Protein 9I2P (pdb70)

Solvent-accessible surface area: 24923 Å² total; per-residue (Å²): 154,122,72,71,4,30,26,16,2,32,5,46,15,40,25,0,0,1,0,4,23,10,14,102,126,31,100,34,166,55,9,116,77,99,0,30,4,23,92,30,40,1,115,83,5,25,150,7,0,14,0,0,1,0,0,27,0,104,10,83,57,130,101,118,55,0,67,9,143,9,76,82,51,86,50,80,73,1,40,63,26,0,2,49,2,0,111,66,5,10,0,0,0,4,0,0,1,6,90,104,1,107,3,101,1,122,70,62,9,58,122,48,0,0,87,22,4,31,112,1,12,103,35,4,2,1,0,2,1,2,0,15,10,44,115,87,5,8,78,26,45,52,0,64,93,5,0,2,37,0,0,61,73,0,25,67,77,2,156,95,88,73,62,64,0,2,0,0,0,2,4,32,0,24,59,0,72,90,76,28,38,3,47,36,0,11,92,42,0,52,142,53,16,30,3,0,2,0,22,1,12,61,35,25,41,48,2,2,113,0,115,133,65,111,50,125,0,11,0,71,48,84,127,42,4,52,27,0,2,14,14,0,0,21,0,0,24,73,30,60,73,43,6,18,133,0,54,8,50,54,0,0,2,0,1,1,2,5,66,1,3,5,58,42,7,76,5,89,69,50,99,29,3,86,49,1,19,72,92,3,40,25,115,13,44,10,1,7,0,0,1,0,44,0,0,3,9,0,32,4,97,45,144,83,40,88,91,34,110,39,59,8,1,66,32,8,0,66,25,7,53,34,154,154,124,70,67,3,29,26,16,3,33,5,46,14,44,26,0,0,1,0,4,23,7,16,102,121,30,100,33,165,57,14,123,85,111,0,34,3,24,84,32,37,1,108,82,2,26,131,7,0,15,0,0,1,0,0,27,0,98,8,85,55,127,100,117,54,0,68,8,137,8,82,78,55,88,44,80,75,2,39,66,27,0,3,47,2,0,111,70,4,9,0,0,0,3,0,0,1,6,89,107,1,101,3,81,0,79,74,66,10,42,124,46,0,1,82,23,3,30,109,1,13,103,35,2,2,2,0,1,1,2,0,15,9,45,121,90,5,8,79,26,35,54,0,69,90,0,0,4,33,0,0,58,83,0,24,68,82,1,153,95,92,71,61,66,1,2,0,0,0,1,4,40,0,23,32,0,74,89,76,29,45,3,53,39,0,15,98,37,0,49,143,50,18,33,2,0,3,0,24,1,14,61,32,17,57,55,3,1,114,0,108,122,62,112,60,126,0,11,0,83,48,83,131,42,4,51,28,0,2,20,25,0,0,17,0,0,22,68,31,59,69,44,6,20,134,0,53,11,52,58,0,0,2,0,2,2,1,4,70,1,3,4,61,48,8,79,8,87,69,50,100,29,2,91,49,1,18,73,92,0,42,23,93,16,38,10,1,8,0,0,1,0,44,0,0,2,10,0,30,1,93,46,143,81,39,86,71,33,104,37,55,9,1,73,30,8,0,66,27,6,54,31,147

Radius of gyration: 25.89 Å; Cα contacts (8 Å, |Δi|>4): 1508; chains: 2; bounding box: 54×56×77 Å

InterPro domains:
  IPR001223 Glycoside hydrolase family 18, catalytic domain [PF00704] (46-324)
  IPR001223 Glycoside hydrolase family 18, catalytic domain [PS51910] (44-352)
  IPR001579 Glycosyl hydrolase family 18, active site [PS01095] (155-163)
  IPR011583 Chitinase II/V-like, catalytic domain [SM00636] (44-327)
  IPR017853 Glycoside hydrolase superfamily [SSF51445] (41-337)

Nearest PDB structures (foldseek):
  4axn-assembly2_B  TM=9.925E-01  e=1.703E-54  Serratia marcescens
  3ian-assembly1_A  TM=9.912E-01  e=5.303E-51  Lactococcus lactis subsp. lactis
  4w5z-assembly1_A  TM=9.619E-01  e=1.397E-48  Moritella marina
  4mb5-assembly1_A  TM=9.640E-01  e=1.917E-48  Moritella marina
  4hmc-assembly1_A  TM=9.667E-01  e=4.270E-47  Moritella marina

Organism: Listeria monocytogenes serovar 1/2a (strain ATCC BAA-679 / EGD-e) (NCBI:txid169963)

B-factor: mean 18.46, std 12.16, range [2.77, 141.41]

Foldseek 3Di:
DDALLQAQFDCLPAFFEEFEDELDDWDALLFLQRWTFAPDQLLVQDLLGQEYEYDAFADDLPDAATADDGPPDHQVVQLVSSSSSSNVRGAYAHEQADPVRNHAHAPPCLQVNLVRRVVCCVRRSHNAYEYEHDPVNLPHHPCLPSVLSNRVVNQVVVVVVPGGHAYEYAAAFVQQFPPHSNVSNCVSCVVRHQAYEYALAPPFQQAFQDPVVRDRDGLQDQVCLLVRVQVSLVCQCVVDRGGHHDQQQRYEYEAELDCGQGVGRHHPDLVSVLVSQVVCVVVVRHHRYYYYHHSSQLQIAGNVRHGNVNVRSVSRSVSRVSD/DDDLLQAQFDCLPFFFAEFEDELDAWPALLFPQRWTFAPDQLLVQDLLGLEYEYDAQADDLPDAATADDGDPDHQVVLLVSSSSSSNVRRAYAHEQADPVRNHAHAPVCLVVNLVRNVCCCVRRSHNAYEYEHDPVNLPHHPCLPSVLSNRVVNQVVVVVVVHGHAYEYEAAQVQQFPPHSNVSVCVSCVVRHQAYEYALAPQFADAFQDPVVRDGDGLQDQVCNLVRVLVSLVCQCVVDRGGHHDQQQRYEYEAELDCGQGVGRHHPDLVSVLVSQVVCVVVVRHHRYYYYHHSSQLQIAGNVRHGNVNVRSVSRSVSRVSD

Sequence (646 aa):
ATDDASVMPDISNKQVLVGYWHSWKSSGKDGYQQGTSADIALKDTPKAYNVVDVSFMKGDGVNRIPTFKPVGINDSDFRAQVGALNKEGRAVLLALGGADGHVELKAGDEEAFANEIIRQVETYGFDGLDIDLEQSAITAGDNKTVIPAALKIVKDHYKAEGKNFLITMAPEFPYLKPGSAYESYLTSLANYYDYIAPQLYNQGGDGVWVDETNQWIAQNNDTLKESFLYYMADSFINGTRGYLKIPANKFVFGLPANVDAAATGYVTDPQIVKNVFTRLQAKGTPVKGIMTWSVNWDAGKNKAGVPYNNSFSNAYGPIVGTKATDDASVMPDISNKQVLVGYWHSWKSSGKDGYQQGTSADIALKDTPKAYNVVDVSFMKGDGVNRIPTFKPVGINDSDFRAQVGALNKEGRAVLLALGGADGHVELKAGDEEAFANEIIRQVETYGFDGLDIDLEQSAITAGDNKTVIPAALKIVKDHYKAEGKNFLITMAPEFPYLKPGSAYESYLTSLANYYDYIAPQLYNQGGDGVWVDETNQWIAQNNDTLKESFLYYMADSFINGTRGYLKIPANKFVFGLPANVDAAATGYVTDPQIVKNVFTRLQAKGTPVKGIMTWSVNWDAGKNKAGVPYNNSFSNAYGPIVGTK

Secondary structure (DSSP, 8-state):
---GGG-----TTS-EEEEEEE-SPP-SS-STTS-B-----GGGS-TT-SEEEEEEEB--SSSSS-B---SSS-HHHHHHHHHHHHHTT-EEEEEEEETT------TT-HHHHHHHHHHHHHHH---EEEEEE-GGGSSSTTHHHHHHHHHHHHHHHHHHTT---EEEE--BGGG-STT-TTHHHHHHTTTT-SEE--B-SS-TT-EEEETTTTEEEETT-GGGHHHHHHHHHHHHHHT-TT-----GGGBEEEEESSTTT-SS---S-HHHHHHHHHHHHHTT----EEEEE-HHHHTSB-TT--B-TTHHHHHHHHHHT--/---GGGS----TTS-EEEEEEE-SPP-SS-STTS-B-----GGGS-TT-SEEEEEEEB--SS-SS-B---SSS-HHHHHHHHHHHHHTT-EEEEEEEETT------TT-HHHHHHHHHHHHHHH---EEEEEE-GGGSSSTTHHHHHHHHHHHHHHHHHHTT---EEEE--BGGG-STT-TTHHHHHHTTTT-SEE--B-SS-TT-EEEETTTTEEEETT-GGGHHHHHHHHHHHHHHT-TT-----GGGBEEEEESSTTT-SS---S-HHHHHHHHHHHHHTT----EEEEE-HHHHT-B-TTS-B-TTHHHHHHHHHHT--

Structure (mmCIF, N/CA/C/O backbone):
data_9I2P
#
_entry.id   9I2P
#
_cell.length_a   54.041
_cell.length_b   59.146
_cell.length_c   67.609
_cell.angle_alpha   94.308
_cell.angle_beta   110.69
_cell.angle_gamma   111.596
#
_symmetry.space_group_name_H-M   'P 1'
#
loop_
_entity.id
_entity.type
_entity.pdbx_description
1 polymer chitinase
2 non-polymer GLYCEROL
3 non-polymer 'CALCIUM ION'
4 non-polymer 'SODIUM ION'
5 non-polymer '2-(N-MORPHOLINO)-ETHANESULFONIC ACID'
6 water water
#
loop_
_atom_site.group_PDB
_atom_site.id
_atom_site.type_symbol
_atom_site.label_atom_id
_atom_site.label_alt_id
_atom_site.label_comp_id
_atom_site.label_asym_id
_atom_site.label_entity_id
_atom_site.label_seq_id
_atom_site.pdbx_PDB_ins_code
_atom_site.Cartn_x
_atom_site.Cartn_y
_atom_site.Cartn_z
_atom_site.occupancy
_atom_site.B_iso_or_equiv
_atom_site.auth_seq_id
_atom_site.auth_comp_id
_atom_site.auth_asym_id
_atom_site.auth_atom_id
_atom_site.pdbx_PDB_model_num
ATOM 1 N N . ALA A 1 1 ? -16.132 23.933 74.006 1 49.42 1 ALA A N 1
ATOM 2 C CA . ALA A 1 1 ? -15.281 23.211 73.026 1 64.59 1 ALA A CA 1
ATOM 3 C C . ALA A 1 1 ? -13.833 23.726 73.032 1 46.8 1 ALA A C 1
ATOM 4 O O . ALA A 1 1 ? -13.086 23.466 72.087 1 56.23 1 ALA A O 1
ATOM 6 N N . THR A 1 2 ? -13.423 24.443 74.098 1 40.09 2 THR A N 1
ATOM 7 C CA . THR A 1 2 ? -12.115 25.089 74.131 1 29.5 2 THR A CA 1
ATOM 8 C C . THR A 1 2 ? -11.029 24.09 74.547 1 28.1 2 THR A C 1
ATOM 9 O O . THR A 1 2 ? -11.282 23.16 75.303 1 31.65 2 THR A O 1
ATOM 13 N N . ASP A 1 3 ? -9.813 24.321 74.043 1 17.55 3 ASP A N 1
ATOM 14 C CA . ASP A 1 3 ? -8.622 23.573 74.38 1 18.2 3 ASP A CA 1
ATOM 15 C C . ASP A 1 3 ? -7.496 24.585 74.617 1 14.36 3 ASP A C 1
ATOM 16 O O . ASP A 1 3 ? -7.729 25.791 74.638 1 10.99 3 ASP A O 1
ATOM 21 N N . ASP A 1 4 ? -6.269 24.091 74.761 1 13.68 4 ASP A N 1
ATOM 22 C CA . ASP A 1 4 ? -5.159 24.964 75.081 1 19.27 4 ASP A CA 1
ATOM 23 C C . ASP A 1 4 ? -4.985 25.999 73.967 1 16.99 4 ASP A C 1
ATOM 24 O O . ASP A 1 4 ? -4.699 27.137 74.276 1 10.13 4 ASP A O 1
ATOM 29 N N . ALA A 1 5 ? -5.185 25.625 72.693 1 11.38 5 ALA A N 1
ATOM 30 C CA . ALA A 1 5 ? -4.94 26.573 71.597 1 11.36 5 ALA A CA 1
ATOM 31 C C . ALA A 1 5 ? -6.021 27.675 71.494 1 11.88 5 ALA A C 1
ATOM 32 O O . ALA A 1 5 ? -5.819 28.717 70.84 1 7.99 5 ALA A O 1
ATOM 34 N N . SER A 1 6 ? -7.141 27.482 72.195 1 10.07 6 SER A N 1
ATOM 35 C CA . SER A 1 6 ? -8.268 28.451 72.155 1 12.14 6 SER A CA 1
ATOM 36 C C . SER A 1 6 ? -7.897 29.776 72.85 1 11.05 6 SER A C 1
ATOM 37 O O . SER A 1 6 ? -8.546 30.789 72.584 1 12.21 6 SER A O 1
ATOM 40 N N . VAL A 1 7 ? -6.847 29.756 73.659 1 14 7 VAL A N 1
ATOM 41 C CA . VAL A 1 7 ? -6.382 30.958 74.4 1 14.99 7 VAL A CA 1
ATOM 42 C C . VAL A 1 7 ? -5.571 31.896 73.486 1 13 7 VAL A C 1
ATOM 43 O O . VAL A 1 7 ? -4.896 31.412 72.585 1 12.25 7 VAL A O 1
ATOM 47 N N . MET A 1 8 ? -5.64 33.189 73.744 1 13.4 8 MET A N 1
ATOM 48 C CA . MET A 1 8 ? -4.803 34.163 73.006 1 11.16 8 MET A CA 1
ATOM 49 C C . MET A 1 8 ? -3.858 34.767 74.047 1 11.8 8 MET A C 1
ATOM 50 O O . MET A 1 8 ? -4.309 35.631 74.806 1 11.13 8 MET A O 1
ATOM 55 N N . PRO A 1 9 ? -2.596 34.301 74.147 1 13.57 9 PRO A N 1
ATOM 56 C CA . PRO A 1 9 ? -1.707 34.727 75.216 1 12.51 9 PRO A CA 1
ATOM 57 C C . PRO A 1 9 ? -1.537 36.229 75.285 1 9.04 9 PRO A C 1
ATOM 58 O O . PRO A 1 9 ? -1.584 36.892 74.271 1 12.75 9 PRO A O 1
ATOM 62 N N . ASP A 1 10 ? -1.397 36.74 76.506 1 8.56 10 ASP A N 1
ATOM 63 C CA . ASP A 1 10 ? -1.132 38.135 76.761 1 8.66 10 ASP A CA 1
ATOM 64 C C . ASP A 1 10 ? 0.375 38.375 76.767 1 9.69 10 ASP A C 1
ATOM 65 O O . ASP A 1 10 ? 1.064 37.846 77.622 1 10.63 10 ASP A O 1
ATOM 70 N N . ILE A 1 11 ? 0.85 39.272 75.889 1 9.52 11 ILE A N 1
ATOM 71 C CA . ILE A 1 11 ? 2.249 39.666 75.892 1 12.25 11 ILE A CA 1
ATOM 72 C C . ILE A 1 11 ? 2.355 41.152 76.293 1 8.83 11 ILE A C 1
ATOM 73 O O . ILE A 1 11 ? 3.406 41.75 76.134 1 8.06 11 ILE A O 1
ATOM 78 N N . SER A 1 12 ? 1.253 41.739 76.764 1 9.21 12 SER A N 1
ATOM 79 C CA . SER A 1 12 ? 1.179 43.166 77.009 1 15.91 12 SER A CA 1
ATOM 80 C C . SER A 1 12 ? 2.102 43.593 78.146 1 16.6 12 SER A C 1
ATOM 81 O O . SER A 1 12 ? 2.323 44.762 78.244 1 10.56 12 SER A O 1
ATOM 84 N N . ASN A 1 13 ? 2.554 42.692 79.033 1 14.48 13 ASN A N 1
ATOM 85 C CA . ASN A 1 13 ? 3.448 43.059 80.127 1 16.51 13 ASN A CA 1
ATOM 86 C C . ASN A 1 13 ? 4.788 42.354 79.992 1 11.57 13 ASN A C 1
ATOM 87 O O . ASN A 1 13 ? 5.419 42.12 80.982 1 9.19 13 ASN A O 1
ATOM 92 N N . LYS A 1 14 ? 5.188 41.99 78.768 1 11.96 14 LYS A N 1
ATOM 93 C CA . LYS A 1 14 ? 6.428 41.278 78.567 1 13.09 14 LYS A CA 1
ATOM 94 C C . LYS A 1 14 ? 7.173 41.901 77.402 1 12.88 14 LYS A C 1
ATOM 95 O O . LYS A 1 14 ? 6.556 42.373 76.46 1 10.58 14 LYS A O 1
ATOM 101 N N . GLN A 1 15 ? 8.505 41.865 77.493 1 7.94 15 GLN A N 1
ATOM 102 C CA . GLN A 1 15 ? 9.359 42.004 76.338 1 8.3 15 GLN A CA 1
ATOM 103 C C . GLN A 1 15 ? 9.356 40.697 75.564 1 7.68 15 GLN A C 1
ATOM 104 O O . GLN A 1 15 ? 9.041 39.629 76.088 1 9.11 15 GLN A O 1
ATOM 110 N N . VAL A 1 16 ? 9.534 40.818 74.265 1 8.48 16 VAL A N 1
ATOM 111 C CA . VAL A 1 16 ? 9.442 39.664 73.397 1 10.28 16 VAL A CA 1
ATOM 112 C C . VAL A 1 16 ? 10.757 39.314 72.733 1 9.89 16 VAL A C 1
ATOM 113 O O . VAL A 1 16 ? 11.55 40.18 72.39 1 11.06 16 VAL A O 1
ATOM 117 N N . LEU A 1 17 ? 10.912 37.999 72.541 1 6.47 17 LEU A N 1
ATOM 118 C CA . LEU A 1 17 ? 11.845 37.46 71.605 1 7.02 17 LEU A CA 1
ATOM 119 C C . LEU A 1 17 ? 11.002 36.728 70.579 1 7 17 LEU A C 1
ATOM 120 O O . LEU A 1 17 ? 10.414 35.681 70.879 1 8.97 17 LEU A O 1
ATOM 125 N N . VAL A 1 18 ? 10.986 37.284 69.366 1 6.81 18 VAL A N 1
ATOM 126 C CA . VAL A 1 18 ? 10.062 36.88 68.315 1 9.29 18 VAL A CA 1
ATOM 127 C C . VAL A 1 18 ? 10.893 36.147 67.3 1 9.42 18 VAL A C 1
ATOM 128 O O . VAL A 1 18 ? 11.891 36.72 66.834 1 6.84 18 VAL A O 1
ATOM 132 N N . GLY A 1 19 ? 10.445 34.927 66.966 1 7.09 19 GLY A N 1
ATOM 133 C CA . GLY A 1 19 ? 11.069 34.192 65.892 1 7.44 19 GLY A CA 1
ATOM 134 C C . GLY A 1 19 ? 10.103 33.76 64.808 1 6.19 19 GLY A C 1
ATOM 135 O O . GLY A 1 19 ? 9.06 33.193 65.13 1 6.18 19 GLY A O 1
ATOM 136 N N . TYR A 1 20 ? 10.516 33.933 63.535 1 5.5 20 TYR A N 1
ATOM 137 C CA . TYR A 1 20 ? 9.822 33.37 62.397 1 6.62 20 TYR A CA 1
ATOM 138 C C . TYR A 1 20 ? 10.07 31.871 62.3 1 4.98 20 TYR A C 1
ATOM 139 O O . TYR A 1 20 ? 11.192 31.401 62.478 1 3.45 20 TYR A O 1
ATOM 148 N N . TRP A 1 21 ? 9.023 31.135 61.974 1 5.4 21 TRP A N 1
ATOM 149 C CA . TRP A 1 21 ? 9.125 29.702 61.82 1 5.71 21 TRP A CA 1
ATOM 150 C C . TRP A 1 21 ? 8.715 29.356 60.392 1 7.4 21 TRP A C 1
ATOM 151 O O . TRP A 1 21 ? 7.609 29.724 59.944 1 7.77 21 TRP A O 1
ATOM 162 N N . HIS A 1 22 ? 9.608 28.69 59.673 1 6.29 22 HIS A N 1
ATOM 163 C CA . HIS A 1 22 ? 9.356 28.328 58.278 1 8.39 22 HIS A CA 1
ATOM 164 C C . HIS A 1 22 ? 8.369 27.151 58.287 1 8.27 22 HIS A C 1
ATOM 165 O O . HIS A 1 22 ? 8.659 26.077 58.853 1 12.71 22 HIS A O 1
ATOM 172 N N . SER A 1 23 ? 7.211 27.303 57.64 1 7.54 23 SER A N 1
ATOM 173 C CA . SER A 1 23 ? 6.295 26.183 57.561 1 12.59 23 SER A CA 1
ATOM 174 C C . SER A 1 23 ? 6.636 25.184 56.443 1 13.85 23 SER A C 1
ATOM 175 O O . SER A 1 23 ? 6.016 24.123 56.393 1 17.1 23 SER A O 1
ATOM 178 N N . TRP A 1 24 ? 7.453 25.579 55.466 1 12.68 24 TRP A N 1
ATOM 179 C CA . TRP A 1 24 ? 7.821 24.723 54.343 1 18.8 24 TRP A CA 1
ATOM 180 C C . TRP A 1 24 ? 9.022 23.861 54.741 1 19.89 24 TRP A C 1
ATOM 181 O O . TRP A 1 24 ? 9.669 24.155 55.749 1 15.78 24 TRP A O 1
ATOM 192 N N . LYS A 1 25 ? 9.325 22.831 53.937 1 21.84 25 LYS A N 1
ATOM 193 C CA . LYS A 1 25 ? 10.45 21.937 54.187 1 24.92 25 LYS A CA 1
ATOM 194 C C . LYS A 1 25 ? 11.716 22.551 53.616 1 17.92 25 LYS A C 1
ATOM 195 O O . LYS A 1 25 ? 11.694 23.126 52.517 1 22.05 25 LYS A O 1
ATOM 201 N N . SER A 1 26 ? 12.823 22.422 54.351 1 30.09 26 SER A N 1
ATOM 202 C CA . SER A 1 26 ? 14.106 22.954 53.898 1 32.43 26 SER A CA 1
ATOM 203 C C . SER A 1 26 ? 14.527 22.287 52.587 1 42.58 26 SER A C 1
ATOM 204 O O . SER A 1 26 ? 14.208 21.119 52.365 1 33.23 26 SER A O 1
ATOM 207 N N . SER A 1 27 ? 15.25 23.034 51.745 1 47.82 27 SER A N 1
ATOM 208 C CA . SER A 1 27 ? 15.688 22.539 50.449 1 63.15 27 SER A CA 1
ATOM 209 C C . SER A 1 27 ? 17.199 22.31 50.417 1 64.21 27 SER A C 1
ATOM 210 O O . SER A 1 27 ? 17.687 21.825 49.407 1 51.07 27 SER A O 1
ATOM 213 N N . GLY A 1 28 ? 17.946 22.72 51.453 1 51.19 28 GLY A N 1
ATOM 214 C CA . GLY A 1 28 ? 19.373 22.434 51.508 1 50.97 28 GLY A CA 1
ATOM 215 C C . GLY A 1 28 ? 20.197 23.503 50.797 1 41.96 28 GLY A C 1
ATOM 216 O O . GLY A 1 28 ? 19.816 23.969 49.739 1 45.03 28 GLY A O 1
ATOM 217 N N . LYS A 1 29 ? 21.314 23.904 51.412 1 49.3 29 LYS A N 1
ATOM 218 C CA . LYS A 1 29 ? 22.167 24.97 50.901 1 53.51 29 LYS A CA 1
ATOM 219 C C . LYS A 1 29 ? 21.357 26.241 50.612 1 44.66 29 LYS A C 1
ATOM 220 O O . LYS A 1 29 ? 21.678 27.012 49.712 1 42.53 29 LYS A O 1
ATOM 226 N N . ASP A 1 30 ? 20.356 26.508 51.454 1 35.01 30 ASP A N 1
ATOM 227 C CA . ASP A 1 30 ? 19.457 27.636 51.267 1 32.68 30 ASP A CA 1
ATOM 228 C C . ASP A 1 30 ? 19.995 28.901 51.947 1 28.71 30 ASP A C 1
ATOM 229 O O . ASP A 1 30 ? 19.333 29.936 51.911 1 20.53 30 ASP A O 1
ATOM 234 N N . GLY A 1 31 ? 21.175 28.827 52.573 1 19.91 31 GLY A N 1
ATOM 235 C CA . GLY A 1 31 ? 21.698 29.93 53.347 1 19.36 31 GLY A CA 1
ATOM 236 C C . GLY A 1 31 ? 22.457 30.927 52.488 1 25.82 31 GLY A C 1
ATOM 237 O O . GLY A 1 31 ? 22.938 30.595 51.435 1 24.49 31 GLY A O 1
ATOM 238 N N . TYR A 1 32 ? 22.622 32.142 52.983 1 18.85 32 TYR A N 1
ATOM 239 C CA . TYR A 1 32 ? 23.361 33.154 52.258 1 18.7 32 TYR A CA 1
ATOM 240 C C . TYR A 1 32 ? 24.848 32.825 52.262 1 15.45 32 TYR A C 1
ATOM 241 O O . TYR A 1 32 ? 25.546 33.359 51.419 1 13.72 32 TYR A O 1
ATOM 250 N N . GLN A 1 33 ? 25.311 31.945 53.152 1 16.84 33 GLN A N 1
ATOM 251 C CA . GLN A 1 33 ? 26.678 31.451 53.119 1 17.58 33 GLN A CA 1
ATOM 252 C C . GLN A 1 33 ? 26.666 29.916 52.98 1 23.29 33 GLN A C 1
ATOM 253 O O . GLN A 1 33 ? 27.489 29.226 53.59 1 20.23 33 GLN A O 1
ATOM 259 N N . GLN A 1 34 ? 25.671 29.409 52.229 1 22.56 34 GLN A N 1
ATOM 260 C CA . GLN A 1 34 ? 25.504 28.012 51.815 1 27.91 34 GLN A CA 1
ATOM 261 C C . GLN A 1 34 ? 25.261 27.063 52.991 1 28.01 34 GLN A C 1
ATOM 262 O O . GLN A 1 34 ? 25.4 25.846 52.852 1 24.41 34 GLN A O 1
ATOM 268 N N . GLY A 1 35 ? 24.804 27.577 54.134 1 22.4 35 GLY A N 1
ATOM 269 C CA . GLY A 1 35 ? 24.308 26.699 55.2 1 21.09 35 GLY A CA 1
ATOM 270 C C . GLY A 1 35 ? 22.932 26.118 54.868 1 10.4 35 GLY A C 1
ATOM 271 O O . GLY A 1 35 ? 22.402 26.336 53.787 1 13.51 35 GLY A O 1
ATOM 272 N N . THR A 1 36 ? 22.395 25.324 55.811 1 17.97 36 THR A N 1
ATOM 273 C CA . THR A 1 36 ? 21.136 24.6 55.67 1 16.71 36 THR A CA 1
ATOM 274 C C . THR A 1 36 ? 20.279 24.846 56.915 1 18.99 36 THR A C 1
ATOM 275 O O . THR A 1 36 ? 20.713 24.617 58.038 1 16.88 36 THR A O 1
ATOM 279 N N . SER A 1 37 ? 19.054 25.36 56.686 1 23.64 37 SER A N 1
ATOM 280 C CA . SER A 1 37 ? 18.128 25.653 57.753 1 14.15 37 SER A CA 1
ATOM 281 C C . SER A 1 37 ? 17.537 24.329 58.234 1 12.61 37 SER A C 1
ATOM 282 O O . SER A 1 37 ? 17.407 23.412 57.443 1 19.99 37 SER A O 1
ATOM 285 N N . ALA A 1 38 ? 17.196 24.257 59.522 1 10.11 38 ALA A N 1
ATOM 286 C CA . ALA A 1 38 ? 16.644 23.058 60.133 1 13.72 38 ALA A CA 1
ATOM 287 C C . ALA A 1 38 ? 15.169 22.884 59.812 1 18.43 38 ALA A C 1
ATOM 288 O O . ALA A 1 38 ? 14.483 23.876 59.652 1 13.84 38 ALA A O 1
ATOM 290 N N . ASP A 1 39 ? 14.71 21.628 59.742 1 23.68 39 ASP A N 1
ATOM 291 C CA . ASP A 1 39 ? 13.292 21.3 59.807 1 24.84 39 ASP A CA 1
ATOM 292 C C . ASP A 1 39 ? 12.936 21.041 61.269 1 27.02 39 ASP A C 1
ATOM 293 O O . ASP A 1 39 ? 13.145 19.953 61.8 1 32.51 39 ASP A O 1
ATOM 298 N N . ILE A 1 40 ? 12.529 22.102 61.959 1 24.02 40 ILE A N 1
ATOM 299 C CA . ILE A 1 40 ? 12.193 21.982 63.371 1 20.18 40 ILE A CA 1
ATOM 300 C C . ILE A 1 40 ? 10.673 22.011 63.497 1 23.22 40 ILE A C 1
ATOM 301 O O . ILE A 1 40 ? 10.01 22.826 62.872 1 20.52 40 ILE A O 1
ATOM 306 N N . ALA A 1 41 ? 10.093 21.117 64.3 1 17.43 41 ALA A N 1
ATOM 307 C CA . ALA A 1 41 ? 8.662 21.184 64.521 1 15.38 41 ALA A CA 1
ATOM 308 C C . ALA A 1 41 ? 8.357 22.448 65.329 1 16.78 41 ALA A C 1
ATOM 309 O O . ALA A 1 41 ? 9.172 22.868 66.133 1 13.33 41 ALA A O 1
ATOM 311 N N . LEU A 1 42 ? 7.16 23.018 65.13 1 14.66 42 LEU A N 1
ATOM 312 C CA . LEU A 1 42 ? 6.75 24.207 65.84 1 13.14 42 LEU A CA 1
ATOM 313 C C . LEU A 1 42 ? 6.829 23.989 67.359 1 16 42 LEU A C 1
ATOM 314 O O . LEU A 1 42 ? 7.314 24.852 68.101 1 15.86 42 LEU A O 1
ATOM 319 N N . LYS A 1 43 ? 6.387 22.823 67.852 1 17.18 43 LYS A N 1
ATOM 320 C CA . LYS A 1 43 ? 6.388 22.596 69.296 1 16.63 43 LYS A CA 1
ATOM 321 C C . LYS A 1 43 ? 7.812 22.557 69.869 1 13.4 43 LYS A C 1
ATOM 322 O O . LYS A 1 43 ? 7.98 22.714 71.069 1 13.64 43 LYS A O 1
ATOM 328 N N . ASP A 1 44 ? 8.828 22.396 69.033 1 15.61 44 ASP A N 1
ATOM 329 C CA . ASP A 1 44 ? 10.194 22.286 69.531 1 13.69 44 ASP A CA 1
ATOM 330 C C . ASP A 1 44 ? 10.954 23.602 69.412 1 14.6 44 ASP A C 1
ATOM 331 O O . ASP A 1 44 ? 12.182 23.638 69.617 1 12.95 44 ASP A O 1
ATOM 336 N N . THR A 1 45 ? 10.237 24.666 69.068 1 12.55 45 THR A N 1
ATOM 337 C CA . THR A 1 45 ? 10.843 25.989 69.021 1 14.9 45 THR A CA 1
ATOM 338 C C . THR A 1 45 ? 11.457 26.248 70.391 1 15.08 45 THR A C 1
ATOM 339 O O . THR A 1 45 ? 10.795 26.07 71.412 1 12.83 45 THR A O 1
ATOM 343 N N . PRO A 1 46 ? 12.719 26.685 70.498 1 8.61 46 PRO A N 1
ATOM 344 C CA . PRO A 1 46 ? 13.28 26.966 71.82 1 10.16 46 PRO A CA 1
ATOM 345 C C . PRO A 1 46 ? 12.457 27.902 72.701 1 11.32 46 PRO A C 1
ATOM 346 O O . PRO A 1 46 ? 11.882 28.889 72.232 1 10.61 46 PRO A O 1
ATOM 350 N N . LYS A 1 47 ? 12.392 27.581 74.008 1 14.39 47 LYS A N 1
ATOM 351 C CA . LYS A 1 47 ? 11.53 28.269 74.948 1 13.56 47 LYS A CA 1
ATOM 352 C C . LYS A 1 47 ? 11.802 29.761 75.001 1 11.95 47 LYS A C 1
ATOM 353 O O . LYS A 1 47 ? 10.858 30.485 75.279 1 9.31 47 LYS A O 1
ATOM 359 N N . ALA A 1 48 ? 13.063 30.217 74.769 1 16.28 48 ALA A N 1
ATOM 360 C CA . ALA A 1 48 ? 13.375 31.647 74.738 1 13.17 48 ALA A CA 1
ATOM 361 C C . ALA A 1 48 ? 12.485 32.45 73.778 1 14.44 48 ALA A C 1
ATOM 362 O O . ALA A 1 48 ? 12.366 33.66 73.929 1 13.99 48 ALA A O 1
ATOM 364 N N . TYR A 1 49 ? 11.951 31.823 72.704 1 10.69 49 TYR A N 1
ATOM 365 C CA . TYR A 1 49 ? 11.054 32.535 71.833 1 9.82 49 TYR A CA 1
ATOM 366 C C . TYR A 1 49 ? 9.664 32.534 72.44 1 11.51 49 TYR A C 1
ATOM 367 O O . TYR A 1 49 ? 9.051 31.474 72.497 1 11.46 49 TYR A O 1
ATOM 376 N N . ASN A 1 50 ? 9.168 33.707 72.869 1 12.82 50 ASN A N 1
ATOM 377 C CA . ASN A 1 50 ? 7.831 33.765 73.447 1 9.46 50 ASN A CA 1
ATOM 378 C C . ASN A 1 50 ? 6.78 34.223 72.433 1 8.72 50 ASN A C 1
ATOM 379 O O . ASN A 1 50 ? 5.603 34.256 72.758 1 7.52 50 ASN A O 1
ATOM 384 N N . VAL A 1 51 ? 7.204 34.622 71.222 1 7.19 51 VAL A N 1
ATOM 385 C CA . VAL A 1 51 ? 6.315 34.847 70.114 1 9.2 51 VAL A CA 1
ATOM 386 C C . VAL A 1 51 ? 6.933 34.101 68.938 1 10.47 51 VAL A C 1
ATOM 387 O O . VAL A 1 51 ? 8.098 34.322 68.595 1 9.2 51 VAL A O 1
ATOM 391 N N . VAL A 1 52 ? 6.113 33.315 68.256 1 8.8 52 VAL A N 1
ATOM 392 C CA . VAL A 1 52 ? 6.55 32.592 67.086 1 11.4 52 VAL A CA 1
ATOM 393 C C . VAL A 1 52 ? 5.679 32.999 65.908 1 11.42 52 VAL A C 1
ATOM 394 O O . VAL A 1 52 ? 4.453 32.853 66.002 1 10.02 52 VAL A O 1
ATOM 398 N N . ASP A 1 53 ? 6.301 33.385 64.776 1 9.24 53 ASP A N 1
ATOM 399 C CA . ASP A 1 53 ? 5.556 33.786 63.59 1 10.77 53 ASP A CA 1
ATOM 400 C C . ASP A 1 53 ? 5.649 32.711 62.505 1 11.72 53 ASP A C 1
ATOM 401 O O . ASP A 1 53 ? 6.647 32.631 61.818 1 12.38 53 ASP A O 1
ATOM 406 N N . VAL A 1 54 ? 4.539 31.988 62.292 1 7.8 54 VAL A N 1
ATOM 407 C CA . VAL A 1 54 ? 4.433 30.958 61.286 1 6.49 54 VAL A CA 1
ATOM 408 C C . VAL A 1 54 ? 4.359 31.552 59.884 1 6.96 54 VAL A C 1
ATOM 409 O O . VAL A 1 54 ? 3.453 32.328 59.556 1 10.18 54 VAL A O 1
ATOM 413 N N . SER A 1 55 ? 5.321 31.189 59.056 1 5.64 55 SER A N 1
ATOM 414 C CA . SER A 1 55 ? 5.527 31.783 57.742 1 6.97 55 SER A CA 1
ATOM 415 C C . SER A 1 55 ? 5.222 30.771 56.631 1 8.29 55 SER A C 1
ATOM 416 O O . SER A 1 55 ? 5.768 29.643 56.702 1 10.27 55 SER A O 1
ATOM 419 N N . PHE A 1 56 ? 4.391 31.123 55.609 1 8.11 56 PHE A N 1
ATOM 420 C CA . PHE A 1 56 ? 3.591 32.336 55.485 1 6.67 56 PHE A CA 1
ATOM 421 C C . PHE A 1 56 ? 2.166 32.007 55.042 1 6.65 56 PHE A C 1
ATOM 422 O O . PHE A 1 56 ? 1.949 31.049 54.318 1 8.61 56 PHE A O 1
ATOM 430 N N . MET A 1 57 ? 1.246 32.92 55.343 1 7.63 57 MET A N 1
ATOM 431 C CA . MET A 1 57 ? -0.022 33.068 54.632 1 8.22 57 MET A CA 1
ATOM 432 C C . MET A 1 57 ? 0.256 33.839 53.349 1 10.63 57 MET A C 1
ATOM 433 O O . MET A 1 57 ? 0.94 34.87 53.356 1 8.58 57 MET A O 1
ATOM 438 N N . LYS A 1 58 ? -0.188 33.279 52.237 1 7.51 58 LYS A N 1
ATOM 439 C CA . LYS A 1 58 ? 0.217 33.836 50.949 1 12.4 58 LYS A CA 1
ATOM 440 C C . LYS A 1 58 ? -0.846 33.565 49.892 1 12.06 58 LYS A C 1
ATOM 441 O O . LYS A 1 58 ? -1.79 32.823 50.113 1 8.55 58 LYS A O 1
ATOM 447 N N . GLY A 1 59 ? -0.747 34.304 48.795 1 10.93 59 GLY A N 1
ATOM 448 C CA . GLY A 1 59 ? -1.614 34.048 47.673 1 12.9 59 GLY A CA 1
ATOM 449 C C . GLY A 1 59 ? -1.012 33.018 46.723 1 13.44 59 GLY A C 1
ATOM 450 O O . GLY A 1 59 ? -0.001 32.412 47.013 1 14.73 59 GLY A O 1
ATOM 451 N N . ASP A 1 60 ? -1.626 32.887 45.551 1 17.4 60 ASP A N 1
ATOM 452 C CA . ASP A 1 60 ? -1.277 31.841 44.62 1 18.96 60 ASP A CA 1
ATOM 453 C C 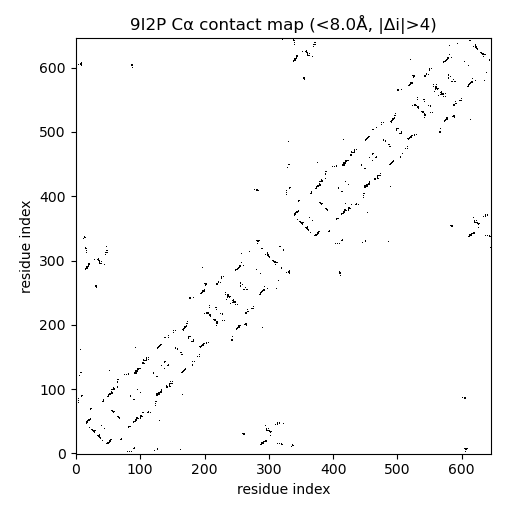. ASP A 1 60 ? -1.067 32.458 43.244 1 21.55 60 ASP A C 1
ATOM 454 O O . ASP A 1 60 ? -0.869 31.734 42.274 1 32.16 60 ASP A O 1
ATOM 459 N N . GLY A 1 61 ? -1.265 33.777 43.107 1 17.65 61 GLY A N 1
ATOM 460 C CA . GLY A 1 61 ? -1.094 34.421 41.812 1 19.55 61 GLY A CA 1
ATOM 461 C C . GLY A 1 61 ? -2.269 34.183 40.863 1 23.87 61 GLY A C 1
ATOM 462 O O . GLY A 1 61 ? -2.167 34.509 39.692 1 21.53 61 GLY A O 1
ATOM 463 N N . VAL A 1 62 ? -3.384 33.639 41.373 1 18.91 62 VAL A N 1
ATOM 464 C CA . VAL A 1 62 ? -4.55 33.372 40.555 1 20.63 62 VAL A CA 1
ATOM 465 C C . VAL A 1 62 ? -5.786 33.94 41.241 1 20.89 62 VAL A C 1
ATOM 466 O O . VAL A 1 62 ? -6.559 34.655 40.617 1 21.1 62 VAL A O 1
ATOM 470 N N . ASN A 1 63 ? -5.982 33.538 42.497 1 16.87 63 ASN A N 1
ATOM 471 C CA . ASN A 1 63 ? -7.09 33.962 43.323 1 20.29 63 ASN A CA 1
ATOM 472 C C . ASN A 1 63 ? -6.623 35.12 44.208 1 14.81 63 ASN A C 1
ATOM 473 O O . ASN A 1 63 ? -5.451 35.463 44.201 1 20.45 63 ASN A O 1
ATOM 478 N N . ARG A 1 64 ? -7.523 35.713 44.969 1 12.27 64 ARG A N 1
ATOM 479 C CA . ARG A 1 64 ? -7.165 36.952 45.671 1 12.77 64 ARG A CA 1
ATOM 480 C C . ARG A 1 64 ? -7.037 36.795 47.189 1 9.81 64 ARG A C 1
ATOM 481 O O . ARG A 1 64 ? -6.281 37.569 47.776 1 12.83 64 ARG A O 1
ATOM 489 N N . ILE A 1 65 ? -7.666 35.809 47.827 1 7.35 65 ILE A N 1
ATOM 490 C CA . ILE A 1 65 ? -7.643 35.729 49.292 1 7.69 65 ILE A CA 1
ATOM 491 C C . ILE A 1 65 ? -6.467 34.852 49.731 1 9.84 65 ILE A C 1
ATOM 492 O O . ILE A 1 65 ? -6.395 33.647 49.403 1 10.65 65 ILE A O 1
ATOM 497 N N . PRO A 1 66 ? -5.476 35.412 50.471 1 10.53 66 PRO A N 1
ATOM 498 C CA . PRO A 1 66 ? -4.389 34.592 50.969 1 11.4 66 PRO A CA 1
ATOM 499 C C . PRO A 1 66 ? -4.877 33.531 51.94 1 11.16 66 PRO A C 1
ATOM 500 O O . PRO A 1 66 ? -5.93 33.698 52.56 1 12.16 66 PRO A O 1
ATOM 504 N N . THR A 1 67 ? -4.104 32.448 52.041 1 11.45 67 THR A N 1
ATOM 505 C CA . THR A 1 67 ? -4.459 31.352 52.918 1 12.34 67 THR A CA 1
ATOM 506 C C . THR A 1 67 ? -3.17 30.68 53.38 1 10.6 67 THR A C 1
ATOM 507 O O . THR A 1 67 ? -2.075 31.061 52.988 1 7.83 67 THR A O 1
ATOM 511 N N . PHE A 1 68 ? -3.335 29.779 54.344 1 12.15 68 PHE A N 1
ATOM 512 C CA . PHE A 1 68 ? -2.26 29.003 54.914 1 10.97 68 PHE A CA 1
ATOM 513 C C . PHE A 1 68 ? -2.787 27.591 55.2 1 11.25 68 PHE A C 1
ATOM 514 O O . PHE A 1 68 ? -3.906 27.441 55.636 1 11.24 68 PHE A O 1
ATOM 522 N N . LYS A 1 69 ? -1.946 26.581 54.999 1 12.24 69 LYS A N 1
ATOM 523 C CA . LYS A 1 69 ? -2.223 25.204 55.374 1 15.28 69 LYS A CA 1
ATOM 524 C C . LYS A 1 69 ? -0.865 24.62 55.761 1 11.56 69 LYS A C 1
ATOM 525 O O . LYS A 1 69 ? 0.127 24.857 55.066 1 9.73 69 LYS A O 1
ATOM 531 N N . PRO A 1 70 ? -0.727 23.967 56.931 1 13.83 70 PRO A N 1
ATOM 532 C CA . PRO A 1 70 ? 0.555 23.362 57.287 1 18.78 70 PRO A CA 1
ATOM 533 C C . PRO A 1 70 ? 0.921 22.244 56.311 1 18.3 70 PRO A C 1
ATOM 534 O O . PRO A 1 70 ? 0.048 21.733 55.627 1 16.58 70 PRO A O 1
ATOM 538 N N . VAL A 1 71 ? 2.214 21.948 56.23 1 17.91 71 VAL A N 1
ATOM 539 C CA . VAL A 1 71 ? 2.754 20.949 55.321 1 28.57 71 VAL A CA 1
ATOM 540 C C . VAL A 1 71 ? 3.101 19.679 56.112 1 24.57 71 VAL A C 1
ATOM 541 O O . VAL A 1 71 ? 3.875 19.738 57.062 1 17.5 71 VAL A O 1
ATOM 545 N N . GLY A 1 72 ? 2.506 18.539 55.737 1 22.88 72 GLY A N 1
ATOM 546 C CA . GLY A 1 72 ? 2.937 17.242 56.235 1 24.32 72 GLY A CA 1
ATOM 547 C C . GLY A 1 72 ? 2.441 16.982 57.656 1 27.75 72 GLY A C 1
ATOM 548 O O . GLY A 1 72 ? 2.986 16.141 58.362 1 22.21 72 GLY A O 1
ATOM 549 N N . ILE A 1 73 ? 1.382 17.686 58.065 1 24.5 73 ILE A N 1
ATOM 550 C CA . ILE A 1 73 ? 0.782 17.475 59.367 1 22.8 73 ILE A CA 1
ATOM 551 C C . ILE A 1 73 ? -0.666 17.888 59.241 1 18.2 73 ILE A C 1
ATOM 552 O O . ILE A 1 73 ? -0.957 18.849 58.521 1 19.56 73 ILE A O 1
ATOM 557 N N . ASN A 1 74 ? -1.564 17.137 59.893 1 16.56 74 ASN A N 1
ATOM 558 C CA . ASN A 1 74 ? -2.994 17.415 59.782 1 20.4 74 ASN A CA 1
ATOM 559 C C . ASN A 1 74 ? -3.364 18.556 60.742 1 19.4 74 ASN A C 1
ATOM 560 O O . ASN A 1 74 ? -2.516 19.003 61.531 1 11.99 74 ASN A O 1
ATOM 565 N N . ASP A 1 75 ? -4.624 19.031 60.656 1 19.98 75 ASP A N 1
ATOM 566 C CA . ASP A 1 75 ? -4.988 20.326 61.221 1 25.25 75 ASP A CA 1
ATOM 567 C C . ASP A 1 75 ? -5.041 20.209 62.744 1 22.97 75 ASP A C 1
ATOM 568 O O . ASP A 1 75 ? -4.58 21.093 63.451 1 16.16 75 ASP A O 1
ATOM 573 N N . SER A 1 76 ? -5.545 19.068 63.228 1 21.85 76 SER A N 1
ATOM 574 C CA . SER A 1 76 ? -5.727 18.882 64.652 1 25.33 76 SER A CA 1
ATOM 575 C C . SER A 1 76 ? -4.375 18.74 65.339 1 21.48 76 SER A C 1
ATOM 576 O O . SER A 1 76 ? -4.241 19.242 66.454 1 18.57 76 SER A O 1
ATOM 579 N N . ASP A 1 77 ? -3.391 18.106 64.674 1 20.72 77 ASP A N 1
ATOM 580 C CA . ASP A 1 77 ? -2.062 17.909 65.243 1 17.39 77 ASP A CA 1
ATOM 581 C C . ASP A 1 77 ? -1.28 19.229 65.238 1 15.83 77 ASP A C 1
ATOM 582 O O . ASP A 1 77 ? -0.516 19.509 66.148 1 16.05 77 ASP A O 1
ATOM 587 N N . PHE A 1 78 ? -1.48 20.049 64.208 1 14.57 78 PHE A N 1
ATOM 588 C CA . PHE A 1 78 ? -0.81 21.33 64.152 1 17.44 78 PHE A CA 1
ATOM 589 C C . PHE A 1 78 ? -1.333 22.242 65.27 1 13.56 78 PHE A C 1
ATOM 590 O O . PHE A 1 78 ? -0.544 22.858 65.987 1 10.05 78 PHE A O 1
ATOM 598 N N . ARG A 1 79 ? -2.654 22.327 65.401 1 10.6 79 ARG A N 1
ATOM 599 C CA . ARG A 1 79 ? -3.314 23.06 66.462 1 13.89 79 ARG A CA 1
ATOM 600 C C . ARG A 1 79 ? -2.808 22.658 67.854 1 13.99 79 ARG A C 1
ATOM 601 O O . ARG A 1 79 ? -2.697 23.502 68.729 1 10.41 79 ARG A O 1
ATOM 609 N N . ALA A 1 80 ? -2.572 21.356 68.088 1 12.36 80 ALA A N 1
ATOM 610 C CA . ALA A 1 80 ? -2.093 20.838 69.351 1 12.54 80 ALA A CA 1
ATOM 611 C C . ALA A 1 80 ? -0.701 21.389 69.669 1 14.23 80 ALA A C 1
ATOM 612 O O . ALA A 1 80 ? -0.374 21.689 70.825 1 10.37 80 ALA A O 1
ATOM 614 N N . GLN A 1 81 ? 0.097 21.585 68.626 1 10.25 81 GLN A N 1
ATOM 615 C CA . GLN A 1 81 ? 1.411 22.171 68.798 1 13.19 81 GLN A CA 1
ATOM 616 C C . GLN A 1 81 ? 1.269 23.666 69.135 1 13.28 81 GLN A C 1
ATOM 617 O O . GLN A 1 81 ? 2.015 24.19 69.951 1 14.23 81 GLN A O 1
ATOM 623 N N . VAL A 1 82 ? 0.285 24.341 68.531 1 11.27 82 VAL A N 1
ATOM 624 C CA . VAL A 1 82 ? 0.01 25.735 68.869 1 11.06 82 VAL A CA 1
ATOM 625 C C . VAL A 1 82 ? -0.478 25.809 70.327 1 12.66 82 VAL A C 1
ATOM 626 O O . VAL A 1 82 ? -0.013 26.651 71.117 1 10.68 82 VAL A O 1
ATOM 630 N N . GLY A 1 83 ? -1.332 24.857 70.724 1 9.57 83 GLY A N 1
ATOM 631 C CA . GLY A 1 83 ? -1.81 24.786 72.11 1 11.43 83 GLY A CA 1
ATOM 632 C C . GLY A 1 83 ? -0.671 24.654 73.139 1 11.74 83 GLY A C 1
ATOM 633 O O . GLY A 1 83 ? -0.704 25.262 74.221 1 10.16 83 GLY A O 1
ATOM 634 N N . ALA A 1 84 ? 0.306 23.798 72.812 1 14.94 84 ALA A N 1
ATOM 635 C CA . ALA A 1 84 ? 1.433 23.543 73.673 1 15.06 84 ALA A CA 1
ATOM 636 C C . ALA A 1 84 ? 2.233 24.83 73.907 1 18.47 84 ALA A C 1
ATOM 637 O O . ALA A 1 84 ? 2.623 25.094 75.044 1 20.12 84 ALA A O 1
ATOM 639 N N . LEU A 1 85 ? 2.441 25.669 72.865 1 15.35 85 LEU A N 1
ATOM 640 C CA . LEU A 1 85 ? 3.069 26.976 73.03 1 11.9 85 LEU A CA 1
ATOM 641 C C . LEU A 1 85 ? 2.168 27.904 73.857 1 11.58 85 LEU A C 1
ATOM 642 O O . LEU A 1 85 ? 2.621 28.616 74.763 1 9.36 85 LEU A O 1
ATOM 647 N N . ASN A 1 86 ? 0.848 27.824 73.616 1 9.2 86 ASN A N 1
ATOM 648 C CA . ASN A 1 86 ? -0.096 28.761 74.187 1 9.88 86 ASN A CA 1
ATOM 649 C C . ASN A 1 86 ? -0.179 28.543 75.69 1 15.21 86 ASN A C 1
ATOM 650 O O . ASN A 1 86 ? -0.292 29.512 76.457 1 11.72 86 ASN A O 1
ATOM 655 N N . LYS A 1 87 ? -0.139 27.253 76.081 1 10.19 87 LYS A N 1
ATOM 656 C CA . LYS A 1 87 ? -0.218 26.87 77.464 1 12.41 87 LYS A CA 1
ATOM 657 C C . LYS A 1 87 ? 0.923 27.483 78.263 1 10.93 87 LYS A C 1
ATOM 658 O O . LYS A 1 87 ? 0.761 27.749 79.458 1 9.4 87 LYS A O 1
ATOM 664 N N . GLU A 1 88 ? 2.074 27.651 77.628 1 10.61 88 GLU A N 1
ATOM 665 C CA . GLU A 1 88 ? 3.225 28.254 78.303 1 14.12 88 GLU A CA 1
ATOM 666 C C . GLU A 1 88 ? 3.266 29.766 78.139 1 10.14 88 GLU A C 1
ATOM 667 O O . GLU A 1 88 ? 4.306 30.397 78.406 1 9 88 GLU A O 1
ATOM 673 N N . GLY A 1 89 ? 2.17 30.36 77.698 1 9.95 89 GLY A N 1
ATOM 674 C CA . GLY A 1 89 ? 2.122 31.81 77.562 1 13.4 89 GLY A CA 1
ATOM 675 C C . GLY A 1 89 ? 2.805 32.342 76.29 1 15.83 89 GLY A C 1
ATOM 676 O O . GLY A 1 89 ? 3.074 33.554 76.176 1 8.99 89 GLY A O 1
ATOM 677 N N . ARG A 1 90 ? 2.986 31.475 75.284 1 12.03 90 ARG A N 1
ATOM 678 C CA . ARG A 1 90 ? 3.757 31.889 74.114 1 18.77 90 ARG A CA 1
ATOM 679 C C . ARG A 1 90 ? 2.812 32.098 72.944 1 13.08 90 ARG A C 1
ATOM 680 O O . ARG A 1 90 ? 1.996 31.232 72.671 1 13.99 90 ARG A O 1
ATOM 688 N N . ALA A 1 91 ? 2.892 33.264 72.295 1 10.12 91 ALA A N 1
ATOM 689 C CA . ALA A 1 91 ? 1.957 33.591 71.246 1 7.69 91 ALA A CA 1
ATOM 690 C C . ALA A 1 91 ? 2.469 33.01 69.928 1 7.38 91 ALA A C 1
ATOM 691 O O . ALA A 1 91 ? 3.686 32.946 69.716 1 6.67 91 ALA A O 1
ATOM 693 N N . VAL A 1 92 ? 1.554 32.492 69.099 1 7.25 92 VAL A N 1
ATOM 694 C CA . VAL A 1 92 ? 1.874 32.061 67.724 1 7.83 92 VAL A CA 1
ATOM 695 C C . VAL A 1 92 ? 1.064 32.882 66.728 1 8.34 92 VAL A C 1
ATOM 696 O O . VAL A 1 92 ? -0.163 32.8 66.749 1 6.9 92 VAL A O 1
ATOM 700 N N . LEU A 1 93 ? 1.734 33.648 65.883 1 7.87 93 LEU A N 1
ATOM 701 C CA . LEU A 1 93 ? 1.079 34.509 64.926 1 9.27 93 LEU A CA 1
ATOM 702 C C . LEU A 1 93 ? 1.186 33.81 63.572 1 10.69 93 LEU A C 1
ATOM 703 O O . LEU A 1 93 ? 2.039 32.947 63.396 1 10.27 93 LEU A O 1
ATOM 708 N N . LEU A 1 94 ? 0.267 34.122 62.665 1 7.91 94 LEU A N 1
ATOM 709 C CA . LEU A 1 94 ? 0.436 33.822 61.247 1 7.84 94 LEU A CA 1
ATOM 710 C C . LEU A 1 94 ? 1.029 35.039 60.519 1 8.68 94 LEU A C 1
ATOM 711 O O . LEU A 1 94 ? 0.479 36.141 60.627 1 8.62 94 LEU A O 1
ATOM 716 N N . ALA A 1 95 ? 2.203 34.862 59.868 1 7.49 95 ALA A N 1
ATOM 717 C CA . ALA A 1 95 ? 2.845 35.904 59.076 1 9.6 95 ALA A CA 1
ATOM 718 C C . ALA A 1 95 ? 2.298 35.929 57.656 1 10.82 95 ALA A C 1
ATOM 719 O O . ALA A 1 95 ? 2.245 34.89 56.979 1 9.25 95 ALA A O 1
ATOM 721 N N . LEU A 1 96 ? 1.843 37.121 57.232 1 6.58 96 LEU A N 1
ATOM 722 C CA . LEU A 1 96 ? 1.344 37.349 55.887 1 8.34 96 LEU A CA 1
ATOM 723 C C . LEU A 1 96 ? 2.469 37.883 54.999 1 8.51 96 LEU A C 1
ATOM 724 O O . LEU A 1 96 ? 3.089 38.871 55.338 1 8.95 96 LEU A O 1
ATOM 729 N N . GLY A 1 97 ? 2.672 37.273 53.838 1 9.28 97 GLY A N 1
ATOM 730 C CA . GLY A 1 97 ? 3.55 37.817 52.823 1 8.49 97 GLY A CA 1
ATOM 731 C C . GLY A 1 97 ? 4.77 36.922 52.621 1 9.49 97 GLY A C 1
ATOM 732 O O . GLY A 1 97 ? 4.642 35.799 52.172 1 14.77 97 GLY A O 1
ATOM 733 N N . GLY A 1 98 ? 5.955 37.466 52.852 1 14.4 98 GLY A N 1
ATOM 734 C CA . GLY A 1 98 ? 7.179 36.748 52.512 1 15.55 98 GLY A CA 1
ATOM 735 C C . GLY A 1 98 ? 7.556 37.013 51.066 1 19.1 98 GLY A C 1
ATOM 736 O O . GLY A 1 98 ? 6.746 37.551 50.324 1 13.99 98 GLY A O 1
ATOM 737 N N . ALA A 1 99 ? 8.785 36.648 50.674 1 23.15 99 ALA A N 1
ATOM 738 C CA . ALA A 1 99 ? 9.196 36.694 49.272 1 17.23 99 ALA A CA 1
ATOM 739 C C . ALA A 1 99 ? 8.302 35.769 48.443 1 17.1 99 ALA A C 1
ATOM 740 O O . ALA A 1 99 ? 7.93 34.705 48.882 1 17.51 99 ALA A O 1
ATOM 742 N N . ASP A 1 100 ? 7.941 36.205 47.237 1 20.24 100 ASP A N 1
ATOM 743 C CA . ASP A 1 100 ? 7.096 35.44 46.348 1 33.13 100 ASP A CA 1
ATOM 744 C C . ASP A 1 100 ? 5.765 35.121 47.042 1 30.4 100 ASP A C 1
ATOM 745 O O . ASP A 1 100 ? 5.212 34.028 46.842 1 25.78 100 ASP A O 1
ATOM 750 N N . GLY A 1 101 ? 5.244 36.114 47.803 1 16.2 101 GLY A N 1
ATOM 751 C CA . GLY A 1 101 ? 3.985 36.013 48.532 1 19.4 101 GLY A CA 1
ATOM 752 C C . GLY A 1 101 ? 2.74 36.004 47.635 1 20.16 101 GLY A C 1
ATOM 753 O O . GLY A 1 101 ? 1.698 35.414 47.982 1 20.31 101 GLY A O 1
ATOM 754 N N . HIS A 1 102 ? 2.843 36.623 46.465 1 13.68 102 HIS A N 1
ATOM 755 C CA . HIS A 1 102 ? 1.701 36.82 45.592 1 21.49 102 HIS A CA 1
ATOM 756 C C . HIS A 1 102 ? 0.496 37.365 46.371 1 20.17 102 HIS A C 1
ATOM 757 O O . HIS A 1 102 ? -0.639 36.978 46.098 1 18.87 102 HIS A O 1
ATOM 764 N N . VAL A 1 103 ? 0.73 38.255 47.352 1 14.57 103 VAL A N 1
ATOM 765 C CA . VAL A 1 103 ? -0.352 38.86 48.079 1 16.68 103 VAL A CA 1
ATOM 766 C C . VAL A 1 103 ? -0.86 40.068 47.294 1 14.63 103 VAL A C 1
ATOM 767 O O . VAL A 1 103 ? -0.158 41.041 47.16 1 12.1 103 VAL A O 1
ATOM 771 N N . GLU A 1 104 ? -2.131 39.994 46.859 1 16.55 104 GLU A N 1
ATOM 772 C CA . GLU A 1 104 ? -2.725 40.998 46.014 1 14.47 104 GLU A CA 1
ATOM 773 C C . GLU A 1 104 ? -4.251 40.947 46.159 1 18.52 104 GLU A C 1
ATOM 774 O O . GLU A 1 104 ? -4.959 40.383 45.331 1 14.27 104 GLU A O 1
ATOM 780 N N . LEU A 1 105 ? -4.733 41.667 47.168 1 15.59 105 LEU A N 1
ATOM 781 C CA . LEU A 1 105 ? -6.146 41.848 47.456 1 15.36 105 LEU A CA 1
ATOM 782 C C . LEU A 1 105 ? -6.718 43.01 46.662 1 14.38 105 LEU A C 1
ATOM 783 O O . LEU A 1 105 ? -5.964 43.894 46.254 1 12.5 105 LEU A O 1
ATOM 788 N N . LYS A 1 106 ? -8.04 42.999 46.487 1 12.6 106 LYS A N 1
ATOM 789 C CA . LYS A 1 106 ? -8.712 44.043 45.727 1 13.06 106 LYS A CA 1
ATOM 790 C C . LYS A 1 106 ? -9.852 44.6 46.555 1 10.6 106 LYS A C 1
ATOM 791 O O . LYS A 1 106 ? -10.379 43.93 47.411 1 8.71 106 LYS A O 1
ATOM 797 N N . ALA A 1 107 ? -10.223 45.873 46.326 1 11.51 107 ALA A N 1
ATOM 798 C CA . ALA A 1 107 ? -11.316 46.489 47.061 1 12.68 107 ALA A CA 1
ATOM 799 C C . ALA A 1 107 ? -12.545 45.557 47.081 1 11.78 107 ALA A C 1
ATOM 800 O O . ALA A 1 107 ? -12.833 44.942 46.072 1 12.47 107 ALA A O 1
ATOM 802 N N . GLY A 1 108 ? -13.183 45.371 48.241 1 10.58 108 GLY A N 1
ATOM 803 C CA . GLY A 1 108 ? -14.311 44.476 48.404 1 18.48 108 GLY A CA 1
ATOM 804 C C . GLY A 1 108 ? -13.929 43.098 48.973 1 17.03 108 GLY A C 1
ATOM 805 O O . GLY A 1 108 ? -14.814 42.314 49.341 1 18.4 108 GLY A O 1
ATOM 806 N N . ASP A 1 109 ? -12.623 42.801 49.072 1 11.66 109 ASP A N 1
ATOM 807 C CA . ASP A 1 109 ? -12.147 41.52 49.612 1 13.53 109 ASP A CA 1
ATOM 808 C C . ASP A 1 109 ? -11.958 41.571 51.144 1 11.01 109 ASP A C 1
ATOM 809 O O . ASP A 1 109 ? -11.739 40.546 51.772 1 12.91 109 ASP A O 1
ATOM 814 N N . GLU A 1 110 ? -12.074 42.751 51.749 1 11.44 110 GLU A N 1
ATOM 815 C CA . GLU A 1 110 ? -11.804 42.948 53.175 1 11.87 110 GLU A CA 1
ATOM 816 C C . GLU A 1 110 ? -12.622 42.004 54.046 1 12.94 110 GLU A C 1
ATOM 817 O O . GLU A 1 110 ? -12.094 41.454 54.993 1 13.18 110 GLU A O 1
ATOM 823 N N . GLU A 1 111 ? -13.901 41.75 53.72 1 10.96 111 GLU A N 1
ATOM 824 C CA . GLU A 1 111 ? -14.697 40.927 54.585 1 10.09 111 GLU A CA 1
ATOM 825 C C . GLU A 1 111 ? -14.291 39.471 54.412 1 7.55 111 GLU A C 1
ATOM 826 O O . GLU A 1 111 ? -14.223 38.754 55.4 1 8.62 111 GLU A O 1
ATOM 832 N N . ALA A 1 112 ? -14.084 39.028 53.168 1 7.52 112 ALA A N 1
ATOM 833 C CA . ALA A 1 112 ? -13.705 37.632 52.899 1 8.13 112 ALA A CA 1
ATOM 834 C C . ALA A 1 112 ? -12.313 37.371 53.486 1 7.6 112 ALA A C 1
ATOM 835 O O . ALA A 1 112 ? -11.974 36.256 53.886 1 6.56 112 ALA A O 1
ATOM 837 N N . PHE A 1 113 ? -11.442 38.396 53.464 1 6.21 113 PHE A N 1
ATOM 838 C CA . PHE A 1 113 ? -10.103 38.177 54.026 1 5.76 113 PHE A CA 1
ATOM 839 C C . PHE A 1 113 ? -10.243 38.073 55.556 1 8.57 113 PHE A C 1
ATOM 840 O O . PHE A 1 113 ? -9.695 37.149 56.177 1 8.57 113 PHE A O 1
ATOM 848 N N . ALA A 1 114 ? -11.028 38.97 56.167 1 8.85 114 ALA A N 1
ATOM 849 C CA . ALA A 1 114 ? -11.247 38.883 57.62 1 10 114 ALA A CA 1
ATOM 850 C C . ALA A 1 114 ? -11.789 37.503 57.993 1 11.95 114 ALA A C 1
ATOM 851 O O . ALA A 1 114 ? -11.368 36.922 58.976 1 10.57 114 ALA A O 1
ATOM 853 N N . ASN A 1 115 ? -12.726 36.979 57.188 1 12.84 115 ASN A N 1
ATOM 854 C CA . ASN A 1 115 ? -13.336 35.688 57.463 1 14.72 115 ASN A CA 1
ATOM 855 C C . ASN A 1 115 ? -12.297 34.568 57.387 1 12.52 115 ASN A C 1
ATOM 856 O O . ASN A 1 115 ? -12.292 33.657 58.191 1 11.39 115 ASN A O 1
ATOM 861 N N . GLU A 1 116 ? -11.38 34.691 56.445 1 16.46 116 GLU A N 1
ATOM 862 C CA . GLU A 1 116 ? -10.308 33.721 56.302 1 16.24 116 GLU A CA 1
ATOM 863 C C . GLU A 1 116 ? -9.358 33.81 57.486 1 10.57 116 GLU A C 1
ATOM 864 O O . GLU A 1 116 ? -8.962 32.79 57.984 1 9.75 116 GLU A O 1
ATOM 870 N N . ILE A 1 117 ? -9.031 35.015 57.963 1 8.73 117 ILE A N 1
ATOM 871 C CA . ILE A 1 117 ? -8.184 35.129 59.156 1 8.1 117 ILE A CA 1
ATOM 872 C C . ILE A 1 117 ? -8.884 34.515 60.367 1 6.54 117 ILE A C 1
ATOM 873 O O . ILE A 1 117 ? -8.288 33.75 61.106 1 7.42 117 ILE A O 1
ATOM 878 N N . ILE A 1 118 ? -10.2 34.68 60.473 1 7.47 118 ILE A N 1
ATOM 879 C CA . ILE A 1 118 ? -10.945 34.09 61.575 1 7.05 118 ILE A CA 1
ATOM 880 C C . ILE A 1 118 ? -10.961 32.57 61.447 1 7.93 118 ILE A C 1
ATOM 881 O O . ILE A 1 118 ? -10.793 31.893 62.446 1 6.85 118 ILE A O 1
ATOM 886 N N . ARG A 1 119 ? -11.012 32.007 60.226 1 10.2 119 ARG A N 1
ATOM 887 C CA . ARG A 1 119 ? -10.966 30.555 60.083 1 11.53 119 ARG A CA 1
ATOM 888 C C . ARG A 1 119 ? -9.594 29.975 60.455 1 9.91 119 ARG A C 1
ATOM 889 O O . ARG A 1 119 ? -9.495 28.909 61.077 1 7.3 119 ARG A O 1
ATOM 897 N N . GLN A 1 120 ? -8.518 30.73 60.194 1 7.93 120 GLN A N 1
ATOM 898 C CA . GLN A 1 120 ? -7.191 30.328 60.647 1 6.72 120 GLN A CA 1
ATOM 899 C C . GLN A 1 120 ? -7.118 30.233 62.17 1 9.16 120 GLN A C 1
ATOM 900 O O . GLN A 1 120 ? -6.612 29.248 62.735 1 7.96 120 GLN A O 1
ATOM 906 N N . VAL A 1 121 ? -7.572 31.282 62.847 1 7.28 121 VAL A N 1
ATOM 907 C CA . VAL A 1 121 ? -7.63 31.293 64.305 1 8.45 121 VAL A CA 1
ATOM 908 C C . VAL A 1 121 ? -8.45 30.108 64.828 1 8.54 121 VAL A C 1
ATOM 909 O O . VAL A 1 121 ? -7.981 29.294 65.627 1 10.94 121 VAL A O 1
ATOM 913 N N . GLU A 1 122 ? -9.686 29.955 64.348 1 12.68 122 GLU A N 1
ATOM 914 C CA . GLU A 1 122 ? -10.536 28.858 64.831 1 10.19 122 GLU A CA 1
ATOM 915 C C . GLU A 1 122 ? -9.968 27.471 64.529 1 11.5 122 GLU A C 1
ATOM 916 O O . GLU A 1 122 ? -10.167 26.538 65.319 1 13.9 122 GLU A O 1
ATOM 922 N N . THR A 1 123 ? -9.26 27.323 63.398 1 11.43 123 THR A N 1
ATOM 923 C CA . THR A 1 123 ? -8.771 26.028 62.958 1 14.27 123 THR A CA 1
ATOM 924 C C . THR A 1 123 ? -7.455 25.693 63.647 1 11.39 123 THR A C 1
ATOM 925 O O . THR A 1 123 ? -7.305 24.62 64.195 1 15.15 123 THR A O 1
ATOM 929 N N . TYR A 1 124 ? -6.485 26.618 63.622 1 9.64 124 TYR A N 1
ATOM 930 C CA . TYR A 1 124 ? -5.151 26.305 64.123 1 9.53 124 TYR A CA 1
ATOM 931 C C . TYR A 1 124 ? -4.809 26.9 65.501 1 8.82 124 TYR A C 1
ATOM 932 O O . TYR A 1 124 ? -3.815 26.489 66.117 1 11.28 124 TYR A O 1
ATOM 941 N N . GLY A 1 125 ? -5.573 27.893 65.969 1 9.07 125 GLY A N 1
ATOM 942 C CA . GLY A 1 125 ? -5.365 28.478 67.297 1 8.82 125 GLY A CA 1
ATOM 943 C C . GLY A 1 125 ? -4.377 29.642 67.266 1 6.04 125 GLY A C 1
ATOM 944 O O . GLY A 1 125 ? -3.929 30.081 68.297 1 4.58 125 GLY A O 1
ATOM 945 N N . PHE A 1 126 ? -4.122 30.246 66.102 1 7.33 126 PHE A N 1
ATOM 946 C CA . PHE A 1 126 ? -3.262 31.417 66.047 1 6.9 126 PHE A CA 1
ATOM 947 C C . PHE A 1 126 ? -3.771 32.571 66.914 1 5.69 126 PHE A C 1
ATOM 948 O O . PHE A 1 126 ? -4.957 32.692 67.157 1 3.66 126 PHE A O 1
ATOM 956 N N . ASP A 1 127 ? -2.852 33.489 67.253 1 5.11 127 ASP A N 1
ATOM 957 C CA . ASP A 1 127 ? -3.11 34.514 68.25 1 7.71 127 ASP A CA 1
ATOM 958 C C . ASP A 1 127 ? -3.049 35.918 67.665 1 6.47 127 ASP A C 1
ATOM 959 O O . ASP A 1 127 ? -3.131 36.889 68.41 1 7.47 127 ASP A O 1
ATOM 964 N N . GLY A 1 128 ? -2.844 36.009 66.343 1 5.66 128 GLY A N 1
ATOM 965 C CA . GLY A 1 128 ? -2.618 37.305 65.738 1 7.33 128 GLY A CA 1
ATOM 966 C C . GLY A 1 128 ? -2.015 37.126 64.351 1 8.21 128 GLY A C 1
ATOM 967 O O . GLY A 1 128 ? -1.876 36.006 63.863 1 7.54 128 GLY A O 1
ATOM 968 N N . LEU A 1 129 ? -1.812 38.245 63.682 1 10.02 129 LEU A N 1
ATOM 969 C CA . LEU A 1 129 ? -1.275 38.226 62.331 1 13.23 129 LEU A CA 1
ATOM 970 C C . LEU A 1 129 ? -0.094 39.181 62.266 1 12.36 129 LEU A C 1
ATOM 971 O O . LEU A 1 129 ? -0.097 40.226 62.923 1 12.13 129 LEU A O 1
ATOM 976 N N . ASP A 1 130 ? 0.935 38.788 61.509 1 11.77 130 ASP A N 1
ATOM 977 C CA . ASP A 1 130 ? 2.115 39.651 61.33 1 10.03 130 ASP A CA 1
ATOM 978 C C . ASP A 1 130 ? 2.208 40.042 59.861 1 11.71 130 ASP A C 1
ATOM 979 O O . ASP A 1 130 ? 2.182 39.184 58.988 1 13.7 130 ASP A O 1
ATOM 984 N N . ILE A 1 131 ? 2.215 41.343 59.586 1 9.05 131 ILE A N 1
ATOM 985 C CA . ILE A 1 131 ? 2.281 41.846 58.229 1 9.22 131 ILE A CA 1
ATOM 986 C C . ILE A 1 131 ? 3.742 41.874 57.786 1 12.88 131 ILE A C 1
ATOM 987 O O . ILE A 1 131 ? 4.531 42.635 58.326 1 15.15 131 ILE A O 1
ATOM 992 N N . ASP A 1 132 ? 4.077 41.067 56.781 1 15.92 132 ASP A N 1
ATOM 993 C CA . ASP A 1 132 ? 5.454 40.907 56.34 1 19.15 132 ASP A CA 1
ATOM 994 C C . ASP A 1 132 ? 5.482 40.879 54.817 1 15.79 132 ASP A C 1
ATOM 995 O O . ASP A 1 132 ? 6.009 39.955 54.2 1 13.37 132 ASP A O 1
ATOM 1000 N N . LEU A 1 133 ? 5.038 41.987 54.237 1 13.16 133 LEU A N 1
ATOM 1001 C CA . LEU A 1 133 ? 4.911 42.118 52.797 1 14.91 133 LEU A CA 1
ATOM 1002 C C . LEU A 1 133 ? 6.281 42.329 52.161 1 15.18 133 LEU A C 1
ATOM 1003 O O . LEU A 1 133 ? 7.041 43.089 52.698 1 14.88 133 LEU A O 1
ATOM 1008 N N . GLU A 1 134 ? 6.558 41.659 51.05 1 15.78 134 GLU A N 1
ATOM 1009 C CA . GLU A 1 134 ? 7.723 41.968 50.233 1 18.49 134 GLU A CA 1
ATOM 1010 C C . GLU A 1 134 ? 7.479 43.311 49.568 1 17.55 134 GLU A C 1
ATOM 1011 O O . GLU A 1 134 ? 6.34 43.751 49.497 1 14.03 134 GLU A O 1
ATOM 1017 N N . GLN A 1 135 ? 8.549 43.959 49.088 1 17.85 135 GLN A N 1
ATOM 1018 C CA . GLN A 1 135 ? 8.509 45.303 48.505 1 23.95 135 GLN A CA 1
ATOM 1019 C C . GLN A 1 135 ? 7.372 45.477 47.473 1 22.08 135 GLN A C 1
ATOM 1020 O O . GLN A 1 135 ? 6.606 46.442 47.534 1 21.22 135 GLN A O 1
ATOM 1026 N N . SER A 1 136 ? 7.227 44.521 46.549 1 20.26 136 SER A N 1
ATOM 1027 C CA . SER A 1 136 ? 6.238 44.617 45.491 1 18.87 136 SER A CA 1
ATOM 1028 C C . SER A 1 136 ? 4.822 44.584 46.049 1 24.07 136 SER A C 1
ATOM 1029 O O . SER A 1 136 ? 3.936 45.159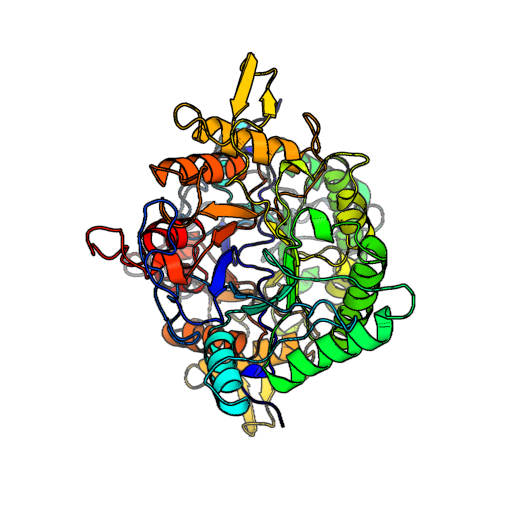 45.435 1 36.13 136 SER A O 1
ATOM 1032 N N . ALA A 1 137 ? 4.597 43.917 47.194 1 20.48 137 ALA A N 1
ATOM 1033 C CA . ALA A 1 137 ? 3.246 43.695 47.694 1 18.63 137 ALA A CA 1
ATOM 1034 C C . ALA A 1 137 ? 2.712 44.902 48.471 1 22.27 137 ALA A C 1
ATOM 1035 O O . ALA A 1 137 ? 1.52 44.97 48.76 1 16.01 137 ALA A O 1
ATOM 1037 N N . ILE A 1 138 ? 3.587 45.84 48.843 1 23 138 ILE A N 1
ATOM 1038 C CA . ILE A 1 138 ? 3.179 46.931 49.713 1 26.08 138 ILE A CA 1
ATOM 1039 C C . ILE A 1 138 ? 1.992 47.687 49.113 1 24.58 138 ILE A C 1
ATOM 1040 O O . ILE A 1 138 ? 1.014 47.911 49.809 1 17.88 138 ILE A O 1
ATOM 1045 N N . THR A 1 139 ? 2.106 48.057 47.831 1 23.58 139 THR A N 1
ATOM 1046 C CA . THR A 1 139 ? 1.069 48.792 47.125 1 26.77 139 THR A CA 1
ATOM 1047 C C . THR A 1 139 ? 0.435 47.951 46.025 1 18 139 THR A C 1
ATOM 1048 O O . THR A 1 139 ? -0.202 48.505 45.159 1 18.63 139 THR A O 1
ATOM 1052 N N . ALA A 1 140 ? 0.606 46.63 45.988 1 15.78 140 ALA A N 1
ATOM 1053 C CA . ALA A 1 140 ? -0.105 45.828 45.003 1 17.59 140 ALA A CA 1
ATOM 1054 C C . ALA A 1 140 ? -1.623 45.854 45.259 1 16.87 140 ALA A C 1
ATOM 1055 O O . ALA A 1 140 ? -2.087 45.868 46.415 1 16.18 140 ALA A O 1
ATOM 1057 N N . GLY A 1 141 ? -2.397 45.829 44.17 1 15.35 141 GLY A N 1
ATOM 1058 C CA . GLY A 1 141 ? -3.862 45.815 44.261 1 13.35 141 GLY A CA 1
ATOM 1059 C C . GLY A 1 141 ? -4.388 46.864 45.236 1 12.95 141 GLY A C 1
ATOM 1060 O O . GLY A 1 141 ? -3.954 48.001 45.228 1 15.58 141 GLY A O 1
ATOM 1061 N N . ASP A 1 142 ? -5.258 46.473 46.152 1 13.26 142 ASP A N 1
ATOM 1062 C CA . ASP A 1 142 ? -5.707 47.404 47.173 1 14.87 142 ASP A CA 1
ATOM 1063 C C . ASP A 1 142 ? -5.236 46.962 48.558 1 11 142 ASP A C 1
ATOM 1064 O O . ASP A 1 142 ? -5.914 47.25 49.54 1 10.22 142 ASP A O 1
ATOM 1069 N N . ASN A 1 143 ? -4.039 46.345 48.635 1 11.57 143 ASN A N 1
ATOM 1070 C CA . ASN A 1 143 ? -3.476 45.836 49.859 1 10.64 143 ASN A CA 1
ATOM 1071 C C . ASN A 1 143 ? -3.445 46.92 50.926 1 10.77 143 ASN A C 1
ATOM 1072 O O . ASN A 1 143 ? -3.74 46.671 52.096 1 9.71 143 ASN A O 1
ATOM 1077 N N . LYS A 1 144 ? -3.06 48.127 50.515 1 9.34 144 LYS A N 1
ATOM 1078 C CA . LYS A 1 144 ? -2.789 49.184 51.467 1 12.61 144 LYS A CA 1
ATOM 1079 C C . LYS A 1 144 ? -3.987 49.482 52.331 1 8.62 144 LYS A C 1
ATOM 1080 O O . LYS A 1 144 ? -3.812 49.964 53.45 1 8.18 144 LYS A O 1
ATOM 1086 N N . THR A 1 145 ? -5.203 49.328 51.769 1 10.79 145 THR A N 1
ATOM 1087 C CA . THR A 1 145 ? -6.419 49.63 52.518 1 8.21 145 THR A CA 1
ATOM 1088 C C . THR A 1 145 ? -7.131 48.337 52.915 1 7.82 145 THR A C 1
ATOM 1089 O O . THR A 1 145 ? -7.756 48.274 53.962 1 7.98 145 THR A O 1
ATOM 1093 N N . VAL A 1 146 ? -7.104 47.299 52.085 1 9.2 146 VAL A N 1
ATOM 1094 C CA . VAL A 1 146 ? -7.904 46.123 52.421 1 10.79 146 VAL A CA 1
ATOM 1095 C C . VAL A 1 146 ? -7.296 45.401 53.639 1 8.8 146 VAL A C 1
ATOM 1096 O O . VAL A 1 146 ? -8.005 44.804 54.432 1 11.62 146 VAL A O 1
ATOM 1100 N N . ILE A 1 147 ? -5.968 45.29 53.692 1 8.85 147 ILE A N 1
ATOM 1101 C CA . ILE A 1 147 ? -5.34 44.524 54.762 1 9.77 147 ILE A CA 1
ATOM 1102 C C . ILE A 1 147 ? -5.634 45.216 56.098 1 8.8 147 ILE A C 1
ATOM 1103 O O . ILE A 1 147 ? -6.106 44.551 57.018 1 7.16 147 ILE A O 1
ATOM 1108 N N . PRO A 1 148 ? -5.386 46.545 56.294 1 7.33 148 PRO A N 1
ATOM 1109 C CA . PRO A 1 148 ? -5.806 47.208 57.519 1 7.93 148 PRO A CA 1
ATOM 1110 C C . PRO A 1 148 ? -7.296 47.014 57.843 1 10.38 148 PRO A C 1
ATOM 1111 O O . PRO A 1 148 ? -7.71 46.758 58.991 1 7.4 148 PRO A O 1
ATOM 1115 N N . ALA A 1 149 ? -8.115 47.119 56.815 1 10.68 149 ALA A N 1
ATOM 1116 C CA . ALA A 1 149 ? -9.553 47.054 57.036 1 10.13 149 ALA A CA 1
ATOM 1117 C C . ALA A 1 149 ? -9.9 45.681 57.575 1 6.41 149 ALA A C 1
ATOM 1118 O O . ALA A 1 149 ? -10.592 45.582 58.575 1 6.06 149 ALA A O 1
ATOM 1120 N N . ALA A 1 150 ? -9.41 44.639 56.911 1 7.99 150 ALA A N 1
ATOM 1121 C CA . ALA A 1 150 ? -9.714 43.282 57.382 1 10.74 150 ALA A CA 1
ATOM 1122 C C . ALA A 1 150 ? -9.225 43.01 58.802 1 9.84 150 ALA A C 1
ATOM 1123 O O . ALA A 1 150 ? -9.887 42.342 59.605 1 7.94 150 ALA A O 1
ATOM 1125 N N . LEU A 1 151 ? -8.013 43.494 59.101 1 7.63 151 LEU A N 1
ATOM 1126 C CA . LEU A 1 151 ? -7.441 43.271 60.406 1 8.24 151 LEU A CA 1
ATOM 1127 C C . LEU A 1 151 ? -8.213 43.937 61.526 1 6.97 151 LEU A C 1
ATOM 1128 O O . LEU A 1 151 ? -8.279 43.367 62.616 1 6.09 151 LEU A O 1
ATOM 1133 N N . LYS A 1 152 ? -8.781 45.139 61.267 1 9.36 152 LYS A N 1
ATOM 1134 C CA . LYS A 1 152 ? -9.623 45.797 62.25 1 8.24 152 LYS A CA 1
ATOM 1135 C C . LYS A 1 152 ? -10.894 44.976 62.504 1 7.39 152 LYS A C 1
ATOM 1136 O O . LYS A 1 152 ? -11.301 44.806 63.639 1 6.63 152 LYS A O 1
ATOM 1142 N N . ILE A 1 153 ? -11.477 44.423 61.47 1 8.22 153 ILE A N 1
ATOM 1143 C CA . ILE A 1 153 ? -12.668 43.573 61.65 1 8.38 153 ILE A CA 1
ATOM 1144 C C . ILE A 1 153 ? -12.3 42.393 62.539 1 10.38 153 ILE A C 1
ATOM 1145 O O . ILE A 1 153 ? -13.043 42.041 63.456 1 12.39 153 ILE A O 1
ATOM 1150 N N . VAL A 1 154 ? -11.089 41.818 62.347 1 11.44 154 VAL A N 1
ATOM 1151 C CA . VAL A 1 154 ? -10.712 40.647 63.135 1 10.35 154 VAL A CA 1
ATOM 1152 C C . VAL A 1 154 ? -10.448 41.026 64.599 1 10.05 154 VAL A C 1
ATOM 1153 O O . VAL A 1 154 ? -10.903 40.33 65.501 1 8.46 154 VAL A O 1
ATOM 1157 N N . LYS A 1 155 ? -9.696 42.115 64.835 1 15.21 155 LYS A N 1
ATOM 1158 C CA . LYS A 1 155 ? -9.391 42.537 66.201 1 10.5 155 LYS A CA 1
ATOM 1159 C C . LYS A 1 155 ? -10.679 42.8 66.967 1 11.49 155 LYS A C 1
ATOM 1160 O O . LYS A 1 155 ? -10.827 42.36 68.091 1 13.71 155 LYS A O 1
ATOM 1166 N N . ASP A 1 156 ? -11.602 43.554 66.35 1 12.86 156 ASP A N 1
ATOM 1167 C CA . ASP A 1 156 ? -12.878 43.881 66.939 1 11.26 156 ASP A CA 1
ATOM 1168 C C . ASP A 1 156 ? -13.684 42.644 67.27 1 16.12 156 ASP A C 1
ATOM 1169 O O . ASP A 1 156 ? -14.264 42.584 68.35 1 18.98 156 ASP A O 1
ATOM 1174 N N . HIS A 1 157 ? -13.656 41.658 66.374 1 15.98 157 HIS A N 1
ATOM 1175 C CA . HIS A 1 157 ? -14.359 40.398 66.565 1 16.66 157 HIS A CA 1
ATOM 1176 C C . HIS A 1 157 ? -13.847 39.717 67.82 1 18.22 157 HIS A C 1
ATOM 1177 O O . HIS A 1 157 ? -14.638 39.28 68.637 1 15.32 157 HIS A O 1
ATOM 1184 N N . TYR A 1 158 ? -12.517 39.659 68.013 1 13.24 158 TYR A N 1
ATOM 1185 C CA . TYR A 1 158 ? -12.021 38.913 69.153 1 12.25 158 TYR A CA 1
ATOM 1186 C C . TYR A 1 158 ? -12.196 39.757 70.423 1 11.55 158 TYR A C 1
ATOM 1187 O O . TYR A 1 158 ? -12.417 39.226 71.501 1 9.87 158 TYR A O 1
ATOM 1196 N N . LYS A 1 159 ? -12.099 41.079 70.304 1 14.66 159 LYS A N 1
ATOM 1197 C CA . LYS A 1 159 ? -12.278 41.956 71.463 1 15.77 159 LYS A CA 1
ATOM 1198 C C . LYS A 1 159 ? -13.669 41.78 72.088 1 17.06 159 LYS A C 1
ATOM 1199 O O . LYS A 1 159 ? -13.81 41.73 73.309 1 16.31 159 LYS A O 1
ATOM 1205 N N . ALA A 1 160 ? -14.689 41.629 71.257 1 15.65 160 ALA A N 1
ATOM 1206 C CA . ALA A 1 160 ? -16.027 41.252 71.712 1 27.59 160 ALA A CA 1
ATOM 1207 C C . ALA A 1 160 ? -16.015 39.974 72.559 1 29.72 160 ALA A C 1
ATOM 1208 O O . ALA A 1 160 ? -16.798 39.865 73.483 1 34.49 160 ALA A O 1
ATOM 1210 N N . GLU A 1 161 ? -15.17 38.979 72.265 1 32.12 161 GLU A N 1
ATOM 1211 C CA . GLU A 1 161 ? -15.22 37.76 73.061 1 34.78 161 GLU A CA 1
ATOM 1212 C C . GLU A 1 161 ? -14.093 37.745 74.092 1 25.84 161 GLU A C 1
ATOM 1213 O O . GLU A 1 161 ? -13.698 36.687 74.58 1 23.87 161 GLU A O 1
ATOM 1219 N N . GLY A 1 162 ? -13.57 38.919 74.426 1 17.91 162 GLY A N 1
ATOM 1220 C CA . GLY A 1 162 ? -12.645 39.011 75.543 1 22.38 162 GLY A CA 1
ATOM 1221 C C . GLY A 1 162 ? -11.168 38.787 75.186 1 21.13 162 GLY A C 1
ATOM 1222 O O . GLY A 1 162 ? -10.33 38.79 76.069 1 23.38 162 GLY A O 1
ATOM 1223 N N . LYS A 1 163 ? -10.811 38.66 73.902 1 16.99 163 LYS A N 1
ATOM 1224 C CA . LYS A 1 163 ? -9.467 38.248 73.541 1 15.64 163 LYS A CA 1
ATOM 1225 C C . LYS A 1 163 ? -8.753 39.361 72.774 1 11.24 163 LYS A C 1
ATOM 1226 O O . LYS A 1 163 ? -9.358 40.113 72.049 1 12.27 163 LYS A O 1
ATOM 1232 N N . ASN A 1 164 ? -7.43 39.404 72.903 1 11.51 164 ASN A N 1
ATOM 1233 C CA . ASN A 1 164 ? -6.639 40.395 72.216 1 11.06 164 ASN A CA 1
ATOM 1234 C C . ASN A 1 164 ? -5.916 39.721 71.048 1 9.62 164 ASN A C 1
ATOM 1235 O O . ASN A 1 164 ? -4.934 38.985 71.258 1 8.14 164 ASN A O 1
ATOM 1240 N N . PHE A 1 165 ? -6.432 39.939 69.841 1 6.64 165 PHE A N 1
ATOM 1241 C CA . PHE A 1 165 ? -5.78 39.437 68.635 1 7.25 165 PHE A CA 1
ATOM 1242 C C . PHE A 1 165 ? -4.634 40.355 68.267 1 6.6 165 PHE A C 1
ATOM 1243 O O . PHE A 1 165 ? -4.865 41.557 68.103 1 6.31 165 PHE A O 1
ATOM 1251 N N . LEU A 1 166 ? -3.426 39.789 68.274 1 5.06 166 LEU A N 1
ATOM 1252 C CA . LEU A 1 166 ? -2.213 40.618 68.09 1 5 166 LEU A CA 1
ATOM 1253 C C . LEU A 1 166 ? -2.01 41.029 66.635 1 5.95 166 LEU A C 1
ATOM 1254 O O . LEU A 1 166 ? -2.226 40.211 65.728 1 5.69 166 LEU A O 1
ATOM 1259 N N . ILE A 1 167 ? -1.631 42.281 66.434 1 5.91 167 ILE A N 1
ATOM 1260 C CA . ILE A 1 167 ? -1.297 42.741 65.1 1 5.32 167 ILE A CA 1
ATOM 1261 C C . ILE A 1 167 ? 0.146 43.261 65.182 1 6.26 167 ILE A C 1
ATOM 1262 O O . ILE A 1 167 ? 0.45 44.179 65.952 1 6.4 167 ILE A O 1
ATOM 1267 N N . THR A 1 168 ? 1.007 42.711 64.335 1 5.71 168 THR A N 1
ATOM 1268 C CA . THR A 1 168 ? 2.39 43.147 64.27 1 5.98 168 THR A CA 1
ATOM 1269 C C . THR A 1 168 ? 2.736 43.41 62.823 1 6.28 168 THR A C 1
ATOM 1270 O O . THR A 1 168 ? 2.038 42.956 61.917 1 6.78 168 THR A O 1
ATOM 1274 N N . MET A 1 169 ? 3.832 44.131 62.629 1 4.61 169 MET A N 1
ATOM 1275 C CA . MET A 1 169 ? 4.344 44.339 61.302 1 6.41 169 MET A CA 1
ATOM 1276 C C . MET A 1 169 ? 5.869 44.169 61.342 1 6.64 169 MET A C 1
ATOM 1277 O O . MET A 1 169 ? 6.468 44.537 62.328 1 6.19 169 MET A O 1
ATOM 1282 N N . ALA A 1 170 ? 6.432 43.725 60.232 1 6.28 170 ALA A N 1
ATOM 1283 C CA . ALA A 1 170 ? 7.874 43.606 60.054 1 10.25 170 ALA A CA 1
ATOM 1284 C C . ALA A 1 170 ? 8.306 44.288 58.757 1 7.79 170 ALA A C 1
ATOM 1285 O O . ALA A 1 170 ? 8.798 43.658 57.834 1 8.76 170 ALA A O 1
ATOM 1287 N N . PRO A 1 171 ? 8.135 45.607 58.614 1 7.74 171 PRO A N 1
ATOM 1288 C CA . PRO A 1 171 ? 8.582 46.299 57.412 1 8.56 171 PRO A CA 1
ATOM 1289 C C . PRO A 1 171 ? 10.101 46.402 57.314 1 8.73 171 PRO A C 1
ATOM 1290 O O . PRO A 1 171 ? 10.77 46.449 58.32 1 10.46 171 PRO A O 1
ATOM 1294 N N . GLU A 1 172 ? 10.599 46.476 56.087 1 9.02 172 GLU A N 1
ATOM 1295 C CA . GLU A 1 172 ? 11.99 46.751 55.812 1 10.61 172 GLU A CA 1
ATOM 1296 C C . GLU A 1 172 ? 12.191 48.222 56.172 1 11.59 172 GLU A C 1
ATOM 1297 O O . GLU A 1 172 ? 11.353 49.092 55.839 1 8.74 172 GLU A O 1
ATOM 1303 N N . PHE A 1 173 ? 13.3 48.541 56.839 1 10.02 173 PHE A N 1
ATOM 1304 C CA . PHE A 1 173 ? 13.307 49.817 57.537 1 9.12 173 PHE A CA 1
ATOM 1305 C C . PHE A 1 173 ? 13.289 51.011 56.6 1 12.42 173 PHE A C 1
ATOM 1306 O O . PHE A 1 173 ? 12.815 52.075 57.02 1 12.02 173 PHE A O 1
ATOM 1314 N N . PRO A 1 174 ? 13.841 50.935 55.353 1 12.28 174 PRO A N 1
ATOM 1315 C CA . PRO A 1 174 ? 13.863 52.113 54.486 1 16.05 174 PRO A CA 1
ATOM 1316 C C . PRO A 1 174 ? 12.477 52.602 54.072 1 20.93 174 PRO A C 1
ATOM 1317 O O . PRO A 1 174 ? 12.353 53.737 53.642 1 25.99 174 PRO A O 1
ATOM 1321 N N . TYR A 1 175 ? 11.443 51.762 54.214 1 23.65 175 TYR A N 1
ATOM 1322 C CA . TYR A 1 175 ? 10.088 52.145 53.834 1 26.85 175 TYR A CA 1
ATOM 1323 C C . TYR A 1 175 ? 9.347 52.927 54.91 1 22.69 175 TYR A C 1
ATOM 1324 O O . TYR A 1 175 ? 8.21 53.324 54.695 1 21.82 175 TYR A O 1
ATOM 1333 N N . LEU A 1 176 ? 9.912 53.046 56.104 1 11.96 176 LEU A N 1
ATOM 1334 C CA . LEU A 1 176 ? 9.24 53.728 57.187 1 11.57 176 LEU A CA 1
ATOM 1335 C C . LEU A 1 176 ? 9.621 55.204 57.2 1 12.89 176 LEU A C 1
ATOM 1336 O O . LEU A 1 176 ? 10.182 55.676 58.193 1 11.24 176 LEU A O 1
ATOM 1341 N N . LYS A 1 177 ? 9.243 55.901 56.122 1 12.74 177 LYS A N 1
ATOM 1342 C CA . LYS A 1 177 ? 9.493 57.329 56.01 1 18.28 177 LYS A CA 1
ATOM 1343 C C . LYS A 1 177 ? 8.184 58.069 55.717 1 21.69 177 LYS A C 1
ATOM 1344 O O . LYS A 1 177 ? 7.221 57.459 55.215 1 15.66 177 LYS A O 1
ATOM 1350 N N . PRO A 1 178 ? 8.117 59.397 56.014 1 17.4 178 PRO A N 1
ATOM 1351 C CA . PRO A 1 178 ? 6.949 60.196 55.658 1 24.45 178 PRO A CA 1
ATOM 1352 C C . PRO A 1 178 ? 6.645 60.139 54.173 1 20.88 178 PRO A C 1
ATOM 1353 O O . PRO A 1 178 ? 7.549 60.107 53.351 1 22.17 178 PRO A O 1
ATOM 1357 N N . GLY A 1 179 ? 5.348 60.061 53.85 1 32.4 179 GLY A N 1
ATOM 1358 C CA . GLY A 1 179 ? 4.9 60.026 52.472 1 28.34 179 GLY A CA 1
ATOM 1359 C C . GLY A 1 179 ? 5.173 58.679 51.813 1 42.47 179 GLY A C 1
ATOM 1360 O O . GLY A 1 179 ? 4.918 58.526 50.627 1 45.69 179 GLY A O 1
ATOM 1361 N N . SER A 1 180 ? 5.689 57.704 52.563 1 45.69 180 SER A N 1
ATOM 1362 C CA . SER A 1 180 ? 5.96 56.396 51.988 1 43.97 180 SER A CA 1
ATOM 1363 C C . SER A 1 180 ? 4.656 55.608 51.892 1 38.53 180 SER A C 1
ATOM 1364 O O . SER A 1 180 ? 3.724 55.773 52.693 1 30.76 180 SER A O 1
ATOM 1367 N N . ALA A 1 181 ? 4.605 54.714 50.905 1 36.96 181 ALA A N 1
ATOM 1368 C CA . ALA A 1 181 ? 3.48 53.805 50.764 1 45.73 181 ALA A CA 1
ATOM 1369 C C . ALA A 1 181 ? 3.119 53.139 52.095 1 54.34 181 ALA A C 1
ATOM 1370 O O . ALA A 1 181 ? 1.93 52.985 52.401 1 52.75 181 ALA A O 1
ATOM 1372 N N . TYR A 1 182 ? 4.153 52.793 52.887 1 46.41 182 TYR A N 1
ATOM 1373 C CA . TYR A 1 182 ? 4.019 51.98 54.091 1 34.16 182 TYR A CA 1
ATOM 1374 C C . TYR A 1 182 ? 3.418 52.768 55.251 1 22.47 182 TYR A C 1
ATOM 1375 O O . TYR A 1 182 ? 2.834 52.208 56.188 1 14.22 182 TYR A O 1
ATOM 1384 N N . GLU A 1 183 ? 3.557 54.098 55.165 1 17.78 183 GLU A N 1
ATOM 1385 C CA . GLU A 1 183 ? 3.122 54.965 56.232 1 20.45 183 GLU A CA 1
ATOM 1386 C C . GLU A 1 183 ? 1.64 54.728 56.486 1 18.17 183 GLU A C 1
ATOM 1387 O O . GLU A 1 183 ? 1.17 54.807 57.606 1 18.3 183 GLU A O 1
ATOM 1393 N N . SER A 1 184 ? 0.881 54.507 55.428 1 20.71 184 SER A N 1
ATOM 1394 C CA . SER A 1 184 ? -0.561 54.373 55.586 1 25.4 184 SER A CA 1
ATOM 1395 C C . SER A 1 184 ? -0.927 53.116 56.361 1 15.86 184 SER A C 1
ATOM 1396 O O . SER A 1 184 ? -1.982 53.105 56.981 1 17.65 184 SER A O 1
ATOM 1399 N N . TYR A 1 185 ? -0.064 52.073 56.362 1 20.58 185 TYR A N 1
ATOM 1400 C CA . TYR A 1 185 ? -0.326 50.905 57.199 1 16.31 185 TYR A CA 1
ATOM 1401 C C . TYR A 1 185 ? -0.278 51.32 58.679 1 15.09 185 TYR A C 1
ATOM 1402 O O . TYR A 1 185 ? -1.15 50.943 59.449 1 13.78 185 TYR A O 1
ATOM 1411 N N . LEU A 1 186 ? 0.741 52.1 59.063 1 12.23 186 LEU A N 1
ATOM 1412 C CA . LEU A 1 186 ? 0.966 52.52 60.432 1 14.79 186 LEU A CA 1
ATOM 1413 C C . LEU A 1 186 ? -0.148 53.439 60.928 1 15.23 186 LEU A C 1
ATOM 1414 O O . LEU A 1 186 ? -0.594 53.289 62.059 1 18.8 186 LEU A O 1
ATOM 1419 N N . THR A 1 187 ? -0.575 54.391 60.09 1 15.89 187 THR A N 1
ATOM 1420 C CA . THR A 1 187 ? -1.526 55.402 60.562 1 17.72 187 THR A CA 1
ATOM 1421 C C . THR A 1 187 ? -2.897 54.746 60.529 1 15.52 187 THR A C 1
ATOM 1422 O O . THR A 1 187 ? -3.603 54.826 61.528 1 18.49 187 THR A O 1
ATOM 1426 N N . SER A 1 188 ? -3.18 53.9 59.531 1 12.97 188 SER A N 1
ATOM 1427 C CA . SER A 1 188 ? -4.467 53.225 59.597 1 17.52 188 SER A CA 1
ATOM 1428 C C . SER A 1 188 ? -4.582 52.348 60.849 1 17.02 188 SER A C 1
ATOM 1429 O O . SER A 1 188 ? -5.678 52.188 61.353 1 14.55 188 SER A O 1
ATOM 1432 N N . LEU A 1 189 ? -3.464 51.753 61.33 1 10.99 189 LEU A N 1
ATOM 1433 C CA . LEU A 1 189 ? -3.535 50.721 62.353 1 11.93 189 LEU A CA 1
ATOM 1434 C C . LEU A 1 189 ? -3 51.279 63.682 1 14.4 189 LEU A C 1
ATOM 1435 O O . LEU A 1 189 ? -2.744 50.511 64.602 1 12.65 189 LEU A O 1
ATOM 1440 N N . ALA A 1 190 ? -2.925 52.621 63.821 1 13.42 190 ALA A N 1
ATOM 1441 C CA . ALA A 1 190 ? -2.254 53.23 64.951 1 12.89 190 ALA A CA 1
ATOM 1442 C C . ALA A 1 190 ? -2.797 52.754 66.294 1 16.31 190 ALA A C 1
ATOM 1443 O O . ALA A 1 190 ? -2.016 52.618 67.215 1 21.43 190 ALA A O 1
ATOM 1445 N N . ASN A 1 191 ? -4.1 52.473 66.438 1 12.39 191 ASN A N 1
ATOM 1446 C CA . ASN A 1 191 ? -4.624 52.017 67.712 1 18.44 191 ASN A CA 1
ATOM 1447 C C . ASN A 1 191 ? -4.805 50.51 67.727 1 18.22 191 ASN A C 1
ATOM 1448 O O . ASN A 1 191 ? -5.41 49.962 68.653 1 20.99 191 ASN A O 1
ATOM 1453 N N . TYR A 1 192 ? -4.334 49.829 66.693 1 14.25 192 TYR A N 1
ATOM 1454 C CA . TYR A 1 192 ? -4.571 48.41 66.644 1 10.4 192 TYR A CA 1
ATOM 1455 C C . TYR A 1 192 ? -3.298 47.582 66.782 1 10.53 192 TYR A C 1
ATOM 1456 O O . TYR A 1 192 ? -3.381 46.416 67.147 1 11.16 192 TYR A O 1
ATOM 1465 N N . TYR A 1 193 ? -2.148 48.084 66.347 1 12.66 193 TYR A N 1
ATOM 1466 C CA . TYR A 1 193 ? -0.946 47.262 66.262 1 9.69 193 TYR A CA 1
ATOM 1467 C C . TYR A 1 193 ? -0.282 47.175 67.626 1 9.52 193 TYR A C 1
ATOM 1468 O O . TYR A 1 193 ? -0.402 48.064 68.468 1 9.17 193 TYR A O 1
ATOM 1477 N N . ASP A 1 194 ? 0.332 46.005 67.887 1 7.29 194 ASP A N 1
ATOM 1478 C CA . ASP A 1 194 ? 0.926 45.687 69.173 1 8.16 194 ASP A CA 1
ATOM 1479 C C . ASP A 1 194 ? 2.413 46.046 69.152 1 6.99 194 ASP A C 1
ATOM 1480 O O . ASP A 1 194 ? 2.909 46.555 70.164 1 7.05 194 ASP A O 1
ATOM 1485 N N . TYR A 1 195 ? 3.105 45.764 68.038 1 4.55 195 TYR A N 1
ATOM 1486 C CA . TYR A 1 195 ? 4.465 46.261 67.87 1 5.67 195 TYR A CA 1
ATOM 1487 C C . TYR A 1 195 ? 4.866 46.19 66.4 1 5.03 195 TYR A C 1
ATOM 1488 O O . TYR A 1 195 ? 4.21 45.529 65.599 1 6.82 195 TYR A O 1
ATOM 1497 N N . ILE A 1 196 ? 5.902 46.937 66.068 1 4.38 196 ILE A N 1
ATOM 1498 C CA . ILE A 1 196 ? 6.461 47.023 64.733 1 5.88 196 ILE A CA 1
ATOM 1499 C C . ILE A 1 196 ? 7.902 46.571 64.887 1 6.91 196 ILE A C 1
ATOM 1500 O O . ILE A 1 196 ? 8.558 47.108 65.777 1 6.39 196 ILE A O 1
ATOM 1505 N N . ALA A 1 197 ? 8.339 45.593 64.073 1 5.02 197 ALA A N 1
ATOM 1506 C CA . ALA A 1 197 ? 9.729 45.126 64.114 1 7.21 197 ALA A CA 1
ATOM 1507 C C . ALA A 1 197 ? 10.418 45.393 62.787 1 6.8 197 ALA A C 1
ATOM 1508 O O . ALA A 1 197 ? 10.484 44.548 61.915 1 6.49 197 ALA A O 1
ATOM 1510 N N . PRO A 1 198 ? 10.983 46.584 62.565 1 6.72 198 PRO A N 1
ATOM 1511 C CA . PRO A 1 198 ? 11.703 46.816 61.322 1 7.75 198 PRO A CA 1
ATOM 1512 C C . PRO A 1 198 ? 12.856 45.837 61.105 1 5.72 198 PRO A C 1
ATOM 1513 O O . PRO A 1 198 ? 13.625 45.621 62.004 1 6.15 198 PRO A O 1
ATOM 1517 N N . GLN A 1 199 ? 12.941 45.294 59.871 1 5.65 199 GLN A N 1
ATOM 1518 C CA . GLN A 1 199 ? 13.997 44.421 59.464 1 8.38 199 GLN A CA 1
ATOM 1519 C C . GLN A 1 199 ? 15.264 45.278 59.269 1 7.18 199 GLN A C 1
ATOM 1520 O O . GLN A 1 199 ? 15.274 46.139 58.409 1 7.21 199 GLN A O 1
ATOM 1526 N N . LEU A 1 200 ? 16.266 45.039 60.092 1 9.39 200 LEU A N 1
ATOM 1527 C CA . LEU A 1 200 ? 17.534 45.768 60.05 1 10.1 200 LEU A CA 1
ATOM 1528 C C . LEU A 1 200 ? 18.565 44.857 59.398 1 9.64 200 LEU A C 1
ATOM 1529 O O . LEU A 1 200 ? 19.716 44.825 59.803 1 14.81 200 LEU A O 1
ATOM 1534 N N . TYR A 1 201 ? 18.159 44.219 58.307 1 6.84 201 TYR A N 1
ATOM 1535 C CA . TYR A 1 201 ? 18.995 43.312 57.568 1 9.77 201 TYR A CA 1
ATOM 1536 C C . TYR A 1 201 ? 18.555 43.356 56.098 1 9.56 201 TYR A C 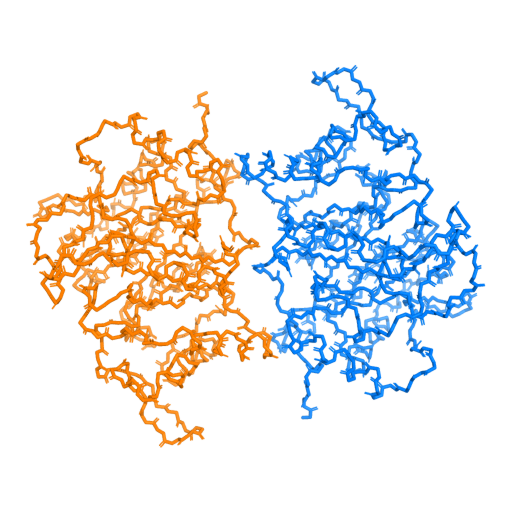1
ATOM 1537 O O . TYR A 1 201 ? 17.448 43.801 55.77 1 8.58 201 TYR A O 1
ATOM 1546 N N . ASN A 1 202 ? 19.467 42.923 55.236 1 8.59 202 ASN A N 1
ATOM 1547 C CA . ASN A 1 202 ? 19.343 42.876 53.799 1 8.22 202 ASN A CA 1
ATOM 1548 C C . ASN A 1 202 ? 19.143 44.239 53.162 1 10.73 202 ASN A C 1
ATOM 1549 O O . ASN A 1 202 ? 18.811 44.247 51.986 1 9.6 202 ASN A O 1
ATOM 1554 N N . GLN A 1 203 ? 19.483 45.372 53.801 1 8.66 203 GLN A N 1
ATOM 1555 C CA . GLN A 1 203 ? 19.269 46.677 53.127 1 11.1 203 GLN A CA 1
ATOM 1556 C C . GLN A 1 203 ? 20.592 47.36 52.703 1 12.02 203 GLN A C 1
ATOM 1557 O O . GLN A 1 203 ? 20.644 48.538 52.316 1 10.61 203 GLN A O 1
ATOM 1563 N N . GLY A 1 204 ? 21.678 46.593 52.74 1 9.62 204 GLY A N 1
ATOM 1564 C CA . GLY A 1 204 ? 22.968 47.052 52.251 1 8.76 204 GLY A CA 1
ATOM 1565 C C . GLY A 1 204 ? 23.402 48.32 52.972 1 9.28 204 GLY A C 1
ATOM 1566 O O . GLY A 1 204 ? 23.473 48.358 54.191 1 12.03 204 GLY A O 1
ATOM 1567 N N . GLY A 1 205 ? 23.679 49.365 52.202 1 7.58 205 GLY A N 1
ATOM 1568 C CA . GLY A 1 205 ? 24.322 50.575 52.716 1 8.94 205 GLY A CA 1
ATOM 1569 C C . GLY A 1 205 ? 23.282 51.624 53.073 1 7.47 205 GLY A C 1
ATOM 1570 O O . GLY A 1 205 ? 23.633 52.704 53.504 1 8.06 205 GLY A O 1
ATOM 1571 N N . ASP A 1 206 ? 21.992 51.28 52.997 1 8.17 206 ASP A N 1
ATOM 1572 C CA . ASP A 1 206 ? 21.016 52.205 53.535 1 7.26 206 ASP A CA 1
ATOM 1573 C C . ASP A 1 206 ? 21.175 52.274 55.068 1 9.66 206 ASP A C 1
ATOM 1574 O O . ASP A 1 206 ? 21.723 51.379 55.709 1 6.06 206 ASP A O 1
ATOM 1579 N N . GLY A 1 207 ? 20.669 53.353 55.637 1 7.87 207 GLY A N 1
ATOM 1580 C CA . GLY A 1 207 ? 20.961 53.678 57.025 1 11.18 207 GLY A CA 1
ATOM 1581 C C . GLY A 1 207 ? 20.38 55.026 57.404 1 6.77 207 GLY A C 1
ATOM 1582 O O . GLY A 1 207 ? 19.236 55.311 57.07 1 7.11 207 GLY A O 1
ATOM 1583 N N . VAL A 1 208 ? 21.16 55.777 58.167 1 7.53 208 VAL A N 1
ATOM 1584 C CA . VAL A 1 208 ? 20.697 57.01 58.793 1 6.9 208 VAL A CA 1
ATOM 1585 C C . VAL A 1 208 ? 21.833 58.059 58.776 1 7.59 208 VAL A C 1
ATOM 1586 O O . VAL A 1 208 ? 22.998 57.771 59.03 1 6.16 208 VAL A O 1
ATOM 1590 N N . TRP A 1 209 ? 21.478 59.3 58.487 1 6.83 209 TRP A N 1
ATOM 1591 C CA . TRP A 1 209 ? 22.388 60.42 58.579 1 9.98 209 TRP A CA 1
ATOM 1592 C C . TRP A 1 209 ? 22.297 61.047 59.981 1 10.92 209 TRP A C 1
ATOM 1593 O O . TRP A 1 209 ? 21.214 61.428 60.404 1 12.79 209 TRP A O 1
ATOM 1604 N N . VAL A 1 210 ? 23.413 61.099 60.726 1 11.56 210 VAL A N 1
ATOM 1605 C CA . VAL A 1 210 ? 23.419 61.523 62.123 1 14.77 210 VAL A CA 1
ATOM 1606 C C . VAL A 1 210 ? 24.282 62.774 62.293 1 21.06 210 VAL A C 1
ATOM 1607 O O . VAL A 1 210 ? 25.51 62.687 62.239 1 15.97 210 VAL A O 1
ATOM 1611 N N . ASP A 1 211 ? 23.63 63.916 62.552 1 25.51 211 ASP A N 1
ATOM 1612 C CA . ASP A 1 211 ? 24.285 65.193 62.826 1 30.92 211 ASP A CA 1
ATOM 1613 C C . ASP A 1 211 ? 25.244 65.114 64.02 1 32.71 211 ASP A C 1
ATOM 1614 O O . ASP A 1 211 ? 26.364 65.618 63.928 1 25.39 211 ASP A O 1
ATOM 1619 N N . GLU A 1 212 ? 24.824 64.438 65.105 1 38.66 212 GLU A N 1
ATOM 1620 C CA . GLU A 1 212 ? 25.606 64.342 66.338 1 37.17 212 GLU A CA 1
ATOM 1621 C C . GLU A 1 212 ? 27.024 63.846 66.067 1 39.56 212 GLU A C 1
ATOM 1622 O O . GLU A 1 212 ? 27.956 64.309 66.7 1 38.43 212 GLU A O 1
ATOM 1628 N N . THR A 1 213 ? 27.176 62.842 65.199 1 33.12 213 THR A N 1
ATOM 1629 C CA . THR A 1 213 ? 28.478 62.226 65.004 1 42.55 213 THR A CA 1
ATOM 1630 C C . THR A 1 213 ? 29.033 62.601 63.626 1 28.76 213 THR A C 1
ATOM 1631 O O . THR A 1 213 ? 30.189 62.304 63.336 1 31.05 213 THR A O 1
ATOM 1635 N N . ASN A 1 214 ? 28.195 63.216 62.782 1 38.96 214 ASN A N 1
ATOM 1636 C CA . ASN A 1 214 ? 28.552 63.646 61.433 1 26.79 214 ASN A CA 1
ATOM 1637 C C . ASN A 1 214 ? 28.964 62.445 60.57 1 25.92 214 ASN A C 1
ATOM 1638 O O . ASN A 1 214 ? 30.04 62.42 59.939 1 20.52 214 ASN A O 1
ATOM 1643 N N . GLN A 1 215 ? 28.082 61.436 60.518 1 14.42 215 GLN A N 1
ATOM 1644 C CA . GLN A 1 215 ? 28.381 60.263 59.733 1 17.73 215 GLN A CA 1
ATOM 1645 C C . GLN A 1 215 ? 27.089 59.681 59.17 1 17.95 215 GLN A C 1
ATOM 1646 O O . GLN A 1 215 ? 26.011 59.847 59.753 1 11.84 215 GLN A O 1
ATOM 1652 N N . TRP A 1 216 ? 27.242 59.073 57.984 1 8.64 216 TRP A N 1
ATOM 1653 C CA . TRP A 1 216 ? 26.248 58.198 57.441 1 9.57 216 TRP A CA 1
ATOM 1654 C C . TRP A 1 216 ? 26.511 56.869 58.139 1 9.71 216 TRP A C 1
ATOM 1655 O O . TRP A 1 216 ? 27.624 56.34 58.1 1 8.45 216 TRP A O 1
ATOM 1666 N N . ILE A 1 217 ? 25.482 56.322 58.769 1 8.25 217 ILE A N 1
ATOM 1667 C CA . ILE A 1 217 ? 25.643 55.057 59.461 1 7.67 217 ILE A CA 1
ATOM 1668 C C . ILE A 1 217 ? 24.823 53.994 58.759 1 8.11 217 ILE A C 1
ATOM 1669 O O . ILE A 1 217 ? 23.586 54.003 58.813 1 7.31 217 ILE A O 1
ATOM 1674 N N . ALA A 1 218 ? 25.524 53.102 58.079 1 8.39 218 ALA A N 1
ATOM 1675 C CA . ALA A 1 218 ? 24.884 52.132 57.225 1 8.27 218 ALA A CA 1
ATOM 1676 C C . ALA A 1 218 ? 24.572 50.852 57.995 1 6.7 218 ALA A C 1
ATOM 1677 O O . ALA A 1 218 ? 25.325 50.468 58.854 1 5.98 218 ALA A O 1
ATOM 1679 N N . GLN A 1 219 ? 23.532 50.139 57.557 1 6.54 219 GLN A N 1
ATOM 1680 C CA . GLN A 1 219 ? 23.115 48.907 58.168 1 6.46 219 GLN A CA 1
ATOM 1681 C C . GLN A 1 219 ? 24.144 47.786 57.944 1 6.8 219 GLN A C 1
ATOM 1682 O O . GLN A 1 219 ? 24.132 46.843 58.704 1 7.1 219 GLN A O 1
ATOM 1688 N N . ASN A 1 220 ? 24.947 47.843 56.866 1 8.43 220 ASN A N 1
ATOM 1689 C CA . ASN A 1 220 ? 25.97 46.822 56.591 1 8.16 220 ASN A CA 1
ATOM 1690 C C . ASN A 1 220 ? 27.349 47.268 57.073 1 9.36 220 ASN A C 1
ATOM 1691 O O . ASN A 1 220 ? 28.344 46.616 56.747 1 9.31 220 ASN A O 1
ATOM 1696 N N . ASN A 1 221 ? 27.431 48.316 57.897 1 9.16 221 ASN A N 1
ATOM 1697 C CA . ASN A 1 221 ? 28.697 48.767 58.459 1 9.19 221 ASN A CA 1
ATOM 1698 C C . ASN A 1 221 ? 28.915 48.241 59.88 1 11.41 221 ASN A C 1
ATOM 1699 O O . ASN A 1 221 ? 28.423 48.807 60.873 1 9.01 221 ASN A O 1
ATOM 1704 N N . ASP A 1 222 ? 29.738 47.177 60.002 1 15.29 222 ASP A N 1
ATOM 1705 C CA . ASP A 1 222 ? 29.981 46.505 61.257 1 13.09 222 ASP A CA 1
ATOM 1706 C C . ASP A 1 222 ? 30.79 47.357 62.227 1 16.08 222 ASP A C 1
ATOM 1707 O O . ASP A 1 222 ? 30.589 47.237 63.435 1 19.27 222 ASP A O 1
ATOM 1712 N N . THR A 1 223 ? 31.639 48.265 61.736 1 13.77 223 THR A N 1
ATOM 1713 C CA . THR A 1 223 ? 32.408 49.135 62.606 1 14.98 223 THR A CA 1
ATOM 1714 C C . THR A 1 223 ? 31.457 49.974 63.466 1 18.92 223 THR A C 1
ATOM 1715 O O . THR A 1 223 ? 31.769 50.35 64.594 1 18.03 223 THR A O 1
ATOM 1719 N N . LEU A 1 224 ? 30.292 50.319 62.917 1 12.33 224 LEU A N 1
ATOM 1720 C CA . LEU A 1 224 ? 29.427 51.282 63.574 1 11.46 224 LEU A CA 1
ATOM 1721 C C . LEU A 1 224 ? 28.126 50.618 64.021 1 10.58 224 LEU A C 1
ATOM 1722 O O . LEU A 1 224 ? 27.169 51.353 64.175 1 7.25 224 LEU A O 1
ATOM 1727 N N . LYS A 1 225 ? 28.111 49.299 64.241 1 6.37 225 LYS A N 1
ATOM 1728 C CA . LYS A 1 225 ? 26.852 48.609 64.485 1 8.82 225 LYS A CA 1
ATOM 1729 C C . LYS A 1 225 ? 26.145 49.169 65.727 1 9.06 225 LYS A C 1
ATOM 1730 O O . LYS A 1 225 ? 24.912 49.35 65.753 1 10.74 225 LYS A O 1
ATOM 1736 N N . GLU A 1 226 ? 26.914 49.485 66.754 1 8.9 226 GLU A N 1
ATOM 1737 C CA . GLU A 1 226 ? 26.348 49.98 67.999 1 13.19 226 GLU A CA 1
ATOM 1738 C C . GLU A 1 226 ? 25.616 51.295 67.718 1 11.88 226 GLU A C 1
ATOM 1739 O O . GLU A 1 226 ? 24.438 51.428 68.073 1 7.91 226 GLU A O 1
ATOM 1745 N N . SER A 1 227 ? 26.275 52.187 66.981 1 7.69 227 SER A N 1
ATOM 1746 C CA . SER A 1 227 ? 25.672 53.453 66.624 1 8.74 227 SER A CA 1
ATOM 1747 C C . SER A 1 227 ? 24.467 53.245 65.712 1 6.84 227 SER A C 1
ATOM 1748 O O . SER A 1 227 ? 23.487 53.958 65.843 1 8.08 227 SER A O 1
ATOM 1751 N N . PHE A 1 228 ? 24.572 52.35 64.722 1 7.88 228 PHE A N 1
ATOM 1752 C CA . PHE A 1 228 ? 23.465 52.086 63.84 1 9.51 228 PHE A CA 1
ATOM 1753 C C . PHE A 1 228 ? 22.209 51.768 64.659 1 8.23 228 PHE A C 1
ATOM 1754 O O . PHE A 1 228 ? 21.147 52.346 64.442 1 10.12 228 PHE A O 1
ATOM 1762 N N . LEU A 1 229 ? 22.294 50.736 65.499 1 9.19 229 LEU A N 1
ATOM 1763 C CA . LEU A 1 229 ? 21.14 50.274 66.262 1 8.2 229 LEU A CA 1
ATOM 1764 C C . LEU A 1 229 ? 20.575 51.37 67.155 1 7.57 229 LEU A C 1
ATOM 1765 O O . LEU A 1 229 ? 19.353 51.577 67.212 1 5.1 229 LEU A O 1
ATOM 1770 N N . TYR A 1 230 ? 21.462 52.13 67.8 1 8.99 230 TYR A N 1
ATOM 1771 C CA . TYR A 1 230 ? 21.036 53.18 68.712 1 7.56 230 TYR A CA 1
ATOM 1772 C C . TYR A 1 230 ? 20.31 54.298 67.966 1 8.15 230 TYR A C 1
ATOM 1773 O O . TYR A 1 230 ? 19.175 54.653 68.319 1 7.58 230 TYR A O 1
ATOM 1782 N N . TYR A 1 231 ? 20.967 54.859 66.929 1 9.63 231 TYR A N 1
ATOM 1783 C CA . TYR A 1 231 ? 20.405 55.947 66.165 1 9.65 231 TYR A CA 1
ATOM 1784 C C . TYR A 1 231 ? 19.189 55.52 65.358 1 10 231 TYR A C 1
ATOM 1785 O O . TYR A 1 231 ? 18.303 56.347 65.184 1 11.59 231 TYR A O 1
ATOM 1794 N N . MET A 1 232 ? 19.121 54.279 64.871 1 10.93 232 MET A N 1
ATOM 1795 C CA . MET A 1 232 ? 17.907 53.829 64.205 1 9.24 232 MET A CA 1
ATOM 1796 C C . MET A 1 232 ? 16.774 53.841 65.233 1 9.4 232 MET A C 1
ATOM 1797 O O . MET A 1 232 ? 15.696 54.353 64.965 1 10.77 232 MET A O 1
ATOM 1802 N N . ALA A 1 233 ? 16.999 53.28 66.427 1 9.09 233 ALA A N 1
ATOM 1803 C CA . ALA A 1 233 ? 15.955 53.278 67.45 1 9.11 233 ALA A CA 1
ATOM 1804 C C . ALA A 1 233 ? 15.544 54.694 67.823 1 7.44 233 ALA A C 1
ATOM 1805 O O . ALA A 1 233 ? 14.365 54.952 67.889 1 5.71 233 ALA A O 1
ATOM 1807 N N . ASP A 1 234 ? 16.526 55.576 68 1 9.49 234 ASP A N 1
ATOM 1808 C CA . ASP A 1 234 ? 16.276 56.944 68.416 1 10.24 234 ASP A CA 1
ATOM 1809 C C . ASP A 1 234 ? 15.443 57.669 67.366 1 10.9 234 ASP A C 1
ATOM 1810 O O . ASP A 1 234 ? 14.579 58.478 67.703 1 12.92 234 ASP A O 1
ATOM 1815 N N . SER A 1 235 ? 15.751 57.406 66.061 1 9.79 235 SER A N 1
ATOM 1816 C CA . SER A 1 235 ? 15.082 58.02 64.961 1 8.38 235 SER A CA 1
ATOM 1817 C C . SER A 1 235 ? 13.615 57.594 64.962 1 9.83 235 SER A C 1
ATOM 1818 O O . SER A 1 235 ? 12.743 58.446 64.788 1 11.31 235 SER A O 1
ATOM 1821 N N . PHE A 1 236 ? 13.343 56.31 65.126 1 8.77 236 PHE A N 1
ATOM 1822 C CA . PHE A 1 236 ? 11.963 55.831 65.194 1 8.21 236 PHE A CA 1
ATOM 1823 C C . PHE A 1 236 ? 11.241 56.395 66.411 1 9.55 236 PHE A C 1
ATOM 1824 O O . PHE A 1 236 ? 10.088 56.811 66.307 1 15.26 236 PHE A O 1
ATOM 1832 N N . ILE A 1 237 ? 11.878 56.361 67.569 1 9.35 237 ILE A N 1
ATOM 1833 C CA . ILE A 1 237 ? 11.249 56.811 68.797 1 10.66 237 ILE A CA 1
ATOM 1834 C C . ILE A 1 237 ? 10.834 58.279 68.688 1 16.92 237 ILE A C 1
ATOM 1835 O O . ILE A 1 237 ? 9.748 58.628 69.114 1 17.92 237 ILE A O 1
ATOM 1840 N N . ASN A 1 238 ? 11.643 59.125 68.023 1 13.66 238 ASN A N 1
ATOM 1841 C CA . ASN A 1 238 ? 11.379 60.554 67.964 1 17.03 238 ASN A CA 1
ATOM 1842 C C . ASN A 1 238 ? 10.764 61.009 66.652 1 15.04 238 ASN A C 1
ATOM 1843 O O . ASN A 1 238 ? 10.42 62.172 66.52 1 22.09 238 ASN A O 1
ATOM 1848 N N . GLY A 1 239 ? 10.635 60.088 65.693 1 15.27 239 GLY A N 1
ATOM 1849 C CA . GLY A 1 239 ? 10.291 60.42 64.333 1 12.69 239 GLY A CA 1
ATOM 1850 C C . GLY A 1 239 ? 11.248 61.45 63.755 1 14.36 239 GLY A C 1
ATOM 1851 O O . GLY A 1 239 ? 10.799 62.37 63.106 1 13.3 239 GLY A O 1
ATOM 1852 N N . THR A 1 240 ? 12.56 61.264 63.946 1 10.57 240 THR A N 1
ATOM 1853 C CA . THR A 1 240 ? 13.543 62.14 63.345 1 14.09 240 THR A CA 1
ATOM 1854 C C . THR A 1 240 ? 14.394 61.497 62.238 1 16.23 240 THR A C 1
ATOM 1855 O O . THR A 1 240 ? 14.284 60.325 61.895 1 11.33 240 THR A O 1
ATOM 1859 N N . ARG A 1 241 ? 15.28 62.325 61.688 1 14.34 241 ARG A N 1
ATOM 1860 C CA . ARG A 1 241 ? 16.253 61.955 60.677 1 17.51 241 ARG A CA 1
ATOM 1861 C C . ARG A 1 241 ? 15.623 61.305 59.452 1 10.98 241 ARG A C 1
ATOM 1862 O O . ARG A 1 241 ? 16.253 60.487 58.814 1 9.33 241 ARG A O 1
ATOM 1870 N N . GLY A 1 242 ? 14.37 61.584 59.144 1 9.16 242 GLY A N 1
ATOM 1871 C CA . GLY A 1 242 ? 13.814 61.046 57.906 1 8.11 242 GLY A CA 1
ATOM 1872 C C . GLY A 1 242 ? 12.817 59.916 58.149 1 10.57 242 GLY A C 1
ATOM 1873 O O . GLY A 1 242 ? 12.082 59.61 57.238 1 9.41 242 GLY A O 1
ATOM 1874 N N . TYR A 1 243 ? 12.712 59.431 59.396 1 10.42 243 TYR A N 1
ATOM 1875 C CA . TYR A 1 243 ? 11.948 58.232 59.747 1 16.16 243 TYR A CA 1
ATOM 1876 C C . TYR A 1 243 ? 10.655 58.619 60.464 1 11.37 243 TYR A C 1
ATOM 1877 O O . TYR A 1 243 ? 10.589 59.669 61.1 1 14.09 243 TYR A O 1
ATOM 1886 N N . LEU A 1 244 ? 9.657 57.765 60.282 1 11.15 244 LEU A N 1
ATOM 1887 C CA . LEU A 1 244 ? 8.365 57.857 60.931 1 15.37 244 LEU A CA 1
ATOM 1888 C C . LEU A 1 244 ? 8.514 57.646 62.426 1 17.38 244 LEU A C 1
ATOM 1889 O O . LEU A 1 244 ? 9.533 57.164 62.891 1 17.97 244 LEU A O 1
ATOM 1894 N N . LYS A 1 245 ? 7.456 57.927 63.173 1 14.12 245 LYS A N 1
ATOM 1895 C CA . LYS A 1 245 ? 7.495 57.792 64.62 1 11.66 245 LYS A CA 1
ATOM 1896 C C . LYS A 1 245 ? 6.898 56.441 64.972 1 13.74 245 LYS A C 1
ATOM 1897 O O . LYS A 1 245 ? 5.742 56.17 64.632 1 16.57 245 LYS A O 1
ATOM 1903 N N . ILE A 1 246 ? 7.681 55.627 65.676 1 11.93 246 ILE A N 1
ATOM 1904 C CA . ILE A 1 246 ? 7.195 54.469 66.424 1 12.75 246 ILE A CA 1
ATOM 1905 C C . ILE A 1 246 ? 7.497 54.635 67.913 1 11.4 246 ILE A C 1
ATOM 1906 O O . ILE A 1 246 ? 8.659 54.791 68.292 1 18.71 246 ILE A O 1
ATOM 1911 N N . PRO A 1 247 ? 6.5 54.551 68.814 1 16.24 247 PRO A N 1
ATOM 1912 C CA . PRO A 1 247 ? 6.786 54.562 70.255 1 13.99 247 PRO A CA 1
ATOM 1913 C C . PRO A 1 247 ? 7.714 53.411 70.651 1 13.4 247 PRO A C 1
ATOM 1914 O O . PRO A 1 247 ? 7.56 52.298 70.143 1 7.89 247 PRO A O 1
ATOM 1918 N N . ALA A 1 248 ? 8.71 53.689 71.49 1 12.79 248 ALA A N 1
ATOM 1919 C CA . ALA A 1 248 ? 9.648 52.681 71.962 1 9.74 248 ALA A CA 1
ATOM 1920 C C . ALA A 1 248 ? 8.949 51.464 72.561 1 9.99 248 ALA A C 1
ATOM 1921 O O . ALA A 1 248 ? 9.446 50.35 72.4 1 11.1 248 ALA A O 1
ATOM 1923 N N . ASN A 1 249 ? 7.834 51.652 73.274 1 9.3 249 ASN A N 1
ATOM 1924 C CA . ASN A 1 249 ? 7.154 50.535 73.918 1 9.75 249 ASN A CA 1
ATOM 1925 C C . ASN A 1 249 ? 6.471 49.636 72.866 1 8.31 249 ASN A C 1
ATOM 1926 O O . ASN A 1 249 ? 5.973 48.582 73.208 1 5.7 249 ASN A O 1
ATOM 1931 N N . LYS A 1 250 ? 6.534 50.007 71.588 1 5.54 250 LYS A N 1
ATOM 1932 C CA . LYS A 1 250 ? 6.012 49.231 70.493 1 7.2 250 LYS A CA 1
ATOM 1933 C C . LYS A 1 250 ? 7.049 48.962 69.418 1 7.54 250 LYS A C 1
ATOM 1934 O O . LYS A 1 250 ? 6.669 48.512 68.354 1 10.53 250 LYS A O 1
ATOM 1940 N N . PHE A 1 251 ? 8.334 49.105 69.752 1 7.45 251 PHE A N 1
ATOM 1941 C CA . PHE A 1 251 ? 9.454 48.985 68.835 1 8.57 251 PHE A CA 1
ATOM 1942 C C . PHE A 1 251 ? 10.253 47.712 69.161 1 7.21 251 PHE A C 1
ATOM 1943 O O . PHE A 1 251 ? 10.565 47.427 70.337 1 7.71 251 PHE A O 1
ATOM 1951 N N . VAL A 1 252 ? 10.486 46.895 68.124 1 4.9 252 VAL A N 1
ATOM 1952 C CA . VAL A 1 252 ? 11.29 45.687 68.231 1 5.81 252 VAL A CA 1
ATOM 1953 C C . VAL A 1 252 ? 12.436 45.745 67.232 1 5.47 252 VAL A C 1
ATOM 1954 O O . VAL A 1 252 ? 12.22 46.068 66.043 1 5.04 252 VAL A O 1
ATOM 1958 N N . PHE A 1 253 ? 13.643 45.414 67.68 1 6.82 253 PHE A N 1
ATOM 1959 C CA . PHE A 1 253 ? 14.761 45.289 66.763 1 6.82 253 PHE A CA 1
ATOM 1960 C C . PHE A 1 253 ? 14.669 44.008 65.92 1 8.71 253 PHE A C 1
ATOM 1961 O O . PHE A 1 253 ? 14.68 42.904 66.46 1 11.64 253 PHE A O 1
ATOM 1969 N N . GLY A 1 254 ? 14.626 44.144 64.586 1 8.6 254 GLY A N 1
ATOM 1970 C CA . GLY A 1 254 ? 14.621 42.975 63.712 1 10.26 254 GLY A CA 1
ATOM 1971 C C . GLY A 1 254 ? 16.046 42.674 63.218 1 10.97 254 GLY A C 1
ATOM 1972 O O . GLY A 1 254 ? 16.633 43.471 62.472 1 10.95 254 GLY A O 1
ATOM 1973 N N . LEU A 1 255 ? 16.563 41.501 63.6 1 10.99 255 LEU A N 1
ATOM 1974 C CA . LEU A 1 255 ? 17.958 41.146 63.417 1 12.25 255 LEU A CA 1
ATOM 1975 C C . LEU A 1 255 ? 18.004 39.753 62.825 1 10.92 255 LEU A C 1
ATOM 1976 O O . LEU A 1 255 ? 17.125 38.943 63.088 1 11.45 255 LEU A O 1
ATOM 1981 N N . PRO A 1 256 ? 19.021 39.437 62.026 1 10.12 256 PRO A N 1
ATOM 1982 C CA . PRO A 1 256 ? 19.125 38.091 61.472 1 10.15 256 PRO A CA 1
ATOM 1983 C C . PRO A 1 256 ? 19.817 37.137 62.442 1 11.1 256 PRO A C 1
ATOM 1984 O O . PRO A 1 256 ? 20.707 37.544 63.193 1 11.93 256 PRO A O 1
ATOM 1988 N N . ALA A 1 257 ? 19.422 35.858 62.403 1 8.82 257 ALA A N 1
ATOM 1989 C CA . ALA A 1 257 ? 19.868 34.898 63.423 1 8.57 257 ALA A CA 1
ATOM 1990 C C . ALA A 1 257 ? 21.378 34.647 63.341 1 7.96 257 ALA A C 1
ATOM 1991 O O . ALA A 1 257 ? 22 34.387 64.333 1 8.17 257 ALA A O 1
ATOM 1993 N N . ASN A 1 258 ? 21.928 34.675 62.139 1 11.69 258 ASN A N 1
ATOM 1994 C CA . ASN A 1 258 ? 23.319 34.37 61.874 1 14.82 258 ASN A CA 1
ATOM 1995 C C . ASN A 1 258 ? 23.594 34.789 60.425 1 13.16 258 ASN A C 1
ATOM 1996 O O . ASN A 1 258 ? 22.723 35.404 59.773 1 10.64 258 ASN A O 1
ATOM 2001 N N . VAL A 1 259 ? 24.799 34.447 59.935 1 11.2 259 VAL A N 1
ATOM 2002 C CA . VAL A 1 259 ? 25.287 34.948 58.65 1 14.8 259 VAL A CA 1
ATOM 2003 C C . VAL A 1 259 ? 24.609 34.195 57.518 1 12.94 259 VAL A C 1
ATOM 2004 O O . VAL A 1 259 ? 24.607 34.687 56.395 1 18.35 259 VAL A O 1
ATOM 2008 N N . ASP A 1 260 ? 24.008 33.032 57.792 1 12.58 260 ASP A N 1
ATOM 2009 C CA . ASP A 1 260 ? 23.295 32.316 56.749 1 10.49 260 ASP A CA 1
ATOM 2010 C C . ASP A 1 260 ? 21.873 32.84 56.531 1 10.47 260 ASP A C 1
ATOM 2011 O O . ASP A 1 260 ? 21.299 32.603 55.47 1 12.8 260 ASP A O 1
ATOM 2016 N N . ALA A 1 261 ? 21.319 33.563 57.493 1 8.22 261 ALA A N 1
ATOM 2017 C CA . ALA A 1 261 ? 19.897 33.912 57.503 1 8.28 261 ALA A CA 1
ATOM 2018 C C . ALA A 1 261 ? 19.646 35.153 56.664 1 8.1 261 ALA A C 1
ATOM 2019 O O . ALA A 1 261 ? 18.537 35.354 56.191 1 10.31 261 ALA A O 1
ATOM 2021 N N . ALA A 1 262 ? 20.673 35.997 56.494 1 10.18 262 ALA A N 1
ATOM 2022 C CA . ALA A 1 262 ? 20.541 37.232 55.743 1 10.88 262 ALA A CA 1
ATOM 2023 C C . ALA A 1 262 ? 21.874 37.578 55.07 1 12.02 262 ALA A C 1
ATOM 2024 O O . ALA A 1 262 ? 22.928 37.137 55.54 1 13.43 262 ALA A O 1
ATOM 2026 N N . ALA A 1 263 ? 21.83 38.465 54.067 1 13.27 263 ALA A N 1
ATOM 2027 C CA . ALA A 1 263 ? 23.025 38.834 53.338 1 13.63 263 ALA A CA 1
ATOM 2028 C C . ALA A 1 263 ? 23.827 39.767 54.207 1 16.57 263 ALA A C 1
ATOM 2029 O O . ALA A 1 263 ? 25.024 39.565 54.307 1 17.49 263 ALA A O 1
ATOM 2031 N N . THR A 1 264 ? 23.168 40.806 54.766 1 13.21 264 THR A N 1
ATOM 2032 C CA . THR A 1 264 ? 23.856 41.751 55.652 1 11.61 264 THR A CA 1
ATOM 2033 C C . THR A 1 264 ? 23.051 41.957 56.926 1 10.27 264 THR A C 1
ATOM 2034 O O . THR A 1 264 ? 21.825 41.76 56.928 1 6.06 264 THR A O 1
ATOM 2038 N N . GLY A 1 265 ? 23.728 42.504 57.956 1 8.52 265 GLY A N 1
ATOM 2039 C CA . GLY A 1 265 ? 23.053 43.012 59.147 1 9.53 265 GLY A CA 1
ATOM 2040 C C . GLY A 1 265 ? 23.252 42.188 60.412 1 9.53 265 GLY A C 1
ATOM 2041 O O . GLY A 1 265 ? 22.88 42.659 61.482 1 7.62 265 GLY A O 1
ATOM 2042 N N . TYR A 1 266 ? 23.919 41.017 60.313 1 11.57 266 TYR A N 1
ATOM 2043 C CA . TYR A 1 266 ? 24.296 40.208 61.456 1 10.57 266 TYR A CA 1
ATOM 2044 C C . TYR A 1 266 ? 25.096 41.013 62.478 1 9.6 266 TYR A C 1
ATOM 2045 O O . TYR A 1 266 ? 25.973 41.8 62.155 1 13.98 266 TYR A O 1
ATOM 2054 N N . VAL A 1 267 ? 24.715 40.897 63.745 1 8.13 267 VAL A N 1
ATOM 2055 C CA . VAL A 1 267 ? 25.399 41.61 64.812 1 11.12 267 VAL A CA 1
ATOM 2056 C C . VAL A 1 267 ? 26.46 40.67 65.395 1 14.74 267 VAL A C 1
ATOM 2057 O O . VAL A 1 267 ? 26.105 39.633 65.95 1 9.47 267 VAL A O 1
ATOM 2061 N N . THR A 1 268 ? 27.753 41.051 65.346 1 13.22 268 THR A N 1
ATOM 2062 C CA . THR A 1 268 ? 28.779 40.055 65.633 1 14.43 268 THR A CA 1
ATOM 2063 C C . THR A 1 268 ? 28.968 39.853 67.133 1 18.51 268 THR A C 1
ATOM 2064 O O . THR A 1 268 ? 29.361 38.76 67.542 1 27.24 268 THR A O 1
ATOM 2068 N N . ASP A 1 269 ? 28.61 40.84 67.96 1 19.92 269 ASP A N 1
ATOM 2069 C CA . ASP A 1 269 ? 28.753 40.722 69.411 1 21.95 269 ASP A CA 1
ATOM 2070 C C . ASP A 1 269 ? 27.466 41.147 70.141 1 16.83 269 ASP A C 1
ATOM 2071 O O . ASP A 1 269 ? 27.101 42.327 70.127 1 12.67 269 ASP A O 1
ATOM 2076 N N . PRO A 1 270 ? 26.805 40.235 70.889 1 17.61 270 PRO A N 1
ATOM 2077 C CA . PRO A 1 270 ? 25.548 40.529 71.594 1 13.18 270 PRO A CA 1
ATOM 2078 C C . PRO A 1 270 ? 25.634 41.592 72.677 1 12.61 270 PRO A C 1
ATOM 2079 O O . PRO A 1 270 ? 24.649 42.275 72.958 1 11.1 270 PRO A O 1
ATOM 2083 N N . GLN A 1 271 ? 26.844 41.821 73.212 1 8.97 271 GLN A N 1
ATOM 2084 C CA . GLN A 1 271 ? 27.044 42.928 74.116 1 11.05 271 GLN A CA 1
ATOM 2085 C C . GLN A 1 271 ? 26.613 44.228 73.435 1 10.48 271 GLN A C 1
ATOM 2086 O O . GLN A 1 271 ? 26.22 45.155 74.127 1 11.66 271 GLN A O 1
ATOM 2092 N N . ILE A 1 272 ? 26.773 44.348 72.11 1 10.32 272 ILE A N 1
ATOM 2093 C CA . ILE A 1 272 ? 26.368 45.571 71.404 1 12.35 272 ILE A CA 1
ATOM 2094 C C . ILE A 1 272 ? 24.872 45.865 71.636 1 7.69 272 ILE A C 1
ATOM 2095 O O . ILE A 1 272 ? 24.452 46.972 71.93 1 6.1 272 ILE A O 1
ATOM 2100 N N . VAL A 1 273 ? 24.046 44.833 71.485 1 7.99 273 VAL A N 1
ATOM 2101 C CA . VAL A 1 273 ? 22.611 44.993 71.694 1 9.47 273 VAL A CA 1
ATOM 2102 C C . VAL A 1 273 ? 22.29 45.325 73.166 1 11.65 273 VAL A C 1
ATOM 2103 O O . VAL A 1 273 ? 21.439 46.186 73.443 1 9.5 273 VAL A O 1
ATOM 2107 N N . LYS A 1 274 ? 23.031 44.76 74.104 1 10.6 274 LYS A N 1
ATOM 2108 C CA . LYS A 1 274 ? 22.812 45.025 75.526 1 11.62 274 LYS A CA 1
ATOM 2109 C C . LYS A 1 274 ? 23.136 46.473 75.879 1 12.95 274 LYS A C 1
ATOM 2110 O O . LYS A 1 274 ? 22.439 47.077 76.687 1 11.99 274 LYS A O 1
ATOM 2116 N N . ASN A 1 275 ? 24.238 47.004 75.317 1 12.6 275 ASN A N 1
ATOM 2117 C CA . ASN A 1 275 ? 24.562 48.395 75.48 1 14.15 275 ASN A CA 1
ATOM 2118 C C . ASN A 1 275 ? 23.453 49.304 74.957 1 15.72 275 ASN A C 1
ATOM 2119 O O . ASN A 1 275 ? 23.137 50.303 75.574 1 15.67 275 ASN A O 1
ATOM 2124 N N . VAL A 1 276 ? 22.858 48.975 73.816 1 18.96 276 VAL A N 1
ATOM 2125 C CA . VAL A 1 276 ? 21.801 49.828 73.287 1 15.36 276 VAL A CA 1
ATOM 2126 C C . VAL A 1 276 ? 20.567 49.731 74.188 1 10.46 276 VAL A C 1
ATOM 2127 O O . VAL A 1 276 ? 19.946 50.755 74.492 1 9.02 276 VAL A O 1
ATOM 2131 N N . PHE A 1 277 ? 20.163 48.51 74.586 1 6.91 277 PHE A N 1
ATOM 2132 C CA . PHE A 1 277 ? 19.022 48.332 75.492 1 10.43 277 PHE A CA 1
ATOM 2133 C C . PHE A 1 277 ? 19.193 49.147 76.771 1 11.14 277 PHE A C 1
ATOM 2134 O O . PHE A 1 277 ? 18.279 49.825 77.192 1 13.98 277 PHE A O 1
ATOM 2142 N N . THR A 1 278 ? 20.417 49.12 77.3 1 12.47 278 THR A N 1
ATOM 2143 C CA . THR A 1 278 ? 20.8 49.788 78.526 1 14.06 278 THR A CA 1
ATOM 2144 C C . THR A 1 278 ? 20.687 51.287 78.338 1 14.33 278 THR A C 1
ATOM 2145 O O . THR A 1 278 ? 20.162 51.936 79.217 1 10.16 278 THR A O 1
ATOM 2149 N N . ARG A 1 279 ? 21.223 51.818 77.227 1 12.97 279 ARG A N 1
ATOM 2150 C CA . ARG A 1 279 ? 21.17 53.256 77.012 1 16.47 279 ARG A CA 1
ATOM 2151 C C . ARG A 1 279 ? 19.721 53.74 76.876 1 11.4 279 ARG A C 1
ATOM 2152 O O . ARG A 1 279 ? 19.341 54.748 77.472 1 10.29 279 ARG A O 1
ATOM 2160 N N . LEU A 1 280 ? 18.926 53.017 76.105 1 8.09 280 LEU A N 1
ATOM 2161 C CA . LEU A 1 280 ? 17.549 53.407 75.863 1 9.87 280 LEU A CA 1
ATOM 2162 C C . LEU A 1 280 ? 16.76 53.372 77.176 1 10.47 280 LEU A C 1
ATOM 2163 O O . LEU A 1 280 ? 15.912 54.22 77.429 1 11.29 280 LEU A O 1
ATOM 2168 N N . GLN A 1 281 ? 16.979 52.348 77.992 1 11.24 281 GLN A N 1
ATOM 2169 C CA . GLN A 1 281 ? 16.266 52.249 79.268 1 15.5 281 GLN A CA 1
ATOM 2170 C C . GLN A 1 281 ? 16.63 53.394 80.219 1 12.44 281 GLN A C 1
ATOM 2171 O O . GLN A 1 281 ? 15.738 53.943 80.823 1 13.49 281 GLN A O 1
ATOM 2177 N N . ALA A 1 282 ? 17.904 53.777 80.291 1 10.94 282 ALA A N 1
ATOM 2178 C CA . ALA A 1 282 ? 18.347 54.905 81.079 1 16.45 282 ALA A CA 1
ATOM 2179 C C . ALA A 1 282 ? 17.669 56.208 80.645 1 18.33 282 ALA A C 1
ATOM 2180 O O . ALA A 1 282 ? 17.535 57.157 81.418 1 15.69 282 ALA A O 1
ATOM 2182 N N . LYS A 1 283 ? 17.237 56.295 79.393 1 16.04 283 LYS A N 1
ATOM 2183 C CA . LYS A 1 283 ? 16.599 57.515 78.933 1 15.44 283 LYS A CA 1
ATOM 2184 C C . LYS A 1 283 ? 15.097 57.405 79.138 1 12.57 283 LYS A C 1
ATOM 2185 O O . LYS A 1 283 ? 14.371 58.292 78.79 1 10.88 283 LYS A O 1
ATOM 2191 N N . GLY A 1 284 ? 14.625 56.285 79.673 1 13.05 284 GLY A N 1
ATOM 2192 C CA . GLY A 1 284 ? 13.207 56.059 79.946 1 11.2 284 GLY A CA 1
ATOM 2193 C C . GLY A 1 284 ? 12.423 55.53 78.754 1 12.07 284 GLY A C 1
ATOM 2194 O O . GLY A 1 284 ? 11.18 55.521 78.812 1 14.11 284 GLY A O 1
ATOM 2195 N N . THR A 1 285 ? 13.111 55.087 77.686 1 9.49 285 THR A N 1
ATOM 2196 C CA . THR A 1 285 ? 12.41 54.599 76.501 1 10.72 285 THR A CA 1
ATOM 2197 C C . THR A 1 285 ? 12.9 53.197 76.188 1 10.22 285 THR A C 1
ATOM 2198 O O . THR A 1 285 ? 13.44 52.96 75.119 1 13.17 285 THR A O 1
ATOM 2202 N N . PRO A 1 286 ? 12.745 52.224 77.097 1 9.65 286 PRO A N 1
ATOM 2203 C CA . PRO A 1 286 ? 13.066 50.839 76.768 1 11.14 286 PRO A CA 1
ATOM 2204 C C . PRO A 1 286 ? 12.138 50.295 75.689 1 12.35 286 PRO A C 1
ATOM 2205 O O . PRO A 1 286 ? 10.963 50.667 75.598 1 10.19 286 PRO A O 1
ATOM 2209 N N . VAL A 1 287 ? 12.659 49.385 74.896 1 14.64 287 VAL A N 1
ATOM 2210 C CA . VAL A 1 287 ? 11.964 48.912 73.704 1 13.17 287 VAL A CA 1
ATOM 2211 C C . VAL A 1 287 ? 11.204 47.637 74.053 1 12.47 287 VAL A C 1
ATOM 2212 O O . VAL A 1 287 ? 11.337 47.164 75.192 1 9.97 287 VAL A O 1
ATOM 2216 N N . LYS A 1 288 ? 10.398 47.136 73.086 1 8.42 288 LYS A N 1
ATOM 2217 C CA . LYS A 1 288 ? 9.51 46.029 73.339 1 6.72 288 LYS A CA 1
ATOM 2218 C C . LYS A 1 288 ? 10.28 44.703 73.217 1 8.56 288 LYS A C 1
ATOM 2219 O O . LYS A 1 288 ? 9.89 43.71 73.831 1 8.46 288 LYS A O 1
ATOM 2225 N N . GLY A 1 289 ? 11.357 44.65 72.429 1 7.5 289 GLY A N 1
ATOM 2226 C CA . GLY A 1 289 ? 12.066 43.376 72.311 1 9.38 289 GLY A CA 1
ATOM 2227 C C . GLY A 1 289 ? 12.886 43.212 71.031 1 8.38 289 GLY A C 1
ATOM 2228 O O . GLY A 1 289 ? 13.338 44.195 70.443 1 4.75 289 GLY A O 1
ATOM 2229 N N . ILE A 1 290 ? 13.137 41.921 70.706 1 6.23 290 ILE A N 1
ATOM 2230 C CA . ILE A 1 290 ? 13.975 41.525 69.603 1 7.45 290 ILE A CA 1
ATOM 2231 C C . ILE A 1 290 ? 13.192 40.532 68.747 1 7.63 290 ILE A C 1
ATOM 2232 O O . ILE A 1 290 ? 12.455 39.694 69.283 1 8.87 290 ILE A O 1
ATOM 2237 N N . MET A 1 291 ? 13.385 40.646 67.418 1 7.08 291 MET A N 1
ATOM 2238 C CA . MET A 1 291 ? 12.812 39.712 66.451 1 11.39 291 MET A CA 1
ATOM 2239 C C . MET A 1 291 ? 13.947 39.148 65.608 1 11.08 291 MET A C 1
ATOM 2240 O O . MET A 1 291 ? 14.933 39.864 65.374 1 11.69 291 MET A O 1
ATOM 2245 N N . THR A 1 292 ? 13.791 37.901 65.159 1 9.31 292 THR A N 1
ATOM 2246 C CA . THR A 1 292 ? 14.797 37.33 64.283 1 12.17 292 THR A CA 1
ATOM 2247 C C . THR A 1 292 ? 14.171 36.48 63.177 1 9.11 292 THR A C 1
ATOM 2248 O O . THR A 1 292 ? 13.164 35.791 63.373 1 6.99 292 THR A O 1
ATOM 2252 N N . TRP A 1 293 ? 14.788 36.586 61.99 1 6.65 293 TRP A N 1
ATOM 2253 C CA . TRP A 1 293 ? 14.669 35.584 60.947 1 6.21 293 TRP A CA 1
ATOM 2254 C C . TRP A 1 293 ? 15.883 34.692 61.146 1 8.68 293 TRP A C 1
ATOM 2255 O O . TRP A 1 293 ? 16.994 35.16 60.88 1 7.81 293 TRP A O 1
ATOM 2266 N N . SER A 1 294 ? 15.731 33.512 61.743 1 7.58 294 SER A N 1
ATOM 2267 C CA . SER A 1 294 ? 14.514 32.723 61.852 1 10.21 294 SER A CA 1
ATOM 2268 C C . SER A 1 294 ? 14.825 31.609 62.84 1 9.44 294 SER A C 1
ATOM 2269 O O . SER A 1 294 ? 15.973 31.327 63.064 1 6.02 294 SER A O 1
ATOM 2272 N N . VAL A 1 295 ? 13.803 30.941 63.366 1 9.6 295 VAL A N 1
ATOM 2273 C CA . VAL A 1 295 ? 14.011 29.859 64.3 1 10.42 295 VAL A CA 1
ATOM 2274 C C . VAL A 1 295 ? 14.755 28.757 63.573 1 10.5 295 VAL A C 1
ATOM 2275 O O . VAL A 1 295 ? 15.676 28.154 64.121 1 13.11 295 VAL A O 1
ATOM 2279 N N . ASN A 1 296 ? 14.32 28.484 62.334 1 13.55 296 ASN A N 1
ATOM 2280 C CA . ASN A 1 296 ? 14.897 27.43 61.517 1 12.56 296 ASN A CA 1
ATOM 2281 C C . ASN A 1 296 ? 16.379 27.684 61.203 1 12.32 296 ASN A C 1
ATOM 2282 O O . ASN A 1 296 ? 17.187 26.753 61.126 1 14.28 296 ASN A O 1
ATOM 2287 N N . TRP A 1 297 ? 16.751 28.933 61.12 1 10.3 297 TRP A N 1
ATOM 2288 C CA . TRP A 1 297 ? 18.134 29.279 60.915 1 11.91 297 TRP A CA 1
ATOM 2289 C C . TRP A 1 297 ? 18.892 29.155 62.214 1 13.45 297 TRP A C 1
ATOM 2290 O O . TRP A 1 297 ? 20.022 28.679 62.176 1 19.24 297 TRP A O 1
ATOM 2301 N N . ASP A 1 298 ? 18.281 29.577 63.328 1 15.7 298 ASP A N 1
ATOM 2302 C CA . ASP A 1 298 ? 18.907 29.484 64.645 1 16.18 298 ASP A CA 1
ATOM 2303 C C . ASP A 1 298 ? 19.269 28.015 64.948 1 14.18 298 ASP A C 1
ATOM 2304 O O . ASP A 1 298 ? 20.293 27.75 65.564 1 13.09 298 ASP A O 1
ATOM 2309 N N . ALA A 1 299 ? 18.416 27.087 64.503 1 14.85 299 ALA A N 1
ATOM 2310 C CA . ALA A 1 299 ? 18.597 25.643 64.675 1 18.67 299 ALA A CA 1
ATOM 2311 C C . ALA A 1 299 ? 19.228 24.976 63.448 1 21.65 299 ALA A C 1
ATOM 2312 O O . ALA A 1 299 ? 19.149 23.758 63.283 1 21.22 299 ALA A O 1
ATOM 2314 N N . GLY A 1 300 ? 19.796 25.755 62.527 1 24.57 300 GLY A N 1
ATOM 2315 C CA . GLY A 1 300 ? 20.314 25.167 61.299 1 20.31 300 GLY A CA 1
ATOM 2316 C C . GLY A 1 300 ? 21.821 24.887 61.428 1 18.87 300 GLY A C 1
ATOM 2317 O O . GLY A 1 300 ? 22.373 24.761 62.541 1 14.25 300 GLY A O 1
ATOM 2318 N N . LYS A 1 301 ? 22.482 24.787 60.264 1 17.54 301 LYS A N 1
ATOM 2319 C CA . LYS A 1 301 ? 23.905 24.489 60.266 1 25.76 301 LYS A CA 1
ATOM 2320 C C . LYS A 1 301 ? 24.58 25.303 59.169 1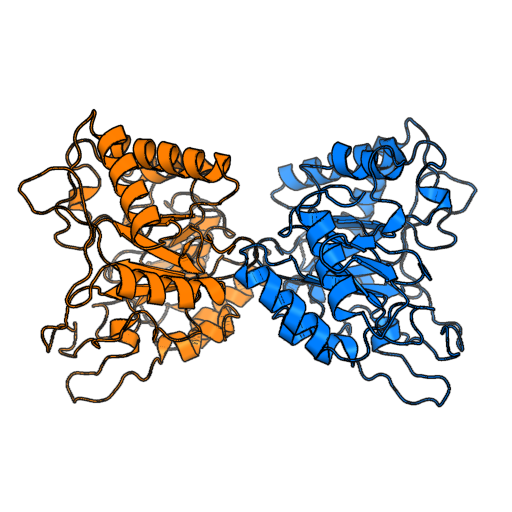 15.35 301 LYS A C 1
ATOM 2321 O O . LYS A 1 301 ? 23.991 25.533 58.122 1 19.24 301 LYS A O 1
ATOM 2327 N N . ASN A 1 302 ? 25.864 25.615 59.383 1 16.64 302 ASN A N 1
ATOM 2328 C CA . ASN A 1 302 ? 26.613 26.354 58.396 1 20.53 302 ASN A CA 1
ATOM 2329 C C . ASN A 1 302 ? 27.074 25.393 57.297 1 27.68 302 ASN A C 1
ATOM 2330 O O . ASN A 1 302 ? 26.807 24.194 57.371 1 31.75 302 ASN A O 1
ATOM 2335 N N . LYS A 1 303 ? 27.726 25.934 56.264 1 25.13 303 LYS A N 1
ATOM 2336 C CA . LYS A 1 303 ? 28.094 25.159 55.083 1 33.93 303 LYS A CA 1
ATOM 2337 C C . LYS A 1 303 ? 29.06 24.013 55.433 1 34.49 303 LYS A C 1
ATOM 2338 O O . LYS A 1 303 ? 29.182 23.077 54.668 1 41.74 303 LYS A O 1
ATOM 2344 N N . ALA A 1 304 ? 29.772 24.115 56.558 1 25.85 304 ALA A N 1
ATOM 2345 C CA . ALA A 1 304 ? 30.73 23.109 56.983 1 41.19 304 ALA A CA 1
ATOM 2346 C C . ALA A 1 304 ? 30.039 22.066 57.856 1 51.83 304 ALA A C 1
ATOM 2347 O O . ALA A 1 304 ? 30.697 21.149 58.327 1 55.86 304 ALA A O 1
ATOM 2349 N N . GLY A 1 305 ? 28.731 22.25 58.113 1 33.3 305 GLY A N 1
ATOM 2350 C CA . GLY A 1 305 ? 27.931 21.293 58.853 1 23.54 305 GLY A CA 1
ATOM 2351 C C . GLY A 1 305 ? 28.021 21.539 60.356 1 28.53 305 GLY A C 1
ATOM 2352 O O . GLY A 1 305 ? 27.579 20.695 61.151 1 27.5 305 GLY A O 1
ATOM 2353 N N . VAL A 1 306 ? 28.606 22.68 60.759 1 25.57 306 VAL A N 1
ATOM 2354 C CA . VAL A 1 306 ? 28.671 23.044 62.168 1 29.98 306 VAL A CA 1
ATOM 2355 C C . VAL A 1 306 ? 27.307 23.589 62.602 1 38.31 306 VAL A C 1
ATOM 2356 O O . VAL A 1 306 ? 26.843 24.582 62.024 1 29.27 306 VAL A O 1
ATOM 2360 N N . PRO A 1 307 ? 26.624 22.986 63.614 1 37.45 307 PRO A N 1
ATOM 2361 C CA . PRO A 1 307 ? 25.32 23.486 64.048 1 26.63 307 PRO A CA 1
ATOM 2362 C C . PRO A 1 307 ? 25.391 24.88 64.655 1 24.59 307 PRO A C 1
ATOM 2363 O O . PRO A 1 307 ? 26.372 25.219 65.318 1 16.41 307 PRO A O 1
ATOM 2367 N N . TYR A 1 308 ? 24.346 25.703 64.408 1 21.7 308 TYR A N 1
ATOM 2368 C CA . TYR A 1 308 ? 24.292 27.035 64.992 1 18.68 308 TYR A CA 1
ATOM 2369 C C . TYR A 1 308 ? 23.923 26.925 66.472 1 15.82 308 TYR A C 1
ATOM 2370 O O . TYR A 1 308 ? 24.184 27.833 67.243 1 17.98 308 TYR A O 1
ATOM 2379 N N . ASN A 1 309 ? 23.244 25.843 66.846 1 23.6 309 ASN A N 1
ATOM 2380 C CA . ASN A 1 309 ? 22.941 25.518 68.232 1 23 309 ASN A CA 1
ATOM 2381 C C . ASN A 1 309 ? 22.183 26.633 68.961 1 17.18 309 ASN A C 1
ATOM 2382 O O . ASN A 1 309 ? 22.36 26.865 70.156 1 18.57 309 ASN A O 1
ATOM 2387 N N . ASN A 1 310 ? 21.221 27.251 68.266 1 18.7 310 ASN A N 1
ATOM 2388 C CA . ASN A 1 310 ? 20.365 28.259 68.852 1 16.81 310 ASN A CA 1
ATOM 2389 C C . ASN A 1 310 ? 21.187 29.4 69.44 1 11.95 310 ASN A C 1
ATOM 2390 O O . ASN A 1 310 ? 20.784 29.996 70.423 1 13.31 310 ASN A O 1
ATOM 2395 N N . SER A 1 311 ? 22.309 29.746 68.8 1 9.69 311 SER A N 1
ATOM 2396 C CA . SER A 1 311 ? 23.216 30.721 69.367 1 11.29 311 SER A CA 1
ATOM 2397 C C . SER A 1 311 ? 22.543 32.099 69.479 1 11.17 311 SER A C 1
ATOM 2398 O O . SER A 1 311 ? 22.899 32.876 70.365 1 12.36 311 SER A O 1
ATOM 2401 N N . PHE A 1 312 ? 21.528 32.374 68.652 1 10.1 312 PHE A N 1
ATOM 2402 C CA . PHE A 1 312 ? 20.866 33.692 68.714 1 13.12 312 PHE A CA 1
ATOM 2403 C C . PHE A 1 312 ? 19.927 33.757 69.923 1 11.02 312 PHE A C 1
ATOM 2404 O O . PHE A 1 312 ? 20.024 34.651 70.775 1 8.56 312 PHE A O 1
ATOM 2412 N N . SER A 1 313 ? 19.01 32.794 70.047 1 10.84 313 SER A N 1
ATOM 2413 C CA . SER A 1 313 ? 18.119 32.83 71.196 1 11.17 313 SER A CA 1
ATOM 2414 C C . SER A 1 313 ? 18.864 32.65 72.515 1 11.64 313 SER A C 1
ATOM 2415 O O . SER A 1 313 ? 18.486 33.251 73.523 1 11.86 313 SER A O 1
ATOM 2418 N N . ASN A 1 314 ? 19.928 31.823 72.551 1 14.27 314 ASN A N 1
ATOM 2419 C CA . ASN A 1 314 ? 20.731 31.72 73.768 1 16.31 314 ASN A CA 1
ATOM 2420 C C . ASN A 1 314 ? 21.328 33.069 74.168 1 12.08 314 ASN A C 1
ATOM 2421 O O . ASN A 1 314 ? 21.415 33.339 75.337 1 15.72 314 ASN A O 1
ATOM 2426 N N . ALA A 1 315 ? 21.746 33.911 73.215 1 18.06 315 ALA A N 1
ATOM 2427 C CA . ALA A 1 315 ? 22.359 35.198 73.536 1 13.9 315 ALA A CA 1
ATOM 2428 C C . ALA A 1 315 ? 21.311 36.272 73.859 1 13.33 315 ALA A C 1
ATOM 2429 O O . ALA A 1 315 ? 21.527 37.037 74.775 1 18.89 315 ALA A O 1
ATOM 2431 N N . TYR A 1 316 ? 20.179 36.337 73.143 1 14.16 316 TYR A N 1
ATOM 2432 C CA . TYR A 1 316 ? 19.272 37.473 73.268 1 12.76 316 TYR A CA 1
ATOM 2433 C C . TYR A 1 316 ? 18.08 37.178 74.186 1 15.31 316 TYR A C 1
ATOM 2434 O O . TYR A 1 316 ? 17.533 38.121 74.746 1 12.27 316 TYR A O 1
ATOM 2443 N N . GLY A 1 317 ? 17.685 35.904 74.36 1 11.67 317 GLY A N 1
ATOM 2444 C CA . GLY A 1 317 ? 16.697 35.512 75.374 1 11.87 317 GLY A CA 1
ATOM 2445 C C . GLY A 1 317 ? 16.917 36.218 76.713 1 13.17 317 GLY A C 1
ATOM 2446 O O . GLY A 1 317 ? 16.035 36.933 77.206 1 15.68 317 GLY A O 1
ATOM 2447 N N . PRO A 1 318 ? 18.14 36.117 77.296 1 15.54 318 PRO A N 1
ATOM 2448 C CA . PRO A 1 318 ? 18.47 36.751 78.557 1 16.62 318 PRO A CA 1
ATOM 2449 C C . PRO A 1 318 ? 18.422 38.272 78.502 1 15.3 318 PRO A C 1
ATOM 2450 O O . PRO A 1 318 ? 18.113 38.907 79.492 1 19.58 318 PRO A O 1
ATOM 2454 N N . ILE A 1 319 ? 18.74 38.878 77.358 1 17.32 319 ILE A N 1
ATOM 2455 C CA . ILE A 1 319 ? 18.655 40.328 77.255 1 16.21 319 ILE A CA 1
ATOM 2456 C C . ILE A 1 319 ? 17.203 40.802 77.331 1 21.13 319 ILE A C 1
ATOM 2457 O O . ILE A 1 319 ? 16.939 41.825 77.924 1 17.97 319 ILE A O 1
ATOM 2462 N N . VAL A 1 320 ? 16.241 40.077 76.736 1 18.89 320 VAL A N 1
ATOM 2463 C CA . VAL A 1 320 ? 14.852 40.491 76.872 1 18.79 320 VAL A CA 1
ATOM 2464 C C . VAL A 1 320 ? 14.113 39.762 77.998 1 23.85 320 VAL A C 1
ATOM 2465 O O . VAL A 1 320 ? 12.9 39.956 78.162 1 19.37 320 VAL A O 1
ATOM 2469 N N . GLY A 1 321 ? 14.787 38.842 78.699 1 20.01 321 GLY A N 1
ATOM 2470 C CA . GLY A 1 321 ? 14.211 38.258 79.897 1 18.8 321 GLY A CA 1
ATOM 2471 C C . GLY A 1 321 ? 13.245 37.107 79.614 1 21.36 321 GLY A C 1
ATOM 2472 O O . GLY A 1 321 ? 12.433 36.828 80.483 1 24.89 321 GLY A O 1
ATOM 2473 N N . THR A 1 322 ? 13.378 36.403 78.471 1 16.88 322 THR A N 1
ATOM 2474 C CA . THR A 1 322 ? 12.621 35.166 78.237 1 24.92 322 THR A CA 1
ATOM 2475 C C . THR A 1 322 ? 13.449 33.923 78.606 1 23.38 322 THR A C 1
ATOM 2476 O O . THR A 1 322 ? 13.032 32.787 78.409 1 25.52 322 THR A O 1
ATOM 2480 N N . LYS A 1 323 ? 14.678 34.127 79.077 1 24.54 323 LYS A N 1
ATOM 2481 C CA . LYS A 1 323 ? 15.543 33.046 79.518 1 30.73 323 LYS A CA 1
ATOM 2482 C C . LYS A 1 323 ? 16.401 33.556 80.696 1 47.18 323 LYS A C 1
ATOM 2483 O O . LYS A 1 323 ? 17.187 34.529 80.477 1 29.46 323 LYS A O 1
ATOM 2490 N N . ALA B 1 1 ? 18.893 71.112 82.812 1 63.13 1 ALA B N 1
ATOM 2491 C CA . ALA B 1 1 ? 18.5 70.818 84.211 1 73.03 1 ALA B CA 1
ATOM 2492 C C . ALA B 1 1 ? 18.157 69.337 84.413 1 56.08 1 ALA B C 1
ATOM 2493 O O . ALA B 1 1 ? 17.824 68.965 85.535 1 52.59 1 ALA B O 1
ATOM 2495 N N . THR B 1 2 ? 18.272 68.484 83.378 1 46.3 2 THR B N 1
ATOM 2496 C CA . THR B 1 2 ? 17.931 67.076 83.529 1 42.63 2 THR B CA 1
ATOM 2497 C C . THR B 1 2 ? 19.108 66.316 84.157 1 43.65 2 THR B C 1
ATOM 2498 O O . THR B 1 2 ? 20.278 66.629 83.938 1 37.7 2 THR B O 1
ATOM 2502 N N . ASP B 1 3 ? 18.759 65.306 84.969 1 23.63 3 ASP B N 1
ATOM 2503 C CA . ASP B 1 3 ? 19.695 64.304 85.448 1 19.62 3 ASP B CA 1
ATOM 2504 C C . ASP B 1 3 ? 18.971 62.953 85.339 1 16.61 3 ASP B C 1
ATOM 2505 O O . ASP B 1 3 ? 17.898 62.863 84.772 1 15.63 3 ASP B O 1
ATOM 2510 N N . ASP B 1 4 ? 19.56 61.91 85.888 1 12.27 4 ASP B N 1
ATOM 2511 C CA . ASP B 1 4 ? 19.02 60.562 85.791 1 18.58 4 ASP B CA 1
ATOM 2512 C C . ASP B 1 4 ? 17.647 60.528 86.442 1 13.71 4 ASP B C 1
ATOM 2513 O O . ASP B 1 4 ? 16.779 59.915 85.878 1 13.81 4 ASP B O 1
ATOM 2518 N N . ALA B 1 5 ? 17.459 61.221 87.591 1 9.9 5 ALA B N 1
ATOM 2519 C CA . ALA B 1 5 ? 16.177 61.22 88.28 1 9.01 5 ALA B CA 1
ATOM 2520 C C . ALA B 1 5 ? 15.047 61.92 87.514 1 9.66 5 ALA B C 1
ATOM 2521 O O . ALA B 1 5 ? 13.873 61.618 87.794 1 7.11 5 ALA B O 1
ATOM 2523 N N . SER B 1 6 ? 15.366 62.676 86.449 1 12.47 6 SER B N 1
ATOM 2524 C CA . SER B 1 6 ? 14.342 63.345 85.627 1 14.27 6 SER B CA 1
ATOM 2525 C C . SER B 1 6 ? 13.517 62.405 84.741 1 10.88 6 SER B C 1
ATOM 2526 O O . SER B 1 6 ? 12.4 62.71 84.345 1 5.46 6 SER B O 1
ATOM 2529 N N . VAL B 1 7 ? 14.029 61.217 84.457 1 12.13 7 VAL B N 1
ATOM 2530 C CA . VAL B 1 7 ? 13.264 60.308 83.627 1 12.83 7 VAL B CA 1
ATOM 2531 C C . VAL B 1 7 ? 12.167 59.686 84.496 1 9.72 7 VAL B C 1
ATOM 2532 O O . VAL B 1 7 ? 12.265 59.633 85.718 1 6.03 7 VAL B O 1
ATOM 2536 N N . MET B 1 8 ? 11.114 59.235 83.829 1 12.9 8 MET B N 1
ATOM 2537 C CA . MET B 1 8 ? 10.064 58.454 84.451 1 12.96 8 MET B CA 1
ATOM 2538 C C . MET B 1 8 ? 10.118 57.102 83.76 1 13.25 8 MET B C 1
ATOM 2539 O O . MET B 1 8 ? 9.768 57.015 82.602 1 13.16 8 MET B O 1
ATOM 2544 N N . PRO B 1 9 ? 10.71 56.073 84.404 1 11.81 9 PRO B N 1
ATOM 2545 C CA . PRO B 1 9 ? 10.911 54.791 83.759 1 8.16 9 PRO B CA 1
ATOM 2546 C C . PRO B 1 9 ? 9.621 54.164 83.268 1 7.35 9 PRO B C 1
ATOM 2547 O O . PRO B 1 9 ? 8.579 54.442 83.805 1 10.96 9 PRO B O 1
ATOM 2551 N N . ASP B 1 10 ? 9.702 53.458 82.148 1 9.23 10 ASP B N 1
ATOM 2552 C CA . ASP B 1 10 ? 8.579 52.758 81.561 1 9.48 10 ASP B CA 1
ATOM 2553 C C . ASP B 1 10 ? 8.529 51.344 82.14 1 12.16 10 ASP B C 1
ATOM 2554 O O . ASP B 1 10 ? 9.48 50.571 81.974 1 13.37 10 ASP B O 1
ATOM 2559 N N . ILE B 1 11 ? 7.37 50.984 82.732 1 9.87 11 ILE B N 1
ATOM 2560 C CA . ILE B 1 11 ? 7.148 49.633 83.196 1 9.08 11 ILE B CA 1
ATOM 2561 C C . ILE B 1 11 ? 6.045 48.972 82.383 1 11.84 11 ILE B C 1
ATOM 2562 O O . ILE B 1 11 ? 5.559 47.92 82.779 1 8.61 11 ILE B O 1
ATOM 2567 N N . SER B 1 12 ? 5.625 49.601 81.29 1 14.12 12 SER B N 1
ATOM 2568 C CA . SER B 1 12 ? 4.458 49.127 80.548 1 15.34 12 SER B CA 1
ATOM 2569 C C . SER B 1 12 ? 4.73 47.766 79.898 1 11.67 12 SER B C 1
ATOM 2570 O O . SER B 1 12 ? 3.764 47.121 79.517 1 9.83 12 SER B O 1
ATOM 2573 N N . ASN B 1 13 ? 5.996 47.362 79.71 1 6.06 13 ASN B N 1
ATOM 2574 C CA . ASN B 1 13 ? 6.292 46.05 79.131 1 8.55 13 ASN B CA 1
ATOM 2575 C C . ASN B 1 13 ? 7.009 45.12 80.089 1 8.48 13 ASN B C 1
ATOM 2576 O O . ASN B 1 13 ? 7.715 44.177 79.654 1 9.44 13 ASN B O 1
ATOM 2581 N N . LYS B 1 14 ? 6.745 45.298 81.397 1 7.84 14 LYS B N 1
ATOM 2582 C CA . LYS B 1 14 ? 7.422 44.471 82.365 1 11.59 14 LYS B CA 1
ATOM 2583 C C . LYS B 1 14 ? 6.421 44.07 83.433 1 11.15 14 LYS B C 1
ATOM 2584 O O . LYS B 1 14 ? 5.554 44.874 83.778 1 9.78 14 LYS B O 1
ATOM 2590 N N . GLN B 1 15 ? 6.594 42.847 83.946 1 6.09 15 GLN B N 1
ATOM 2591 C CA . GLN B 1 15 ? 6.057 42.461 85.232 1 6.47 15 GLN B CA 1
ATOM 2592 C C . GLN B 1 15 ? 6.863 43.131 86.351 1 8.99 15 GLN B C 1
ATOM 2593 O O . GLN B 1 15 ? 8.023 43.553 86.183 1 6.17 15 GLN B O 1
ATOM 2599 N N . VAL B 1 16 ? 6.208 43.355 87.464 1 6.67 16 VAL B N 1
ATOM 2600 C CA . VAL B 1 16 ? 6.832 44.089 88.556 1 6.73 16 VAL B CA 1
ATOM 2601 C C . VAL B 1 16 ? 6.957 43.238 89.808 1 7.36 16 VAL B C 1
ATOM 2602 O O . VAL B 1 16 ? 6.069 42.449 90.146 1 8.2 16 VAL B O 1
ATOM 2606 N N . LEU B 1 17 ? 8.066 43.477 90.493 1 6.86 17 LEU B N 1
ATOM 2607 C CA . LEU B 1 17 ? 8.212 43.194 91.907 1 8.73 17 LEU B CA 1
ATOM 2608 C C . LEU B 1 17 ? 8.328 44.526 92.623 1 8.65 17 LEU B C 1
ATOM 2609 O O . LEU B 1 17 ? 9.351 45.231 92.5 1 6.19 17 LEU B O 1
ATOM 2614 N N . VAL B 1 18 ? 7.267 44.83 93.384 1 7.51 18 VAL B N 1
ATOM 2615 C CA . VAL B 1 18 ? 7.065 46.15 93.98 1 7.5 18 VAL B CA 1
ATOM 2616 C C . VAL B 1 18 ? 7.361 46.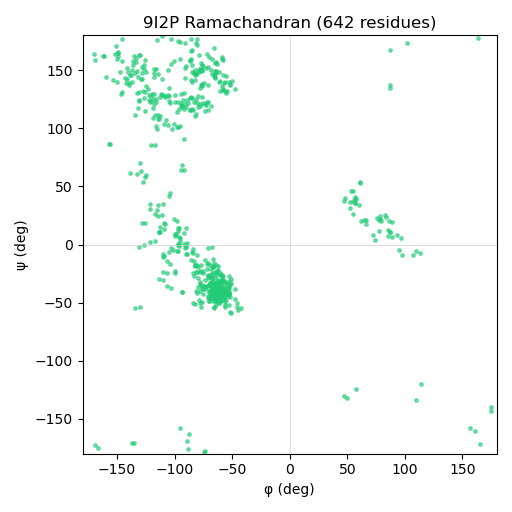017 95.456 1 7.08 18 VAL B C 1
ATOM 2617 O O . VAL B 1 18 ? 6.784 45.127 96.092 1 6.27 18 VAL B O 1
ATOM 2621 N N . GLY B 1 19 ? 8.218 46.889 95.982 1 6.13 19 GLY B N 1
ATOM 2622 C CA . GLY B 1 19 ? 8.559 46.878 97.395 1 6.17 19 GLY B CA 1
ATOM 2623 C C . GLY B 1 19 ? 8.373 48.256 98.03 1 5.88 19 GLY B C 1
ATOM 2624 O O . GLY B 1 19 ? 8.871 49.248 97.491 1 6.87 19 GLY B O 1
ATOM 2625 N N . TYR B 1 20 ? 7.699 48.299 99.188 1 6.72 20 TYR B N 1
ATOM 2626 C CA . TYR B 1 20 ? 7.579 49.519 99.976 1 7.95 20 TYR B CA 1
ATOM 2627 C C . TYR B 1 20 ? 8.888 49.766 100.717 1 7.49 20 TYR B C 1
ATOM 2628 O O . TYR B 1 20 ? 9.506 48.831 101.214 1 9.06 20 TYR B O 1
ATOM 2637 N N . TRP B 1 21 ? 9.326 51.002 100.735 1 6.61 21 TRP B N 1
ATOM 2638 C CA . TRP B 1 21 ? 10.541 51.374 101.424 1 6.39 21 TRP B CA 1
ATOM 2639 C C . TRP B 1 21 ? 10.2 52.355 102.535 1 6.26 21 TRP B C 1
ATOM 2640 O O . TRP B 1 21 ? 9.588 53.386 102.289 1 5.94 21 TRP B O 1
ATOM 2651 N N . HIS B 1 22 ? 10.525 51.996 103.771 1 7.11 22 HIS B N 1
ATOM 2652 C CA . HIS B 1 22 ? 10.266 52.848 104.932 1 6.26 22 HIS B CA 1
ATOM 2653 C C . HIS B 1 22 ? 11.22 54.044 104.884 1 6.78 22 HIS B C 1
ATOM 2654 O O . HIS B 1 22 ? 12.454 53.893 104.896 1 4.92 22 HIS B O 1
ATOM 2661 N N . SER B 1 23 ? 10.667 55.255 104.878 1 6.66 23 SER B N 1
ATOM 2662 C CA . SER B 1 23 ? 11.505 56.441 104.922 1 8.29 23 SER B CA 1
ATOM 2663 C C . SER B 1 23 ? 11.95 56.811 106.347 1 9.86 23 SER B C 1
ATOM 2664 O O . SER B 1 23 ? 12.929 57.547 106.51 1 9.19 23 SER B O 1
ATOM 2667 N N . TRP B 1 24 ? 11.278 56.289 107.378 1 8.36 24 TRP B N 1
ATOM 2668 C CA . TRP B 1 24 ? 11.654 56.544 108.761 1 13.33 24 TRP B CA 1
ATOM 2669 C C . TRP B 1 24 ? 12.751 55.569 109.232 1 14.81 24 TRP B C 1
ATOM 2670 O O . TRP B 1 24 ? 13.004 54.568 108.581 1 14.02 24 TRP B O 1
ATOM 2681 N N . LYS B 1 25 ? 13.354 55.863 110.387 1 14.13 25 LYS B N 1
ATOM 2682 C CA . LYS B 1 25 ? 14.406 55.036 110.941 1 18.89 25 LYS B CA 1
ATOM 2683 C C . LYS B 1 25 ? 13.732 54.017 111.846 1 15.22 25 LYS B C 1
ATOM 2684 O O . LYS B 1 25 ? 12.751 54.324 112.52 1 14.65 25 LYS B O 1
ATOM 2690 N N . SER B 1 26 ? 14.278 52.802 111.84 1 16.55 26 SER B N 1
ATOM 2691 C CA . SER B 1 26 ? 13.723 51.713 112.622 1 22.55 26 SER B CA 1
ATOM 2692 C C . SER B 1 26 ? 13.857 52.039 114.106 1 25.12 26 SER B C 1
ATOM 2693 O O . SER B 1 26 ? 14.841 52.647 114.536 1 15.57 26 SER B O 1
ATOM 2696 N N . SER B 1 27 ? 12.882 51.572 114.884 1 26.99 27 SER B N 1
ATOM 2697 C CA . SER B 1 27 ? 12.83 51.844 116.311 1 40.04 27 SER B CA 1
ATOM 2698 C C . SER B 1 27 ? 13.233 50.608 117.115 1 30.91 27 SER B C 1
ATOM 2699 O O . SER B 1 27 ? 13.278 50.674 118.321 1 41.24 27 SER B O 1
ATOM 2702 N N . GLY B 1 28 ? 13.44 49.465 116.462 1 32.81 28 GLY B N 1
ATOM 2703 C CA . GLY B 1 28 ? 13.836 48.254 117.14 1 32.57 28 GLY B CA 1
ATOM 2704 C C . GLY B 1 28 ? 12.607 47.499 117.634 1 33.55 28 GLY B C 1
ATOM 2705 O O . GLY B 1 28 ? 11.699 48.091 118.193 1 26.49 28 GLY B O 1
ATOM 2706 N N . LYS B 1 29 ? 12.589 46.182 117.405 1 32.23 29 LYS B N 1
ATOM 2707 C CA . LYS B 1 29 ? 11.509 45.33 117.864 1 27.34 29 LYS B CA 1
ATOM 2708 C C . LYS B 1 29 ? 10.157 45.842 117.356 1 19.95 29 LYS B C 1
ATOM 2709 O O . LYS B 1 29 ? 9.139 45.676 118.012 1 19.4 29 LYS B O 1
ATOM 2715 N N . ASP B 1 30 ? 10.135 46.347 116.112 1 12.61 30 ASP B N 1
ATOM 2716 C CA . ASP B 1 30 ? 8.913 46.826 115.498 1 15.33 30 ASP B CA 1
ATOM 2717 C C . ASP B 1 30 ? 8.104 45.697 114.827 1 12.65 30 ASP B C 1
ATOM 2718 O O . ASP B 1 30 ? 7.022 45.927 114.333 1 13.25 30 ASP B O 1
ATOM 2723 N N . GLY B 1 31 ? 8.614 44.473 114.742 1 10.37 31 GLY B N 1
ATOM 2724 C CA . GLY B 1 31 ? 7.979 43.428 113.942 1 8.04 31 GLY B CA 1
ATOM 2725 C C . GLY B 1 31 ? 6.781 42.79 114.631 1 8.62 31 GLY B C 1
ATOM 2726 O O . GLY B 1 31 ? 6.64 42.859 115.845 1 8.87 31 GLY B O 1
ATOM 2727 N N . TYR B 1 32 ? 5.952 42.089 113.866 1 6.51 32 TYR B N 1
ATOM 2728 C CA . TYR B 1 32 ? 4.837 41.388 114.457 1 8.49 32 TYR B CA 1
ATOM 2729 C C . TYR B 1 32 ? 5.344 40.178 115.275 1 13.03 32 TYR B C 1
ATOM 2730 O O . TYR B 1 32 ? 4.599 39.678 116.081 1 10.64 32 TYR B O 1
ATOM 2739 N N . GLN B 1 33 ? 6.596 39.729 115.091 1 9.41 33 GLN B N 1
ATOM 2740 C CA . GLN B 1 33 ? 7.177 38.665 115.896 1 8.58 33 GLN B CA 1
ATOM 2741 C C . GLN B 1 33 ? 8.454 39.177 116.596 1 10.94 33 GLN B C 1
ATOM 2742 O O . GLN B 1 33 ? 9.405 38.422 116.823 1 10.16 33 GLN B O 1
ATOM 2748 N N . GLN B 1 34 ? 8.461 40.474 116.9 1 8.74 34 GLN B N 1
ATOM 2749 C CA . GLN B 1 34 ? 9.499 41.188 117.639 1 9.78 34 GLN B CA 1
ATOM 2750 C C . GLN B 1 34 ? 10.829 41.243 116.881 1 9.68 34 GLN B C 1
ATOM 2751 O O . GLN B 1 34 ? 11.846 41.614 117.469 1 8.89 34 GLN B O 1
ATOM 2757 N N . GLY B 1 35 ? 10.821 41.058 115.551 1 10 35 GLY B N 1
ATOM 2758 C CA . GLY B 1 35 ? 11.992 41.392 114.762 1 7.39 35 GLY B CA 1
ATOM 2759 C C . GLY B 1 35 ? 12.207 42.9 114.582 1 8.2 35 GLY B C 1
ATOM 2760 O O . GLY B 1 35 ? 11.487 43.716 115.145 1 7.8 35 GLY B O 1
ATOM 2761 N N . THR B 1 36 ? 13.254 43.231 113.812 1 9.13 36 THR B N 1
ATOM 2762 C CA . THR B 1 36 ? 13.708 44.594 113.58 1 10.05 36 THR B CA 1
ATOM 2763 C C . THR B 1 36 ? 13.887 44.791 112.068 1 9.65 36 THR B C 1
ATOM 2764 O O . THR B 1 36 ? 14.563 44.011 111.396 1 7.77 36 THR B O 1
ATOM 2768 N N . SER B 1 37 ? 13.198 45.83 111.533 1 7.46 37 SER B N 1
ATOM 2769 C CA . SER B 1 37 ? 13.279 46.144 110.138 1 6.52 37 SER B CA 1
ATOM 2770 C C . SER B 1 37 ? 14.617 46.841 109.919 1 7.53 37 SER B C 1
ATOM 2771 O O . SER B 1 37 ? 15.151 47.431 110.846 1 7.13 37 SER B O 1
ATOM 2774 N N . ALA B 1 38 ? 15.14 46.758 108.691 1 7.6 38 ALA B N 1
ATOM 2775 C CA . ALA B 1 38 ? 16.48 47.295 108.423 1 12.58 38 ALA B CA 1
ATOM 2776 C C . ALA B 1 38 ? 16.365 48.784 108.126 1 12.1 38 ALA B C 1
ATOM 2777 O O . ALA B 1 38 ? 15.303 49.241 107.719 1 9.78 38 ALA B O 1
ATOM 2779 N N . ASP B 1 39 ? 17.458 49.501 108.388 1 13.3 39 ASP B N 1
ATOM 2780 C CA . ASP B 1 39 ? 17.66 50.861 107.937 1 16.68 39 ASP B CA 1
ATOM 2781 C C . ASP B 1 39 ? 18.424 50.898 106.618 1 17.46 39 ASP B C 1
ATOM 2782 O O . ASP B 1 39 ? 19.486 51.493 106.524 1 31.55 39 ASP B O 1
ATOM 2787 N N . ILE B 1 40 ? 17.808 50.435 105.542 1 20.45 40 ILE B N 1
ATOM 2788 C CA . ILE B 1 40 ? 18.486 50.263 104.26 1 17.96 40 ILE B CA 1
ATOM 2789 C C . ILE B 1 40 ? 18.319 51.538 103.437 1 17.78 40 ILE B C 1
ATOM 2790 O O . ILE B 1 40 ? 17.212 52.054 103.349 1 15.08 40 ILE B O 1
ATOM 2795 N N . ALA B 1 41 ? 19.423 52.088 102.888 1 13.83 41 ALA B N 1
ATOM 2796 C CA . ALA B 1 41 ? 19.3 53.251 102.014 1 15.1 41 ALA B CA 1
ATOM 2797 C C . ALA B 1 41 ? 18.517 52.842 100.77 1 15.23 41 ALA B C 1
ATOM 2798 O O . ALA B 1 41 ? 18.614 51.685 100.336 1 8.5 41 ALA B O 1
ATOM 2800 N N . LEU B 1 42 ? 17.763 53.807 100.227 1 13.49 42 LEU B N 1
ATOM 2801 C CA . LEU B 1 42 ? 16.983 53.586 99.021 1 17.68 42 LEU B CA 1
ATOM 2802 C C . LEU B 1 42 ? 17.839 53.027 97.882 1 14.81 42 LEU B C 1
ATOM 2803 O O . LEU B 1 42 ? 17.42 52.085 97.209 1 10.03 42 LEU B O 1
ATOM 2808 N N . LYS B 1 43 ? 19.068 53.547 97.705 1 15.69 43 LYS B N 1
ATOM 2809 C CA . LYS B 1 43 ? 19.903 53.124 96.594 1 13.95 43 LYS B CA 1
ATOM 2810 C C . LYS B 1 43 ? 20.331 51.658 96.727 1 14.63 43 LYS B C 1
ATOM 2811 O O . LYS B 1 43 ? 20.715 51.029 95.741 1 13.65 43 LYS B O 1
ATOM 2817 N N . ASP B 1 44 ? 20.245 51.081 97.925 1 11.28 44 ASP B N 1
ATOM 2818 C CA . ASP B 1 44 ? 20.691 49.708 98.128 1 13.32 44 ASP B CA 1
ATOM 2819 C C . ASP B 1 44 ? 19.517 48.734 98.092 1 10.94 44 ASP B C 1
ATOM 2820 O O . ASP B 1 44 ? 19.675 47.58 98.47 1 10.23 44 ASP B O 1
ATOM 2825 N N . THR B 1 45 ? 18.34 49.218 97.702 1 9.18 45 THR B N 1
ATOM 2826 C CA . THR B 1 45 ? 17.199 48.314 97.598 1 8.05 45 THR B CA 1
ATOM 2827 C C . THR B 1 45 ? 17.621 47.196 96.653 1 9.45 45 THR B C 1
ATOM 2828 O O . THR B 1 45 ? 18.129 47.455 95.57 1 9.6 45 THR B O 1
ATOM 2832 N N . PRO B 1 46 ? 17.415 45.913 96.974 1 10.94 46 PRO B N 1
ATOM 2833 C CA . PRO B 1 46 ? 17.781 44.867 96.027 1 13.99 46 PRO B CA 1
ATOM 2834 C C . PRO B 1 46 ? 17.245 45.075 94.602 1 12.77 46 PRO B C 1
ATOM 2835 O O . PRO B 1 46 ? 16.078 45.398 94.402 1 8.85 46 PRO B O 1
ATOM 2839 N N . LYS B 1 47 ? 18.089 44.74 93.618 1 13.55 47 LYS B N 1
ATOM 2840 C CA . LYS B 1 47 ? 17.837 44.898 92.194 1 17.07 47 LYS B CA 1
ATOM 2841 C C . LYS B 1 47 ? 16.515 44.273 91.775 1 12.82 47 LYS B C 1
ATOM 2842 O O . LYS B 1 47 ? 15.867 44.811 90.887 1 15.5 47 LYS B O 1
ATOM 2848 N N . ALA B 1 48 ? 16.13 43.154 92.398 1 14.44 48 ALA B N 1
ATOM 2849 C CA . ALA B 1 48 ? 14.908 42.437 92.043 1 10.87 48 ALA B CA 1
ATOM 2850 C C . ALA B 1 48 ? 13.665 43.332 92.173 1 8.73 48 ALA B C 1
ATOM 2851 O O . ALA B 1 48 ? 12.654 43.065 91.545 1 9.19 48 ALA B O 1
ATOM 2853 N N . TYR B 1 49 ? 13.682 44.354 93.036 1 6.9 49 TYR B N 1
ATOM 2854 C CA . TYR B 1 49 ? 12.562 45.261 93.119 1 7.38 49 TYR B CA 1
ATOM 2855 C C . TYR B 1 49 ? 12.698 46.293 92.006 1 9.77 49 TYR B C 1
ATOM 2856 O O . TYR B 1 49 ? 13.591 47.153 92.097 1 7.47 49 TYR B O 1
ATOM 2865 N N . ASN B 1 50 ? 11.811 46.235 90.998 1 5.79 50 ASN B N 1
ATOM 2866 C CA . ASN B 1 50 ? 11.897 47.191 89.898 1 7.25 50 ASN B CA 1
ATOM 2867 C C . ASN B 1 50 ? 10.933 48.374 90.1 1 6.26 50 ASN B C 1
ATOM 2868 O O . ASN B 1 50 ? 10.901 49.283 89.274 1 8.01 50 ASN B O 1
ATOM 2873 N N . VAL B 1 51 ? 10.09 48.308 91.146 1 4.59 51 VAL B N 1
ATOM 2874 C CA . VAL B 1 51 ? 9.299 49.438 91.579 1 5.2 51 VAL B CA 1
ATOM 2875 C C . VAL B 1 51 ? 9.5 49.493 93.083 1 7.39 51 VAL B C 1
ATOM 2876 O O . VAL B 1 51 ? 9.282 48.486 93.784 1 6.87 51 VAL B O 1
ATOM 2880 N N . VAL B 1 52 ? 9.837 50.69 93.556 1 6.61 52 VAL B N 1
ATOM 2881 C CA . VAL B 1 52 ? 10.023 50.951 94.965 1 10.21 52 VAL B CA 1
ATOM 2882 C C . VAL B 1 52 ? 9.025 52.023 95.378 1 10.68 52 VAL B C 1
ATOM 2883 O O . VAL B 1 52 ? 9.042 53.094 94.772 1 11.42 52 VAL B O 1
ATOM 2887 N N . ASP B 1 53 ? 8.255 51.784 96.456 1 8.92 53 ASP B N 1
ATOM 2888 C CA . ASP B 1 53 ? 7.262 52.736 96.931 1 9.29 53 ASP B CA 1
ATOM 2889 C C . ASP B 1 53 ? 7.715 53.366 98.249 1 8.26 53 ASP B C 1
ATOM 2890 O O . ASP B 1 53 ? 7.628 52.765 99.296 1 6.76 53 ASP B O 1
ATOM 2895 N N . VAL B 1 54 ? 8.181 54.612 98.178 1 11.48 54 VAL B N 1
ATOM 2896 C CA . VAL B 1 54 ? 8.656 55.331 99.351 1 10.48 54 VAL B CA 1
ATOM 2897 C C . VAL B 1 54 ? 7.503 55.727 100.258 1 10.24 54 VAL B C 1
ATOM 2898 O O . VAL B 1 54 ? 6.611 56.465 99.864 1 15.17 54 VAL B O 1
ATOM 2902 N N . SER B 1 55 ? 7.588 55.283 101.506 1 10 55 SER B N 1
ATOM 2903 C CA . SER B 1 55 ? 6.515 55.375 102.474 1 10.89 55 SER B CA 1
ATOM 2904 C C . SER B 1 55 ? 6.912 56.341 103.589 1 11.17 55 SER B C 1
ATOM 2905 O O . SER B 1 55 ? 8.011 56.186 104.151 1 7.46 55 SER B O 1
ATOM 2908 N N . PHE B 1 56 ? 6.075 57.359 103.905 1 9.26 56 PHE B N 1
ATOM 2909 C CA . PHE B 1 56 ? 4.853 57.752 103.251 1 9.14 56 PHE B CA 1
ATOM 2910 C C . PHE B 1 56 ? 4.808 59.266 103.094 1 12.14 56 PHE B C 1
ATOM 2911 O O . PHE B 1 56 ? 5.328 60.031 103.934 1 9.95 56 PHE B O 1
ATOM 2919 N N . MET B 1 57 ? 4.051 59.7 102.081 1 13.66 57 MET B N 1
ATOM 2920 C CA . MET B 1 57 ? 3.5 61.049 102.036 1 11.01 57 MET B CA 1
ATOM 2921 C C . MET B 1 57 ? 2.258 61.054 102.919 1 10.54 57 MET B C 1
ATOM 2922 O O . MET B 1 57 ? 1.356 60.228 102.752 1 8.21 57 MET B O 1
ATOM 2927 N N . LYS B 1 58 ? 2.252 61.925 103.922 1 12.36 58 LYS B N 1
ATOM 2928 C CA . LYS B 1 58 ? 1.198 61.861 104.917 1 16.61 58 LYS B CA 1
ATOM 2929 C C . LYS B 1 58 ? 0.907 63.251 105.472 1 13.9 58 LYS B C 1
ATOM 2930 O O . LYS B 1 58 ? 1.642 64.195 105.239 1 11.1 58 LYS B O 1
ATOM 2936 N N . GLY B 1 59 ? -0.225 63.352 106.14 1 16.87 59 GLY B N 1
ATOM 2937 C CA . GLY B 1 59 ? -0.559 64.563 106.842 1 17.78 59 GLY B CA 1
ATOM 2938 C C . GLY B 1 59 ? -0.003 64.53 108.26 1 18.82 59 GLY B C 1
ATOM 2939 O O . GLY B 1 59 ? 0.668 63.591 108.677 1 19.42 59 GLY B O 1
ATOM 2940 N N . ASP B 1 60 ? -0.327 65.559 109.025 1 18.34 60 ASP B N 1
ATOM 2941 C CA . ASP B 1 60 ? 0.373 65.804 110.274 1 19.02 60 ASP B CA 1
ATOM 2942 C C . ASP B 1 60 ? -0.633 65.932 111.413 1 20.45 60 ASP B C 1
ATOM 2943 O O . ASP B 1 60 ? -0.212 66.076 112.55 1 25.82 60 ASP B O 1
ATOM 2948 N N . GLY B 1 61 ? -1.929 65.822 111.108 1 19.05 61 GLY B N 1
ATOM 2949 C CA . GLY B 1 61 ? -2.972 65.958 112.108 1 25.04 61 GLY B CA 1
ATOM 2950 C C . GLY B 1 61 ? -3.353 67.425 112.338 1 21.66 61 GLY B C 1
ATOM 2951 O O . GLY B 1 61 ? -4.082 67.728 113.271 1 36.9 61 GLY B O 1
ATOM 2952 N N . VAL B 1 62 ? -2.825 68.341 111.525 1 19.47 62 VAL B N 1
ATOM 2953 C CA . VAL B 1 62 ? -2.906 69.77 111.812 1 17.77 62 VAL B CA 1
ATOM 2954 C C . VAL B 1 62 ? -3.306 70.5 110.548 1 19.52 62 VAL B C 1
ATOM 2955 O O . VAL B 1 62 ? -4.217 71.303 110.575 1 23.35 62 VAL B O 1
ATOM 2959 N N . ASN B 1 63 ? -2.54 70.281 109.472 1 16.4 63 ASN B N 1
ATOM 2960 C CA . ASN B 1 63 ? -2.731 70.952 108.194 1 14.82 63 ASN B CA 1
ATOM 2961 C C . ASN B 1 63 ? -3.416 69.977 107.239 1 15.74 63 ASN B C 1
ATOM 2962 O O . ASN B 1 63 ? -3.598 68.823 107.597 1 25.78 63 ASN B O 1
ATOM 2967 N N . ARG B 1 64 ? -3.761 70.396 106.019 1 14.47 64 ARG B N 1
ATOM 2968 C CA . ARG B 1 64 ? -4.515 69.52 105.125 1 22.74 64 ARG B CA 1
ATOM 2969 C C . ARG B 1 64 ? -3.7 68.93 103.967 1 16.66 64 ARG B C 1
ATOM 2970 O O . ARG B 1 64 ? -4.077 67.861 103.483 1 13.17 64 ARG B O 1
ATOM 2978 N N . ILE B 1 65 ? -2.597 69.561 103.516 1 10.69 65 ILE B N 1
ATOM 2979 C CA . ILE B 1 65 ? -1.917 69.04 102.325 1 10.58 65 ILE B CA 1
ATOM 2980 C C . ILE B 1 65 ? -0.854 68.008 102.725 1 10.8 65 ILE B C 1
ATOM 2981 O O . ILE B 1 65 ? 0.093 68.364 103.433 1 12.06 65 ILE B O 1
ATOM 2986 N N . PRO B 1 66 ? -0.956 66.725 102.299 1 10.24 66 PRO B N 1
ATOM 2987 C CA . PRO B 1 66 ? 0.082 65.743 102.645 1 11.16 66 PRO B CA 1
ATOM 2988 C C . PRO B 1 66 ? 1.417 66.104 102.035 1 10.58 66 PRO B C 1
ATOM 2989 O O . PRO B 1 66 ? 1.456 66.801 101.007 1 14.41 66 PRO B O 1
ATOM 2993 N N . THR B 1 67 ? 2.493 65.723 102.728 1 11.93 67 THR B N 1
ATOM 2994 C CA . THR B 1 67 ? 3.812 66.045 102.208 1 10.18 67 THR B CA 1
ATOM 2995 C C . THR B 1 67 ? 4.777 64.912 102.57 1 10.11 67 THR B C 1
ATOM 2996 O O . THR B 1 67 ? 4.415 63.982 103.315 1 4.73 67 THR B O 1
ATOM 3000 N N . PHE B 1 68 ? 6.017 65.069 102.087 1 6.13 68 PHE B N 1
ATOM 3001 C CA . PHE B 1 68 ? 7.029 64.065 102.295 1 8.45 68 PHE B CA 1
ATOM 3002 C C . PHE B 1 68 ? 8.377 64.803 102.341 1 10.51 68 PHE B C 1
ATOM 3003 O O . PHE B 1 68 ? 8.601 65.723 101.578 1 11.81 68 PHE B O 1
ATOM 3011 N N . LYS B 1 69 ? 9.245 64.381 103.254 1 10.92 69 LYS B N 1
ATOM 3012 C CA . LYS B 1 69 ? 10.607 64.867 103.351 1 15.92 69 LYS B CA 1
ATOM 3013 C C . LYS B 1 69 ? 11.425 63.671 103.82 1 13.04 69 LYS B C 1
ATOM 3014 O O . LYS B 1 69 ? 11.03 62.999 104.79 1 12.94 69 LYS B O 1
ATOM 3020 N N . PRO B 1 70 ? 12.568 63.363 103.171 1 14 70 PRO B N 1
ATOM 3021 C CA . PRO B 1 70 ? 13.429 62.295 103.658 1 16.73 70 PRO B CA 1
ATOM 3022 C C . PRO B 1 70 ? 14.023 62.647 105.024 1 14.94 70 PRO B C 1
ATOM 3023 O O . PRO B 1 70 ? 14.067 63.825 105.397 1 12.65 70 PRO B O 1
ATOM 3027 N N . VAL B 1 71 ? 14.399 61.612 105.773 1 13.94 71 VAL B N 1
ATOM 3028 C CA . VAL B 1 71 ? 14.951 61.741 107.113 1 15.21 71 VAL B CA 1
ATOM 3029 C C . VAL B 1 71 ? 16.456 61.484 107.032 1 17.55 71 VAL B C 1
ATOM 3030 O O . VAL B 1 71 ? 16.885 60.411 106.577 1 17.08 71 VAL B O 1
ATOM 3034 N N . GLY B 1 72 ? 17.26 62.46 107.497 1 21.72 72 GLY B N 1
ATOM 3035 C CA . GLY B 1 72 ? 18.684 62.208 107.708 1 22.16 72 GLY B CA 1
ATOM 3036 C C . GLY B 1 72 ? 19.485 62.245 106.409 1 20.87 72 GLY B C 1
ATOM 3037 O O . GLY B 1 72 ? 20.574 61.708 106.321 1 29.62 72 GLY B O 1
ATOM 3038 N N . ILE B 1 73 ? 18.97 62.949 105.406 1 25.23 73 ILE B N 1
ATOM 3039 C CA . ILE B 1 73 ? 19.656 63.122 104.137 1 16.7 73 ILE B CA 1
ATOM 3040 C C . ILE B 1 73 ? 19.009 64.348 103.505 1 22.17 73 ILE B C 1
ATOM 3041 O O . ILE B 1 73 ? 17.81 64.572 103.656 1 22.15 73 ILE B O 1
ATOM 3046 N N . ASN B 1 74 ? 19.81 65.15 102.811 1 18.72 74 ASN B N 1
ATOM 3047 C CA . ASN B 1 74 ? 19.328 66.345 102.139 1 24.17 74 ASN B CA 1
ATOM 3048 C C . ASN B 1 74 ? 18.686 65.947 100.794 1 19.66 74 ASN B C 1
ATOM 3049 O O . ASN B 1 74 ? 18.743 64.812 100.353 1 15.02 74 ASN B O 1
ATOM 3054 N N . ASP B 1 75 ? 18.043 66.908 100.149 1 17.68 75 ASP B N 1
ATOM 3055 C CA . ASP B 1 75 ? 17.138 66.652 99.041 1 23.43 75 ASP B CA 1
ATOM 3056 C C . ASP B 1 75 ? 17.928 66.293 97.788 1 18.03 75 ASP B C 1
ATOM 3057 O O . ASP B 1 75 ? 17.506 65.455 96.991 1 16.28 75 ASP B O 1
ATOM 3062 N N . SER B 1 76 ? 19.088 66.924 97.605 1 18.76 76 SER B N 1
ATOM 3063 C CA . SER B 1 76 ? 19.859 66.68 96.401 1 26.98 76 SER B CA 1
ATOM 3064 C C . SER B 1 76 ? 20.442 65.272 96.448 1 17.92 76 SER B C 1
ATOM 3065 O O . SER B 1 76 ? 20.524 64.647 95.395 1 14.18 76 SER B O 1
ATOM 3068 N N . ASP B 1 77 ? 20.792 64.79 97.658 1 13.65 77 ASP B N 1
ATOM 3069 C CA . ASP B 1 77 ? 21.386 63.48 97.827 1 17.16 77 ASP B CA 1
ATOM 3070 C C . ASP B 1 77 ? 20.309 62.4 97.721 1 15.99 77 ASP B C 1
ATOM 3071 O O . ASP B 1 77 ? 20.566 61.323 97.205 1 13.63 77 ASP B O 1
ATOM 3076 N N . PHE B 1 78 ? 19.101 62.704 98.204 1 13.59 78 PHE B N 1
ATOM 3077 C CA . PHE B 1 78 ? 17.997 61.775 98.039 1 13.93 78 PHE B CA 1
ATOM 3078 C C . PHE B 1 78 ? 17.674 61.562 96.559 1 11.76 78 PHE B C 1
ATOM 3079 O O . PHE B 1 78 ? 17.563 60.439 96.103 1 13.02 78 PHE B O 1
ATOM 3087 N N . ARG B 1 79 ? 17.551 62.672 95.829 1 15.87 79 ARG B N 1
ATOM 3088 C CA . ARG B 1 79 ? 17.319 62.677 94.398 1 14.39 79 ARG B CA 1
ATOM 3089 C C . ARG B 1 79 ? 18.322 61.812 93.642 1 15.06 79 ARG B C 1
ATOM 3090 O O . ARG B 1 79 ? 17.919 61.139 92.694 1 12.97 79 ARG B O 1
AT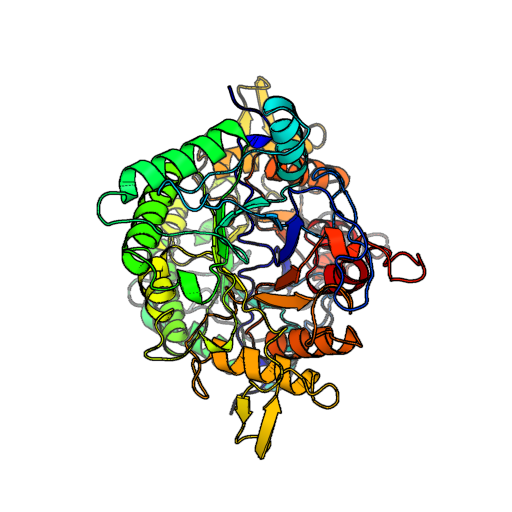OM 3098 N N . ALA B 1 80 ? 19.621 61.935 93.989 1 13.54 80 ALA B N 1
ATOM 3099 C CA . ALA B 1 80 ? 20.677 61.165 93.369 1 15.44 80 ALA B CA 1
ATOM 3100 C C . ALA B 1 80 ? 20.432 59.665 93.512 1 12.85 80 ALA B C 1
ATOM 3101 O O . ALA B 1 80 ? 20.726 58.86 92.623 1 12.4 80 ALA B O 1
ATOM 3103 N N . GLN B 1 81 ? 19.921 59.274 94.667 1 11.37 81 GLN B N 1
ATOM 3104 C CA . GLN B 1 81 ? 19.608 57.873 94.91 1 11.07 81 GLN B CA 1
ATOM 3105 C C . GLN B 1 81 ? 18.4 57.425 94.061 1 12.72 81 GLN B C 1
ATOM 3106 O O . GLN B 1 81 ? 18.376 56.287 93.562 1 14.57 81 GLN B O 1
ATOM 3112 N N . VAL B 1 82 ? 17.391 58.298 93.941 1 7.95 82 VAL B N 1
ATOM 3113 C CA . VAL B 1 82 ? 16.251 58.021 93.085 1 9.94 82 VAL B CA 1
ATOM 3114 C C . VAL B 1 82 ? 16.728 57.905 91.63 1 10.34 82 VAL B C 1
ATOM 3115 O O . VAL B 1 82 ? 16.372 56.951 90.903 1 7.21 82 VAL B O 1
ATOM 3119 N N . GLY B 1 83 ? 17.674 58.785 91.244 1 9.3 83 GLY B N 1
ATOM 3120 C CA . GLY B 1 83 ? 18.266 58.756 89.912 1 8.41 83 GLY B CA 1
ATOM 3121 C C . GLY B 1 83 ? 18.966 57.46 89.587 1 11.78 83 GLY B C 1
ATOM 3122 O O . GLY B 1 83 ? 18.848 56.932 88.475 1 13.88 83 GLY B O 1
ATOM 3123 N N . ALA B 1 84 ? 19.753 56.985 90.533 1 15.86 84 ALA B N 1
ATOM 3124 C CA . ALA B 1 84 ? 20.469 55.725 90.387 1 23.19 84 ALA B CA 1
ATOM 3125 C C . ALA B 1 84 ? 19.494 54.572 90.09 1 18.82 84 ALA B C 1
ATOM 3126 O O . ALA B 1 84 ? 19.781 53.757 89.207 1 18.98 84 ALA B O 1
ATOM 3128 N N . LEU B 1 85 ? 18.337 54.503 90.785 1 15.44 85 LEU B N 1
ATOM 3129 C CA . LEU B 1 85 ? 17.293 53.511 90.456 1 10.57 85 LEU B CA 1
ATOM 3130 C C . LEU B 1 85 ? 16.715 53.749 89.052 1 9.01 85 LEU B C 1
ATOM 3131 O O . LEU B 1 85 ? 16.534 52.805 88.285 1 7.36 85 LEU B O 1
ATOM 3136 N N . ASN B 1 86 ? 16.475 55.036 88.721 1 11.22 86 ASN B N 1
ATOM 3137 C CA . ASN B 1 86 ? 15.84 55.45 87.48 1 12.24 86 ASN B CA 1
ATOM 3138 C C . ASN B 1 86 ? 16.684 55.088 86.266 1 13.23 86 ASN B C 1
ATOM 3139 O O . ASN B 1 86 ? 16.147 54.596 85.268 1 14.47 86 ASN B O 1
ATOM 3144 N N . LYS B 1 87 ? 18.014 55.268 86.403 1 10.14 87 LYS B N 1
ATOM 3145 C CA . LYS B 1 87 ? 18.944 54.918 85.381 1 10.8 87 LYS B CA 1
ATOM 3146 C C . LYS B 1 87 ? 18.882 53.432 85.037 1 10.71 87 LYS B C 1
ATOM 3147 O O . LYS B 1 87 ? 19.142 53.086 83.882 1 11.07 87 LYS B O 1
ATOM 3153 N N . GLU B 1 88 ? 18.548 52.576 85.999 1 6.71 88 GLU B N 1
ATOM 3154 C CA . GLU B 1 88 ? 18.479 51.16 85.743 1 11.03 88 GLU B CA 1
ATOM 3155 C C . GLU B 1 88 ? 17.07 50.777 85.326 1 9.49 88 GLU B C 1
ATOM 3156 O O . GLU B 1 88 ? 16.774 49.609 85.305 1 10.47 88 GLU B O 1
ATOM 3162 N N . GLY B 1 89 ? 16.206 51.745 85.068 1 8.55 89 GLY B N 1
ATOM 3163 C CA . GLY B 1 89 ? 14.838 51.432 84.675 1 8.45 89 GLY B CA 1
ATOM 3164 C C . GLY B 1 89 ? 13.906 51.03 85.818 1 9.31 89 GLY B C 1
ATOM 3165 O O . GLY B 1 89 ? 12.8 50.53 85.58 1 8.85 89 GLY B O 1
ATOM 3166 N N . ARG B 1 90 ? 14.246 51.411 87.048 1 7 90 ARG B N 1
ATOM 3167 C CA . ARG B 1 90 ? 13.405 51.075 88.198 1 7.17 90 ARG B CA 1
ATOM 3168 C C . ARG B 1 90 ? 12.64 52.326 88.644 1 6.64 90 ARG B C 1
ATOM 3169 O O . ARG B 1 90 ? 13.203 53.411 88.757 1 5.77 90 ARG B O 1
ATOM 3177 N N . ALA B 1 91 ? 11.313 52.197 88.768 1 5.48 91 ALA B N 1
ATOM 3178 C CA . ALA B 1 91 ? 10.488 53.319 89.152 1 4.51 91 ALA B CA 1
ATOM 3179 C C . ALA B 1 91 ? 10.51 53.442 90.678 1 4.05 91 ALA B C 1
ATOM 3180 O O . ALA B 1 91 ? 10.621 52.454 91.402 1 4.74 91 ALA B O 1
ATOM 3182 N N . VAL B 1 92 ? 10.407 54.667 91.149 1 4.75 92 VAL B N 1
ATOM 3183 C CA . VAL B 1 92 ? 10.249 54.989 92.568 1 5.97 92 VAL B CA 1
ATOM 3184 C C . VAL B 1 92 ? 9.011 55.859 92.707 1 7.46 92 VAL B C 1
ATOM 3185 O O . VAL B 1 92 ? 8.953 56.981 92.213 1 6.95 92 VAL B O 1
ATOM 3189 N N . LEU B 1 93 ? 8.011 55.321 93.383 1 6.65 93 LEU B N 1
ATOM 3190 C CA . LEU B 1 93 ? 6.747 55.98 93.571 1 6.8 93 LEU B CA 1
ATOM 3191 C C . LEU B 1 93 ? 6.783 56.565 94.989 1 6.67 93 LEU B C 1
ATOM 3192 O O . LEU B 1 93 ? 7.594 56.138 95.78 1 7.78 93 LEU B O 1
ATOM 3197 N N . LEU B 1 94 ? 5.957 57.588 95.256 1 5.75 94 LEU B N 1
ATOM 3198 C CA . LEU B 1 94 ? 5.647 58.026 96.609 1 6.69 94 LEU B CA 1
ATOM 3199 C C . LEU B 1 94 ? 4.304 57.461 97.028 1 8.7 94 LEU B C 1
ATOM 3200 O O . LEU B 1 94 ? 3.356 57.585 96.277 1 11.86 94 LEU B O 1
ATOM 3205 N N . ALA B 1 95 ? 4.27 56.704 98.142 1 7.74 95 ALA B N 1
ATOM 3206 C CA . ALA B 1 95 ? 3.095 56.117 98.709 1 6.95 95 ALA B CA 1
ATOM 3207 C C . ALA B 1 95 ? 2.401 57.108 99.623 1 8.15 95 ALA B C 1
ATOM 3208 O O . ALA B 1 95 ? 3 57.642 100.535 1 6.89 95 ALA B O 1
ATOM 3210 N N . LEU B 1 96 ? 1.108 57.327 99.374 1 8.35 96 LEU B N 1
ATOM 3211 C CA . LEU B 1 96 ? 0.301 58.266 100.14 1 10.66 96 LEU B CA 1
ATOM 3212 C C . LEU B 1 96 ? -0.492 57.456 101.162 1 13 96 LEU B C 1
ATOM 3213 O O . LEU B 1 96 ? -1.145 56.504 100.785 1 11.63 96 LEU B O 1
ATOM 3218 N N . GLY B 1 97 ? -0.419 57.858 102.43 1 9.97 97 GLY B N 1
ATOM 3219 C CA . GLY B 1 97 ? -1.239 57.281 103.479 1 14.37 97 GLY B CA 1
ATOM 3220 C C . GLY B 1 97 ? -0.345 56.455 104.381 1 12.79 97 GLY B C 1
ATOM 3221 O O . GLY B 1 97 ? 0.733 56.88 104.738 1 15.16 97 GLY B O 1
ATOM 3222 N N . GLY B 1 98 ? -0.824 55.237 104.688 1 15.72 98 GLY B N 1
ATOM 3223 C CA . GLY B 1 98 ? -0.177 54.332 105.621 1 16.4 98 GLY B CA 1
ATOM 3224 C C . GLY B 1 98 ? -0.969 54.455 106.913 1 20.45 98 GLY B C 1
ATOM 3225 O O . GLY B 1 98 ? -1.843 55.323 107.004 1 22.62 98 GLY B O 1
ATOM 3226 N N . ALA B 1 99 ? -0.653 53.609 107.914 1 17.7 99 ALA B N 1
ATOM 3227 C CA . ALA B 1 99 ? -1.309 53.7 109.214 1 18.71 99 ALA B CA 1
ATOM 3228 C C . ALA B 1 99 ? -1.024 55.057 109.85 1 22.48 99 ALA B C 1
ATOM 3229 O O . ALA B 1 99 ? 0.098 55.548 109.743 1 15.51 99 ALA B O 1
ATOM 3231 N N . ASP B 1 100 ? -2.029 55.656 110.496 1 20.02 100 ASP B N 1
ATOM 3232 C CA . ASP B 1 100 ? -1.85 56.954 111.128 1 22.27 100 ASP B CA 1
ATOM 3233 C C . ASP B 1 100 ? -1.37 57.994 110.098 1 20.7 100 ASP B C 1
ATOM 3234 O O . ASP B 1 100 ? -0.595 58.885 110.44 1 24.63 100 ASP B O 1
ATOM 3239 N N . GLY B 1 101 ? -1.923 57.932 108.871 1 15.44 101 GLY B N 1
ATOM 3240 C CA . GLY B 1 101 ? -1.606 58.832 107.765 1 15.7 101 GLY B CA 1
ATOM 3241 C C . GLY B 1 101 ? -2.119 60.269 107.897 1 18.72 101 GLY B C 1
ATOM 3242 O O . GLY B 1 101 ? -1.548 61.181 107.311 1 22.24 101 GLY B O 1
ATOM 3243 N N . HIS B 1 102 ? -3.197 60.468 108.652 1 20.22 102 HIS B N 1
ATOM 3244 C CA . HIS B 1 102 ? -3.843 61.767 108.77 1 20.08 102 HIS B CA 1
ATOM 3245 C C . HIS B 1 102 ? -4.067 62.392 107.396 1 17.85 102 HIS B C 1
ATOM 3246 O O . HIS B 1 102 ? -3.898 63.61 107.228 1 22.24 102 HIS B O 1
ATOM 3253 N N . VAL B 1 103 ? -4.456 61.574 106.414 1 16.98 103 VAL B N 1
ATOM 3254 C CA . VAL B 1 103 ? -4.797 62.119 105.109 1 21.96 103 VAL B CA 1
ATOM 3255 C C . VAL B 1 103 ? -6.279 62.523 105.127 1 19.78 103 VAL B C 1
ATOM 3256 O O . VAL B 1 103 ? -7.158 61.678 105.277 1 14.8 103 VAL B O 1
ATOM 3260 N N . GLU B 1 104 ? -6.53 63.833 104.984 1 15.6 104 GLU B N 1
ATOM 3261 C CA . GLU B 1 104 ? -7.862 64.422 105.076 1 18.88 104 GLU B CA 1
ATOM 3262 C C . GLU B 1 104 ? -7.897 65.746 104.304 1 20.92 104 GLU B C 1
ATOM 3263 O O . GLU B 1 104 ? -7.617 66.812 104.839 1 17.09 104 GLU B O 1
ATOM 3269 N N . LEU B 1 105 ? -8.171 65.644 102.996 1 20.03 105 LEU B N 1
ATOM 3270 C CA . LEU B 1 105 ? -8.232 66.792 102.105 1 15.71 105 LEU B CA 1
ATOM 3271 C C . LEU B 1 105 ? -9.647 67.347 102.074 1 19.89 105 LEU B C 1
ATOM 3272 O O . LEU B 1 105 ? -10.58 66.599 102.327 1 19.21 105 LEU B O 1
ATOM 3277 N N . LYS B 1 106 ? -9.794 68.639 101.777 1 26.02 106 LYS B N 1
ATOM 3278 C CA . LYS B 1 106 ? -11.11 69.257 101.679 1 27.48 106 LYS B CA 1
ATOM 3279 C C . LYS B 1 106 ? -11.335 69.783 100.275 1 27.36 106 LYS B C 1
ATOM 3280 O O . LYS B 1 106 ? -10.393 70.177 99.607 1 13.17 106 LYS B O 1
ATOM 3286 N N . ALA B 1 107 ? -12.597 69.827 99.847 1 23.19 107 ALA B N 1
ATOM 3287 C CA . ALA B 1 107 ? -12.912 70.267 98.497 1 23.94 107 ALA B CA 1
ATOM 3288 C C . ALA B 1 107 ? -12.234 71.61 98.246 1 22.1 107 ALA B C 1
ATOM 3289 O O . ALA B 1 107 ? -12.164 72.433 99.162 1 22.39 107 ALA B O 1
ATOM 3291 N N . GLY B 1 108 ? -11.653 71.783 97.042 1 22.94 108 GLY B N 1
ATOM 3292 C CA . GLY B 1 108 ? -10.866 72.969 96.704 1 23.29 108 GLY B CA 1
ATOM 3293 C C . GLY B 1 108 ? -9.355 72.803 96.908 1 26.21 108 GLY B C 1
ATOM 3294 O O . GLY B 1 108 ? -8.572 73.679 96.508 1 19.44 108 GLY B O 1
ATOM 3295 N N . ASP B 1 109 ? -8.967 71.651 97.459 1 29.98 109 ASP B N 1
ATOM 3296 C CA . ASP B 1 109 ? -7.534 71.352 97.74 1 25.46 109 ASP B CA 1
ATOM 3297 C C . ASP B 1 109 ? -6.867 70.65 96.547 1 25.32 109 ASP B C 1
ATOM 3298 O O . ASP B 1 109 ? -5.635 70.47 96.588 1 22.98 109 ASP B O 1
ATOM 3303 N N . GLU B 1 110 ? -7.639 70.26 95.533 1 21.67 110 GLU B N 1
ATOM 3304 C CA . GLU B 1 110 ? -7.106 69.572 94.328 1 22.93 110 GLU B CA 1
ATOM 3305 C C . GLU B 1 110 ? -5.852 70.254 93.772 1 25.74 110 GLU B C 1
ATOM 3306 O O . GLU B 1 110 ? -4.849 69.564 93.558 1 18.69 110 GLU B O 1
ATOM 3312 N N . GLU B 1 111 ? -5.911 71.567 93.564 1 19.7 111 GLU B N 1
ATOM 3313 C CA . GLU B 1 111 ? -4.787 72.266 92.904 1 21.07 111 GLU B CA 1
ATOM 3314 C C . GLU B 1 111 ? -3.567 72.291 93.828 1 20.57 111 GLU B C 1
ATOM 3315 O O . GLU B 1 111 ? -2.444 72.089 93.34 1 20.13 111 GLU B O 1
ATOM 3321 N N . ALA B 1 112 ? -3.806 72.578 95.104 1 18.64 112 ALA B N 1
ATOM 3322 C CA . ALA B 1 112 ? -2.682 72.65 96.02 1 20.28 112 ALA B CA 1
ATOM 3323 C C . ALA B 1 112 ? -2.053 71.254 96.183 1 13.29 112 ALA B C 1
ATOM 3324 O O . ALA B 1 112 ? -0.839 71.149 96.314 1 16.94 112 ALA B O 1
ATOM 3326 N N . PHE B 1 113 ? -2.886 70.22 96.206 1 9.93 113 PHE B N 1
ATOM 3327 C CA . PHE B 1 113 ? -2.38 68.842 96.319 1 12.71 113 PHE B CA 1
ATOM 3328 C C . PHE B 1 113 ? -1.631 68.441 95.034 1 12.33 113 PHE B C 1
ATOM 3329 O O . PHE B 1 113 ? -0.492 67.964 95.1 1 15.59 113 PHE B O 1
ATOM 3337 N N . ALA B 1 114 ? -2.204 68.717 93.857 1 13.34 114 ALA B N 1
ATOM 3338 C CA . ALA B 1 114 ? -1.527 68.45 92.591 1 10.58 114 ALA B CA 1
ATOM 3339 C C . ALA B 1 114 ? -0.18 69.161 92.534 1 14.03 114 ALA B C 1
ATOM 3340 O O . ALA B 1 114 ? 0.808 68.546 92.159 1 9.9 114 ALA B O 1
ATOM 3342 N N . ASN B 1 115 ? -0.128 70.404 93.011 1 12.66 115 ASN B N 1
ATOM 3343 C CA . ASN B 1 115 ? 1.118 71.154 92.959 1 16.16 115 ASN B CA 1
ATOM 3344 C C . ASN B 1 115 ? 2.141 70.556 93.899 1 12.28 115 ASN B C 1
ATOM 3345 O O . ASN B 1 115 ? 3.324 70.628 93.615 1 10.23 115 ASN B O 1
ATOM 3350 N N . GLU B 1 116 ? 1.684 69.986 95.024 1 13.04 116 GLU B N 1
ATOM 3351 C CA . GLU B 1 116 ? 2.633 69.438 95.969 1 13.77 116 GLU B CA 1
ATOM 3352 C C . GLU B 1 116 ? 3.147 68.12 95.414 1 11.04 116 GLU B C 1
ATOM 3353 O O . GLU B 1 116 ? 4.336 67.869 95.524 1 13.81 116 GLU B O 1
ATOM 3359 N N . ILE B 1 117 ? 2.298 67.308 94.778 1 12.07 117 ILE B N 1
ATOM 3360 C CA . ILE B 1 117 ? 2.781 66.126 94.064 1 10.69 117 ILE B CA 1
ATOM 3361 C C . ILE B 1 117 ? 3.795 66.514 92.986 1 13.28 117 ILE B C 1
ATOM 3362 O O . ILE B 1 117 ? 4.843 65.89 92.866 1 8.75 117 ILE B O 1
ATOM 3367 N N . ILE B 1 118 ? 3.581 67.647 92.32 1 11.68 118 ILE B N 1
ATOM 3368 C CA . ILE B 1 118 ? 4.461 68.073 91.253 1 11.28 118 ILE B CA 1
ATOM 3369 C C . ILE B 1 118 ? 5.784 68.522 91.865 1 11.05 118 ILE B C 1
ATOM 3370 O O . ILE B 1 118 ? 6.833 68.201 91.333 1 11.56 118 ILE B O 1
ATOM 3375 N N . ARG B 1 119 ? 5.756 69.153 93.055 1 12.41 119 ARG B N 1
ATOM 3376 C CA . ARG B 1 119 ? 7.003 69.562 93.672 1 11.95 119 ARG B CA 1
ATOM 3377 C C . ARG B 1 119 ? 7.808 68.337 94.132 1 10.29 119 ARG B C 1
ATOM 3378 O O . ARG B 1 119 ? 9.034 68.327 94.038 1 11.06 119 ARG B O 1
ATOM 3386 N N . GLN B 1 120 ? 7.128 67.273 94.6 1 10.78 120 GLN B N 1
ATOM 3387 C CA . GLN B 1 120 ? 7.82 66.033 94.951 1 10.64 120 GLN B CA 1
ATOM 3388 C C . GLN B 1 120 ? 8.554 65.43 93.756 1 10.31 120 GLN B C 1
ATOM 3389 O O . GLN B 1 120 ? 9.738 65.094 93.864 1 11.17 120 GLN B O 1
ATOM 3395 N N . VAL B 1 121 ? 7.855 65.34 92.606 1 8.51 121 VAL B N 1
ATOM 3396 C CA . VAL B 1 121 ? 8.508 64.908 91.376 1 11.73 121 VAL B CA 1
ATOM 3397 C C . VAL B 1 121 ? 9.715 65.794 91.026 1 12.1 121 VAL B C 1
ATOM 3398 O O . VAL B 1 121 ? 10.824 65.309 90.819 1 9.31 121 VAL B O 1
ATOM 3402 N N . GLU B 1 122 ? 9.528 67.111 90.994 1 11.17 122 GLU B N 1
ATOM 3403 C CA . GLU B 1 122 ? 10.616 67.992 90.557 1 14.56 122 GLU B CA 1
ATOM 3404 C C . GLU B 1 122 ? 11.797 67.991 91.513 1 12.23 122 GLU B C 1
ATOM 3405 O O . GLU B 1 122 ? 12.946 68.156 91.084 1 19.8 122 GLU B O 1
ATOM 3411 N N . THR B 1 123 ? 11.512 67.809 92.811 1 14.53 123 THR B N 1
ATOM 3412 C CA . THR B 1 123 ? 12.502 67.868 93.857 1 12.73 123 THR B CA 1
ATOM 3413 C C . THR B 1 123 ? 13.225 66.541 93.967 1 11.37 123 THR B C 1
ATOM 3414 O O . THR B 1 123 ? 14.448 66.539 93.943 1 11.16 123 THR B O 1
ATOM 3418 N N . TYR B 1 124 ? 12.48 65.422 94.065 1 9.46 124 TYR B N 1
ATOM 3419 C CA . TYR B 1 124 ? 13.125 64.144 94.352 1 9.26 124 TYR B CA 1
ATOM 3420 C C . TYR B 1 124 ? 13.218 63.177 93.169 1 9.59 124 TYR B C 1
ATOM 3421 O O . TYR B 1 124 ? 13.979 62.197 93.222 1 13.98 124 TYR B O 1
ATOM 3430 N N . GLY B 1 125 ? 12.489 63.423 92.103 1 8.76 125 GLY B N 1
ATOM 3431 C CA . GLY B 1 125 ? 12.525 62.576 90.914 1 9.94 125 GLY B CA 1
ATOM 3432 C C . GLY B 1 125 ? 11.568 61.372 90.986 1 10.81 125 GLY B C 1
ATOM 3433 O O . GLY B 1 125 ? 11.721 60.406 90.228 1 6.11 125 GLY B O 1
ATOM 3434 N N . PHE B 1 126 ? 10.545 61.428 91.849 1 13.96 126 PHE B N 1
ATOM 3435 C CA . PHE B 1 126 ? 9.527 60.376 91.864 1 10.62 126 PHE B CA 1
ATOM 3436 C C . PHE B 1 126 ? 8.83 60.211 90.505 1 9.65 126 PHE B C 1
ATOM 3437 O O . PHE B 1 126 ? 8.755 61.16 89.734 1 6.7 126 PHE B O 1
ATOM 3445 N N . ASP B 1 127 ? 8.222 59.021 90.288 1 6.59 127 ASP B N 1
ATOM 3446 C CA . ASP B 1 127 ? 7.75 58.603 88.96 1 5.52 127 ASP B CA 1
ATOM 3447 C C . ASP B 1 127 ? 6.257 58.334 88.987 1 5.4 127 ASP B C 1
ATOM 3448 O O . ASP B 1 127 ? 5.708 57.854 87.996 1 4.79 127 ASP B O 1
ATOM 3453 N N . GLY B 1 128 ? 5.64 58.55 90.156 1 4.7 128 GLY B N 1
ATOM 3454 C CA . GLY B 1 128 ? 4.25 58.308 90.325 1 5.25 128 GLY B CA 1
ATOM 3455 C C . GLY B 1 128 ? 3.901 58.28 91.789 1 7.41 128 GLY B C 1
ATOM 3456 O O . GLY B 1 128 ? 4.732 58.583 92.619 1 7.99 128 GLY B O 1
ATOM 3457 N N . LEU B 1 129 ? 2.649 57.891 92.042 1 8.3 129 LEU B N 1
ATOM 3458 C CA . LEU B 1 129 ? 2.063 57.963 93.355 1 12.22 129 LEU B CA 1
ATOM 3459 C C . LEU B 1 129 ? 1.297 56.673 93.567 1 13.37 129 LEU B C 1
ATOM 3460 O O . LEU B 1 129 ? 0.563 56.21 92.692 1 15.01 129 LEU B O 1
ATOM 3465 N N . ASP B 1 130 ? 1.409 56.15 94.79 1 15.53 130 ASP B N 1
ATOM 3466 C CA . ASP B 1 130 ? 0.694 54.934 95.163 1 14.57 130 ASP B CA 1
ATOM 3467 C C . ASP B 1 130 ? -0.294 55.278 96.264 1 12.89 130 ASP B C 1
ATOM 3468 O O . ASP B 1 130 ? 0.08 55.869 97.26 1 11.37 130 ASP B O 1
ATOM 3473 N N . ILE B 1 131 ? -1.566 54.946 96.054 1 17.1 131 ILE B N 1
ATOM 3474 C CA . ILE B 1 131 ? -2.587 55.246 97.029 1 14.33 131 ILE B CA 1
ATOM 3475 C C . ILE B 1 131 ? -2.641 54.104 98.034 1 18.02 131 ILE B C 1
ATOM 3476 O O . ILE B 1 131 ? -2.993 52.98 97.659 1 12.21 131 ILE B O 1
ATOM 3481 N N . ASP B 1 132 ? -2.306 54.401 99.301 1 15.19 132 ASP B N 1
ATOM 3482 C CA . ASP B 1 132 ? -2.244 53.382 100.334 1 19.36 132 ASP B CA 1
ATOM 3483 C C . ASP B 1 132 ? -2.974 53.864 101.581 1 16.15 132 ASP B C 1
ATOM 3484 O O . ASP B 1 132 ? -2.412 53.864 102.675 1 13.25 132 ASP B O 1
ATOM 3489 N N . LEU B 1 133 ? -4.277 54.139 101.412 1 18.41 133 LEU B N 1
ATOM 3490 C CA . LEU B 1 133 ? -5.069 54.786 102.442 1 15.75 133 LEU B CA 1
ATOM 3491 C C . LEU B 1 133 ? -5.444 53.782 103.502 1 21.4 133 LEU B C 1
ATOM 3492 O O . LEU B 1 133 ? -5.829 52.681 103.131 1 23.44 133 LEU B O 1
ATOM 3497 N N . GLU B 1 134 ? -5.309 54.158 104.787 1 11.31 134 GLU B N 1
ATOM 3498 C CA . GLU B 1 134 ? -5.817 53.303 105.836 1 13.89 134 GLU B CA 1
ATOM 3499 C C . GLU B 1 134 ? -7.349 53.401 105.785 1 14.02 134 GLU B C 1
ATOM 3500 O O . GLU B 1 134 ? -7.896 54.314 105.163 1 13.04 134 GLU B O 1
ATOM 3506 N N . GLN B 1 135 ? -8.049 52.458 106.427 1 15.79 135 GLN B N 1
ATOM 3507 C CA . GLN B 1 135 ? -9.516 52.387 106.327 1 20.83 135 GLN B CA 1
ATOM 3508 C C . GLN B 1 135 ? -10.223 53.701 106.712 1 22.3 135 GLN B C 1
ATOM 3509 O O . GLN B 1 135 ? -11.119 54.131 106.004 1 23.6 135 GLN B O 1
ATOM 3515 N N . SER B 1 136 ? -9.794 54.366 107.795 1 25.08 136 SER B N 1
ATOM 3516 C CA . SER B 1 136 ? -10.282 55.675 108.214 1 23.65 136 SER B CA 1
ATOM 3517 C C . SER B 1 136 ? -10.226 56.724 107.109 1 30.36 136 SER B C 1
ATOM 3518 O O . SER B 1 136 ? -11.072 57.601 107.072 1 28.21 136 SER B O 1
ATOM 3521 N N . ALA B 1 137 ? -9.217 56.666 106.236 1 21.29 137 ALA B N 1
ATOM 3522 C CA . ALA B 1 137 ? -8.965 57.745 105.296 1 18.58 137 ALA B CA 1
ATOM 3523 C C . ALA B 1 137 ? -9.791 57.613 104.021 1 22.21 137 ALA B C 1
ATOM 3524 O O . ALA B 1 137 ? -9.869 58.563 103.251 1 22.08 137 ALA B O 1
ATOM 3526 N N . ILE B 1 138 ? -10.4 56.447 103.784 1 21.01 138 ILE B N 1
ATOM 3527 C CA . ILE B 1 138 ? -11.089 56.2 102.528 1 25.02 138 ILE B CA 1
ATOM 3528 C C . ILE B 1 138 ? -12.139 57.284 102.272 1 20.37 138 ILE B C 1
ATOM 3529 O O . ILE B 1 138 ? -12.173 57.865 101.189 1 21.65 138 ILE B O 1
ATOM 3534 N N . THR B 1 139 ? -12.956 57.582 103.284 1 21.29 139 THR B N 1
ATOM 3535 C CA . THR B 1 139 ? -14.024 58.556 103.152 1 27.5 139 THR B CA 1
ATOM 3536 C C . THR B 1 139 ? -13.764 59.8 104.002 1 33.1 139 THR B C 1
ATOM 3537 O O . THR B 1 139 ? -14.668 60.605 104.138 1 23.53 139 THR B O 1
ATOM 3541 N N . ALA B 1 140 ? -12.565 59.985 104.577 1 27.36 140 ALA B N 1
ATOM 3542 C CA . ALA B 1 140 ? -12.317 61.191 105.364 1 26.6 140 ALA B CA 1
ATOM 3543 C C . ALA B 1 140 ? -12.359 62.468 104.513 1 24.65 140 ALA B C 1
ATOM 3544 O O . ALA B 1 140 ? -11.914 62.478 103.358 1 21.8 140 ALA B O 1
ATOM 3546 N N . GLY B 1 141 ? -12.898 63.563 105.09 1 24.44 141 GLY B N 1
ATOM 3547 C CA . GLY B 1 141 ? -12.943 64.855 104.412 1 21.41 141 GLY B CA 1
ATOM 3548 C C . GLY B 1 141 ? -13.507 64.707 102.995 1 28.57 141 GLY B C 1
ATOM 3549 O O . GLY B 1 141 ? -14.498 63.996 102.763 1 20.86 141 GLY B O 1
ATOM 3550 N N . ASP B 1 142 ? -12.828 65.304 102.013 1 17.26 142 ASP B N 1
ATOM 3551 C CA . ASP B 1 142 ? -13.258 65.109 100.637 1 23.11 142 ASP B CA 1
ATOM 3552 C C . ASP B 1 142 ? -12.279 64.258 99.831 1 13.21 142 ASP B C 1
ATOM 3553 O O . ASP B 1 142 ? -12.149 64.468 98.626 1 19.73 142 ASP B O 1
ATOM 3558 N N . ASN B 1 143 ? -11.651 63.269 100.492 1 16.73 143 ASN B N 1
ATOM 3559 C CA . ASN B 1 143 ? -10.61 62.449 99.868 1 15.65 143 ASN B CA 1
ATOM 3560 C C . ASN B 1 143 ? -11.111 61.832 98.563 1 16.97 143 ASN B C 1
ATOM 3561 O O . ASN B 1 143 ? -10.416 61.784 97.539 1 12.82 143 ASN B O 1
ATOM 3566 N N . LYS B 1 144 ? -12.335 61.313 98.628 1 18.51 144 LYS B N 1
ATOM 3567 C CA . LYS B 1 144 ? -12.895 60.52 97.55 1 18.4 144 LYS B CA 1
ATOM 3568 C C . LYS B 1 144 ? -12.948 61.299 96.242 1 15.87 144 LYS B C 1
ATOM 3569 O O . LYS B 1 144 ? -12.872 60.692 95.185 1 13.68 144 LYS B O 1
ATOM 3575 N N . THR B 1 145 ? -13.098 62.637 96.287 1 18.77 145 THR B N 1
ATOM 3576 C CA . THR B 1 145 ? -13.095 63.427 95.056 1 18.56 145 THR B CA 1
ATOM 3577 C C . THR B 1 145 ? -11.76 64.16 94.862 1 19.38 145 THR B C 1
ATOM 3578 O O . THR B 1 145 ? -11.298 64.28 93.731 1 22.06 145 THR B O 1
ATOM 3582 N N . VAL B 1 146 ? -11.141 64.666 95.938 1 12.66 146 VAL B N 1
ATOM 3583 C CA . VAL B 1 146 ? -9.932 65.466 95.743 1 15.94 146 VAL B CA 1
ATOM 3584 C C . VAL B 1 146 ? -8.778 64.637 95.181 1 13.19 146 VAL B C 1
ATOM 3585 O O . VAL B 1 146 ? -7.964 65.122 94.351 1 14.04 146 VAL B O 1
ATOM 3589 N N . ILE B 1 147 ? -8.63 63.421 95.729 1 12.21 147 ILE B N 1
ATOM 3590 C CA . ILE B 1 147 ? -7.451 62.621 95.418 1 14.8 147 ILE B CA 1
ATOM 3591 C C . ILE B 1 147 ? -7.481 62.233 93.941 1 12.47 147 ILE B C 1
ATOM 3592 O O . ILE B 1 147 ? -6.532 62.548 93.229 1 14.26 147 ILE B O 1
ATOM 3597 N N . PRO B 1 148 ? -8.558 61.618 93.404 1 11.85 148 PRO B N 1
ATOM 3598 C CA . PRO B 1 148 ? -8.621 61.364 91.967 1 13.45 148 PRO B CA 1
ATOM 3599 C C . PRO B 1 148 ? -8.413 62.622 91.126 1 14.77 148 PRO B C 1
ATOM 3600 O O . PRO B 1 148 ? -7.719 62.615 90.101 1 18.57 148 PRO B O 1
ATOM 3604 N N . ALA B 1 149 ? -9.043 63.72 91.571 1 18.73 149 ALA B N 1
ATOM 3605 C CA . ALA B 1 149 ? -9.005 64.922 90.762 1 20.53 149 ALA B CA 1
ATOM 3606 C C . ALA B 1 149 ? -7.57 65.437 90.683 1 13.23 149 ALA B C 1
ATOM 3607 O O . ALA B 1 149 ? -7.097 65.752 89.589 1 16.94 149 ALA B O 1
ATOM 3609 N N . ALA B 1 150 ? -6.894 65.478 91.825 1 11.15 150 ALA B N 1
ATOM 3610 C CA . ALA B 1 150 ? -5.53 66.009 91.808 1 17.07 150 ALA B CA 1
ATOM 3611 C C . ALA B 1 150 ? -4.602 65.102 90.985 1 13.9 150 ALA B C 1
ATOM 3612 O O . ALA B 1 150 ? -3.649 65.548 90.353 1 13.49 150 ALA B O 1
ATOM 3614 N N . LEU B 1 151 ? -4.81 63.804 91.081 1 17.72 151 LEU B N 1
ATOM 3615 C CA . LEU B 1 151 ? -3.941 62.862 90.386 1 15.76 151 LEU B CA 1
ATOM 3616 C C . LEU B 1 151 ? -4.11 62.981 88.869 1 17.79 151 LEU B C 1
ATOM 3617 O O . LEU B 1 151 ? -3.128 62.788 88.129 1 11.49 151 LEU B O 1
ATOM 3622 N N . LYS B 1 152 ? -5.344 63.249 88.398 1 15.6 152 LYS B N 1
ATOM 3623 C CA . LYS B 1 152 ? -5.559 63.438 86.966 1 20.16 152 LYS B CA 1
ATOM 3624 C C . LYS B 1 152 ? -4.849 64.703 86.487 1 18.18 152 LYS B C 1
ATOM 3625 O O . LYS B 1 152 ? -4.259 64.703 85.4 1 15.11 152 LYS B O 1
ATOM 3631 N N . ILE B 1 153 ? -4.91 65.791 87.281 1 15.68 153 ILE B N 1
ATOM 3632 C CA . ILE B 1 153 ? -4.173 66.996 86.94 1 12.76 153 ILE B CA 1
ATOM 3633 C C . ILE B 1 153 ? -2.704 66.643 86.744 1 12.09 153 ILE B C 1
ATOM 3634 O O . ILE B 1 153 ? -2.084 67.05 85.764 1 13.37 153 ILE B O 1
ATOM 3639 N N . VAL B 1 154 ? -2.16 65.813 87.641 1 16.95 154 VAL B N 1
ATOM 3640 C CA . VAL B 1 154 ? -0.74 65.5 87.608 1 16.78 154 VAL B CA 1
ATOM 3641 C C . VAL B 1 154 ? -0.417 64.632 86.385 1 11.62 154 VAL B C 1
ATOM 3642 O O . VAL B 1 154 ? 0.547 64.9 85.705 1 11.61 154 VAL B O 1
ATOM 3646 N N . LYS B 1 155 ? -1.185 63.568 86.154 1 12.16 155 LYS B N 1
ATOM 3647 C CA . LYS B 1 155 ? -0.918 62.671 85.039 1 14.51 155 LYS B CA 1
ATOM 3648 C C . LYS B 1 155 ? -0.941 63.44 83.723 1 15.33 155 LYS B C 1
ATOM 3649 O O . LYS B 1 155 ? -0.062 63.27 82.898 1 12.4 155 LYS B O 1
ATOM 3655 N N . ASP B 1 156 ? -1.976 64.282 83.537 1 18.46 156 ASP B N 1
ATOM 3656 C CA . ASP B 1 156 ? -2.149 65.087 82.347 1 16.7 156 ASP B CA 1
ATOM 3657 C C . ASP B 1 156 ? -0.97 66.029 82.178 1 16.9 156 ASP B C 1
ATOM 3658 O O . ASP B 1 156 ? -0.508 66.175 81.066 1 20.51 156 ASP B O 1
ATOM 3663 N N . HIS B 1 157 ? -0.488 66.611 83.271 1 14.09 157 HIS B N 1
ATOM 3664 C CA . HIS B 1 157 ? 0.646 67.524 83.247 1 16.59 157 HIS B CA 1
ATOM 3665 C C . HIS B 1 157 ? 1.862 66.801 82.707 1 18.89 157 HIS B C 1
ATOM 3666 O O . HIS B 1 157 ? 2.542 67.311 81.822 1 18.7 157 HIS B O 1
ATOM 3673 N N . TYR B 1 158 ? 2.117 65.577 83.176 1 18.82 158 TYR B N 1
ATOM 3674 C CA . TYR B 1 158 ? 3.336 64.909 82.743 1 19.47 158 TYR B CA 1
ATOM 3675 C C . TYR B 1 158 ? 3.135 64.351 81.328 1 18.8 158 TYR B C 1
ATOM 3676 O O . TYR B 1 158 ? 4.063 64.383 80.532 1 10.32 158 TYR B O 1
ATOM 3685 N N . LYS B 1 159 ? 1.914 63.913 80.997 1 12.69 159 LYS B N 1
ATOM 3686 C CA . LYS B 1 159 ? 1.633 63.447 79.643 1 20.59 159 LYS B CA 1
ATOM 3687 C C . LYS B 1 159 ? 1.97 64.52 78.588 1 18.53 159 LYS B C 1
ATOM 3688 O O . LYS B 1 159 ? 2.608 64.234 77.573 1 17.68 159 LYS B O 1
ATOM 3694 N N . ALA B 1 160 ? 1.597 65.77 78.862 1 25.41 160 ALA B N 1
ATOM 3695 C CA . ALA B 1 160 ? 1.966 66.909 78.042 1 28.02 160 ALA B CA 1
ATOM 3696 C C . ALA B 1 160 ? 3.48 67.017 77.828 1 21.53 160 ALA B C 1
ATOM 3697 O O . ALA B 1 160 ? 3.893 67.45 76.772 1 26.03 160 ALA B O 1
ATOM 3699 N N . GLU B 1 161 ? 4.343 66.643 78.767 1 22.35 161 GLU B N 1
ATOM 3700 C CA . GLU B 1 161 ? 5.781 66.698 78.486 1 23.99 161 GLU B CA 1
ATOM 3701 C C . GLU B 1 161 ? 6.313 65.319 78.079 1 26.28 161 GLU B C 1
ATOM 3702 O O . GLU B 1 161 ? 7.51 65.067 78.119 1 27.25 161 GLU B O 1
ATOM 3708 N N . GLY B 1 162 ? 5.418 64.43 77.641 1 16.92 162 GLY B N 1
ATOM 3709 C CA . GLY B 1 162 ? 5.795 63.132 77.102 1 18.81 162 GLY B CA 1
ATOM 3710 C C . GLY B 1 162 ? 6.21 62.091 78.152 1 22.67 162 GLY B C 1
ATOM 3711 O O . GLY B 1 162 ? 6.887 61.132 77.812 1 15.61 162 GLY B O 1
ATOM 3712 N N . LYS B 1 163 ? 5.785 62.241 79.421 1 22.15 163 LYS B N 1
ATOM 3713 C CA . LYS B 1 163 ? 6.201 61.305 80.451 1 19.21 163 LYS B CA 1
ATOM 3714 C C . LYS B 1 163 ? 4.977 60.605 81.012 1 15.02 163 LYS B C 1
ATOM 3715 O O . LYS B 1 163 ? 3.905 61.193 81.119 1 15.18 163 LYS B O 1
ATOM 3721 N N . ASN B 1 164 ? 5.145 59.355 81.416 1 16.41 164 ASN B N 1
ATOM 3722 C CA . ASN B 1 164 ? 4.047 58.65 82.048 1 17.69 164 ASN B CA 1
ATOM 3723 C C . ASN B 1 164 ? 4.203 58.618 83.583 1 12.36 164 ASN B C 1
ATOM 3724 O O . ASN B 1 164 ? 4.978 57.838 84.123 1 10.12 164 ASN B O 1
ATOM 3729 N N . PHE B 1 165 ? 3.437 59.446 84.282 1 9.82 165 PHE B N 1
ATOM 3730 C CA . PHE B 1 165 ? 3.345 59.435 85.733 1 7.22 165 PHE B CA 1
ATOM 3731 C C . PHE B 1 165 ? 2.442 58.297 86.216 1 8.19 165 PHE B C 1
ATOM 3732 O O . PHE B 1 165 ? 1.242 58.283 85.9 1 7.11 165 PHE B O 1
ATOM 3740 N N . LEU B 1 166 ? 3.017 57.376 87.003 1 8.5 166 LEU B N 1
ATOM 3741 C CA . LEU B 1 166 ? 2.382 56.11 87.328 1 9.83 166 LEU B CA 1
ATOM 3742 C C . LEU B 1 166 ? 1.423 56.35 88.462 1 9.63 166 LEU B C 1
ATOM 3743 O O . LEU B 1 166 ? 1.722 57.074 89.403 1 10.83 166 LEU B O 1
ATOM 3748 N N . ILE B 1 167 ? 0.278 55.682 88.389 1 10 167 ILE B N 1
ATOM 3749 C CA . ILE B 1 167 ? -0.709 55.716 89.448 1 8.71 167 ILE B CA 1
ATOM 3750 C C . ILE B 1 167 ? -1.016 54.279 89.821 1 7.93 167 ILE B C 1
ATOM 3751 O O . ILE B 1 167 ? -1.389 53.464 88.959 1 8.47 167 ILE B O 1
ATOM 3756 N N . THR B 1 168 ? -0.885 54.003 91.097 1 6.48 168 THR B N 1
ATOM 3757 C CA . THR B 1 168 ? -1.083 52.678 91.618 1 11.21 168 THR B CA 1
ATOM 3758 C C . THR B 1 168 ? -1.924 52.815 92.876 1 10.1 168 THR B C 1
ATOM 3759 O O . THR B 1 168 ? -2.008 53.876 93.494 1 8.09 168 THR B O 1
ATOM 3763 N N . MET B 1 169 ? -2.502 51.696 93.263 1 9.62 169 MET B N 1
ATOM 3764 C CA . MET B 1 169 ? -3.247 51.636 94.501 1 12.81 169 MET B CA 1
ATOM 3765 C C . MET B 1 169 ? -2.963 50.309 95.177 1 8.54 169 MET B C 1
ATOM 3766 O O . MET B 1 169 ? -2.79 49.325 94.483 1 9.66 169 MET B O 1
ATOM 3771 N N . ALA B 1 170 ? -2.994 50.334 96.526 1 8.63 170 ALA B N 1
ATOM 3772 C CA . ALA B 1 170 ? -2.798 49.18 97.363 1 8.59 170 ALA B CA 1
ATOM 3773 C C . ALA B 1 170 ? -3.927 49.119 98.391 1 13.28 170 ALA B C 1
ATOM 3774 O O . ALA B 1 170 ? -3.701 49.215 99.596 1 14.25 170 ALA B O 1
ATOM 3776 N N . PRO B 1 171 ? -5.177 48.807 97.956 1 11.21 171 PRO B N 1
ATOM 3777 C CA . PRO B 1 171 ? -6.246 48.578 98.931 1 13.39 171 PRO B CA 1
ATOM 3778 C C . PRO B 1 171 ? -6.134 47.221 99.626 1 15.21 171 PRO B C 1
ATOM 3779 O O . PRO B 1 171 ? -5.599 46.254 99.081 1 11.98 171 PRO B O 1
ATOM 3783 N N . GLU B 1 172 ? -6.673 47.167 100.834 1 16.33 172 GLU B N 1
ATOM 3784 C CA . GLU B 1 172 ? -6.968 45.934 101.522 1 16.75 172 GLU B CA 1
ATOM 3785 C C . GLU B 1 172 ? -8.108 45.154 100.871 1 16.78 172 GLU B C 1
ATOM 3786 O O . GLU B 1 172 ? -9.222 45.657 100.784 1 14.34 172 GLU B O 1
ATOM 3792 N N . PHE B 1 173 ? -7.842 43.931 100.408 1 11.58 173 PHE B N 1
ATOM 3793 C CA . PHE B 1 173 ? -8.749 43.304 99.479 1 15.4 173 PHE B CA 1
ATOM 3794 C C . PHE B 1 173 ? -10.233 43.268 99.85 1 11.26 173 PHE B C 1
ATOM 3795 O O . PHE B 1 173 ? -11.058 43.193 98.943 1 11.18 173 PHE B O 1
ATOM 3803 N N . PRO B 1 174 ? -10.634 43.23 101.144 1 14.62 174 PRO B N 1
ATOM 3804 C CA . PRO B 1 174 ? -12.048 43.299 101.517 1 19.04 174 PRO B CA 1
ATOM 3805 C C . PRO B 1 174 ? -12.773 44.584 101.124 1 19.93 174 PRO B C 1
ATOM 3806 O O . PRO B 1 174 ? -13.989 44.562 101.057 1 25.72 174 PRO B O 1
ATOM 3810 N N . TYR B 1 175 ? -12.053 45.678 100.828 1 25.3 175 TYR B N 1
ATOM 3811 C CA . TYR B 1 175 ? -12.697 46.912 100.373 1 29.64 175 TYR B CA 1
ATOM 3812 C C . TYR B 1 175 ? -13.054 46.895 98.88 1 21.84 175 TYR B C 1
ATOM 3813 O O . TYR B 1 175 ? -13.669 47.824 98.385 1 21.42 175 TYR B O 1
ATOM 3822 N N . LEU B 1 176 ? -12.61 45.893 98.123 1 20.61 176 LEU B N 1
ATOM 3823 C CA . LEU B 1 176 ? -12.812 45.937 96.678 1 20.16 176 LEU B CA 1
ATOM 3824 C C . LEU B 1 176 ? -14.086 45.174 96.315 1 17.65 176 LEU B C 1
ATOM 3825 O O . LEU B 1 176 ? -14.02 44.181 95.608 1 15.08 176 LEU B O 1
ATOM 3830 N N . LYS B 1 177 ? -15.226 45.688 96.785 1 23.12 177 LYS B N 1
ATOM 3831 C CA . LYS B 1 177 ? -16.526 45.073 96.539 1 20.22 177 LYS B CA 1
ATOM 3832 C C . LYS B 1 177 ? -17.486 46.097 95.938 1 24.93 177 LYS B C 1
ATOM 3833 O O . LYS B 1 177 ? -17.319 47.306 96.137 1 31.04 177 LYS B O 1
ATOM 3839 N N . PRO B 1 178 ? -18.51 45.648 95.171 1 28.41 178 PRO B N 1
ATOM 3840 C CA . PRO B 1 178 ? -19.576 46.535 94.709 1 31.03 178 PRO B CA 1
ATOM 3841 C C . PRO B 1 178 ? -20.202 47.319 95.857 1 26.3 178 PRO B C 1
ATOM 3842 O O . PRO B 1 178 ? -20.383 46.765 96.949 1 30.09 178 PRO B O 1
ATOM 3846 N N . GLY B 1 179 ? -20.438 48.616 95.617 1 32.15 179 GLY B N 1
ATOM 3847 C CA . GLY B 1 179 ? -21.081 49.476 96.594 1 34.4 179 GLY B CA 1
ATOM 3848 C C . GLY B 1 179 ? -20.166 49.811 97.765 1 34.59 179 GLY B C 1
ATOM 3849 O O . GLY B 1 179 ? -20.595 50.39 98.746 1 31.48 179 GLY B O 1
ATOM 3850 N N . SER B 1 180 ? -18.89 49.443 97.669 1 45.19 180 SER B N 1
ATOM 3851 C CA . SER B 1 180 ? -17.932 49.79 98.702 1 34.83 180 SER B CA 1
ATOM 3852 C C . SER B 1 180 ? -17.538 51.255 98.551 1 22.1 180 SER B C 1
ATOM 3853 O O . SER B 1 180 ? -17.478 51.808 97.46 1 29.68 180 SER B O 1
ATOM 3856 N N . ALA B 1 181 ? -17.196 51.845 99.686 1 27.59 181 ALA B N 1
ATOM 3857 C CA . ALA B 1 181 ? -16.656 53.185 99.747 1 32.53 181 ALA B CA 1
ATOM 3858 C C . ALA B 1 181 ? -15.446 53.356 98.816 1 27.64 181 ALA B C 1
ATOM 3859 O O . ALA B 1 181 ? -15.199 54.45 98.316 1 30.54 181 ALA B O 1
ATOM 3861 N N . TYR B 1 182 ? -14.659 52.297 98.587 1 19.23 182 TYR B N 1
ATOM 3862 C CA . TYR B 1 182 ? -13.397 52.397 97.848 1 16.48 182 TYR B CA 1
ATOM 3863 C C . TYR B 1 182 ? -13.653 52.419 96.343 1 21.07 182 TYR B C 1
ATOM 3864 O O . TYR B 1 182 ? -12.799 52.787 95.515 1 21.9 182 TYR B O 1
ATOM 3873 N N . GLU B 1 183 ? -14.857 51.978 95.973 1 21.03 183 GLU B N 1
ATOM 3874 C CA . GLU B 1 183 ? -15.089 51.589 94.597 1 22.27 183 GLU B CA 1
ATOM 3875 C C . GLU B 1 183 ? -14.829 52.799 93.717 1 21.53 183 GLU B C 1
ATOM 3876 O O . GLU B 1 183 ? -14.318 52.668 92.613 1 24.45 183 GLU B O 1
ATOM 3882 N N . SER B 1 184 ? -15.248 53.964 94.203 1 20.65 184 SER B N 1
ATOM 3883 C CA . SER B 1 184 ? -15.198 55.18 93.434 1 16.29 184 SER B CA 1
ATOM 3884 C C . SER B 1 184 ? -13.761 55.588 93.123 1 18.17 184 SER B C 1
ATOM 3885 O O . SER B 1 184 ? -13.558 56.288 92.146 1 26.52 184 SER B O 1
ATOM 3888 N N . TYR B 1 185 ? -12.753 55.161 93.903 1 19.83 185 TYR B N 1
ATOM 3889 C CA . TYR B 1 185 ? -11.36 55.412 93.513 1 20.14 185 TYR B CA 1
ATOM 3890 C C . TYR B 1 185 ? -11.032 54.699 92.199 1 17.6 185 TYR B C 1
ATOM 3891 O O . TYR B 1 185 ? -10.428 55.295 91.309 1 25.71 185 TYR B O 1
ATOM 3900 N N . LEU B 1 186 ? -11.464 53.452 92.064 1 15.93 186 LEU B N 1
ATOM 3901 C CA . LEU B 1 186 ? -11.206 52.632 90.883 1 23.76 186 LEU B CA 1
ATOM 3902 C C . LEU B 1 186 ? -11.925 53.197 89.673 1 24.28 186 LEU B C 1
ATOM 3903 O O . LEU B 1 186 ? -11.34 53.244 88.593 1 27.62 186 LEU B O 1
ATOM 3908 N N . THR B 1 187 ? -13.206 53.576 89.866 1 22.61 187 THR B N 1
ATOM 3909 C CA . THR B 1 187 ? -14.078 54.031 88.795 1 24.81 187 THR B CA 1
ATOM 3910 C C . THR B 1 187 ? -13.576 55.387 88.342 1 16.26 187 THR B C 1
ATOM 3911 O O . THR B 1 187 ? -13.32 55.619 87.175 1 18.16 187 THR B O 1
ATOM 3915 N N . SER B 1 188 ? -13.326 56.269 89.293 1 16.01 188 SER B N 1
ATOM 3916 C CA . SER B 1 188 ? -12.849 57.58 88.911 1 15.74 188 SER B CA 1
ATOM 3917 C C . SER B 1 188 ? -11.523 57.505 88.163 1 16.1 188 SER B C 1
ATOM 3918 O O . SER B 1 188 ? -11.289 58.319 87.295 1 19.74 188 SER B O 1
ATOM 3921 N N . LEU B 1 189 ? -10.637 56.547 88.489 1 19.87 189 LEU B N 1
ATOM 3922 C CA . LEU B 1 189 ? -9.288 56.548 87.936 1 17.14 189 LEU B CA 1
ATOM 3923 C C . LEU B 1 189 ? -9.136 55.419 86.909 1 20.32 189 LEU B C 1
ATOM 3924 O O . LEU B 1 189 ? -8.03 55.11 86.491 1 11.97 189 LEU B O 1
ATOM 3929 N N . ALA B 1 190 ? -10.258 54.882 86.406 1 20.28 190 ALA B N 1
ATOM 3930 C CA . ALA B 1 190 ? -10.249 53.72 85.537 1 23.3 190 ALA B CA 1
ATOM 3931 C C . ALA B 1 190 ? -9.335 53.894 84.331 1 21.3 190 ALA B C 1
ATOM 3932 O O . ALA B 1 190 ? -8.719 52.914 83.925 1 30.33 190 ALA B O 1
ATOM 3934 N N . ASN B 1 191 ? -9.234 55.085 83.74 1 18.58 191 ASN B N 1
ATOM 3935 C CA . ASN B 1 191 ? -8.346 55.257 82.591 1 20.7 191 ASN B CA 1
ATOM 3936 C C . ASN B 1 191 ? -6.978 55.786 82.998 1 17.81 191 ASN B C 1
ATOM 3937 O O . ASN B 1 191 ? -6.157 56.08 82.148 1 22.11 191 ASN B O 1
ATOM 3942 N N . TYR B 1 192 ? -6.745 55.966 84.296 1 14.77 192 TYR B N 1
ATOM 3943 C CA . TYR B 1 192 ? -5.504 56.583 84.733 1 12.98 192 TYR B CA 1
ATOM 3944 C C . TYR B 1 192 ? -4.562 55.596 85.429 1 12.65 192 TYR B C 1
ATOM 3945 O O . TYR B 1 192 ? -3.367 55.838 85.443 1 15.67 192 TYR B O 1
ATOM 3954 N N . TYR B 1 193 ? -5.072 54.576 86.115 1 12.66 193 TYR B N 1
ATOM 3955 C CA . TYR B 1 193 ? -4.228 53.763 86.984 1 14.97 193 TYR B CA 1
ATOM 3956 C C . TYR B 1 193 ? -3.461 52.722 86.173 1 16.39 193 TYR B C 1
ATOM 3957 O O . TYR B 1 193 ? -3.96 52.242 85.16 1 14.02 193 TYR B O 1
ATOM 3966 N N . ASP B 1 194 ? -2.235 52.415 86.632 1 11.29 194 ASP B N 1
ATOM 3967 C CA . ASP B 1 194 ? -1.328 51.501 85.982 1 10.29 194 ASP B CA 1
ATOM 3968 C C . ASP B 1 194 ? -1.478 50.098 86.556 1 9.19 194 ASP B C 1
ATOM 3969 O O . ASP B 1 194 ? -1.443 49.145 85.791 1 7.68 194 ASP B O 1
ATOM 3974 N N . TYR B 1 195 ? -1.632 49.952 87.886 1 8.15 195 TYR B N 1
ATOM 3975 C CA . TYR B 1 195 ? -2.015 48.66 88.46 1 7.45 195 TYR B CA 1
ATOM 3976 C C . TYR B 1 195 ? -2.571 48.842 89.883 1 7.18 195 TYR B C 1
ATOM 3977 O O . TYR B 1 195 ? -2.454 49.91 90.495 1 9.35 195 TYR B O 1
ATOM 3986 N N . ILE B 1 196 ? -3.279 47.813 90.327 1 7.51 196 ILE B N 1
ATOM 3987 C CA . ILE B 1 196 ? -3.887 47.726 91.63 1 7.69 196 ILE B CA 1
ATOM 3988 C C . ILE B 1 196 ? -3.208 46.524 92.28 1 8.6 196 ILE B C 1
ATOM 3989 O O . ILE B 1 196 ? -3.207 45.446 91.673 1 6.3 196 ILE B O 1
ATOM 3994 N N . ALA B 1 197 ? -2.704 46.705 93.513 1 7.14 197 ALA B N 1
ATOM 3995 C CA . ALA B 1 197 ? -2.12 45.59 94.248 1 8.4 197 ALA B CA 1
ATOM 3996 C C . ALA B 1 197 ? -2.858 45.363 95.553 1 7.85 197 ALA B C 1
ATOM 3997 O O . ALA B 1 197 ? -2.417 45.818 96.589 1 10.35 197 ALA B O 1
ATOM 3999 N N . PRO B 1 198 ? -3.962 44.608 95.585 1 10.63 198 PRO B N 1
ATOM 4000 C CA . PRO B 1 198 ? -4.598 44.313 96.845 1 11.3 198 PRO B CA 1
ATOM 4001 C C . PRO B 1 198 ? -3.719 43.597 97.88 1 16.16 198 PRO B C 1
ATOM 4002 O O . PRO B 1 198 ? -3.096 42.553 97.576 1 11.25 198 PRO B O 1
ATOM 4006 N N . GLN B 1 199 ? -3.761 44.13 99.133 1 12.46 199 GLN B N 1
ATOM 4007 C CA . GLN B 1 199 ? -3.074 43.55 100.281 1 9.31 199 GLN B CA 1
ATOM 4008 C C . GLN B 1 199 ? -3.791 42.264 100.677 1 11.35 199 GLN B C 1
ATOM 4009 O O . GLN B 1 199 ? -4.948 42.315 101.039 1 11.82 199 GLN B O 1
ATOM 4015 N N . LEU B 1 200 ? -3.106 41.111 100.559 1 11 200 LEU B N 1
ATOM 4016 C CA . LEU B 1 200 ? -3.649 39.807 100.9 1 10.3 200 LEU B CA 1
ATOM 4017 C C . LEU B 1 200 ? -3.041 39.366 102.225 1 11.62 200 LEU B C 1
ATOM 4018 O O . LEU B 1 200 ? -2.689 38.188 102.378 1 13.9 200 LEU B O 1
ATOM 4023 N N . TYR B 1 201 ? -2.932 40.317 103.161 1 10.11 201 TYR B N 1
ATOM 4024 C CA . TYR B 1 201 ? -2.387 40.068 104.481 1 9.66 201 TYR B CA 1
ATOM 4025 C C . TYR B 1 201 ? -3.1 40.939 105.518 1 7.91 201 TYR B C 1
ATOM 4026 O O . TYR B 1 201 ? -3.746 41.915 105.191 1 11.46 201 TYR B O 1
ATOM 4035 N N . ASN B 1 202 ? -3.046 40.517 106.783 1 8.21 202 ASN B N 1
ATOM 4036 C CA . ASN B 1 202 ? -3.654 41.158 107.941 1 7.78 202 ASN B CA 1
ATOM 4037 C C . ASN B 1 202 ? -5.182 41.138 107.879 1 10.38 202 ASN B C 1
ATOM 4038 O O . ASN B 1 202 ? -5.773 41.901 108.605 1 8.47 202 ASN B O 1
ATOM 4043 N N . GLN B 1 203 ? -5.796 40.285 107.051 1 12.96 203 GLN B N 1
ATOM 4044 C CA . GLN B 1 203 ? -7.256 40.246 106.94 1 16.4 203 GLN B CA 1
ATOM 4045 C C . GLN B 1 203 ? -7.708 38.802 107.145 1 28.57 203 GLN B C 1
ATOM 4046 O O . GLN B 1 203 ? -8.38 38.246 106.288 1 41.96 203 GLN B O 1
ATOM 4052 N N . GLY B 1 204 ? -7.292 38.192 108.242 1 27.83 204 GLY B N 1
ATOM 4053 C CA . GLY B 1 204 ? -7.297 36.746 108.416 1 30.94 204 GLY B CA 1
ATOM 4054 C C . GLY B 1 204 ? -8.574 36.046 107.963 1 30.5 204 GLY B C 1
ATOM 4055 O O . GLY B 1 204 ? -8.521 35.126 107.152 1 38.04 204 GLY B O 1
ATOM 4056 N N . GLY B 1 205 ? -9.719 36.447 108.506 1 30.27 205 GLY B N 1
ATOM 4057 C CA . GLY B 1 205 ? -10.95 35.704 108.306 1 34.67 205 GLY B CA 1
ATOM 4058 C C . GLY B 1 205 ? -11.682 36.033 107.011 1 34.82 205 GLY B C 1
ATOM 4059 O O . GLY B 1 205 ? -12.691 35.429 106.687 1 52.19 205 GLY B O 1
ATOM 4060 N N . ASP B 1 206 ? -11.182 36.993 106.247 1 27.95 206 ASP B N 1
ATOM 4061 C CA . ASP B 1 206 ? -11.825 37.363 105.001 1 22.22 206 ASP B CA 1
ATOM 4062 C C . ASP B 1 206 ? -11.312 36.449 103.886 1 25.76 206 ASP B C 1
ATOM 4063 O O . ASP B 1 206 ? -10.225 35.843 103.968 1 32.63 206 ASP B O 1
ATOM 4068 N N . GLY B 1 207 ? -12.109 36.366 102.814 1 21.75 207 GLY B N 1
ATOM 4069 C CA . GLY B 1 207 ? -11.728 35.485 101.718 1 29.41 207 GLY B CA 1
ATOM 4070 C C . GLY B 1 207 ? -12.805 35.428 100.651 1 20 207 GLY B C 1
ATOM 4071 O O . GLY B 1 207 ? -13.414 36.451 100.337 1 16.08 207 GLY B O 1
ATOM 4072 N N . VAL B 1 208 ? -12.963 34.232 100.084 1 20.27 208 VAL B N 1
ATOM 4073 C CA . VAL B 1 208 ? -13.786 34.035 98.912 1 19.21 208 VAL B CA 1
ATOM 4074 C C . VAL B 1 208 ? -14.598 32.745 99.025 1 17.35 208 VAL B C 1
ATOM 4075 O O . VAL B 1 208 ? -14.088 31.692 99.407 1 17.61 208 VAL B O 1
ATOM 4079 N N . TRP B 1 209 ? -15.865 32.841 98.623 1 27.95 209 TRP B N 1
ATOM 4080 C CA . TRP B 1 209 ? -16.729 31.675 98.533 1 22.3 209 TRP B CA 1
ATOM 4081 C C . TRP B 1 209 ? -16.67 31.123 97.116 1 24.03 209 TRP B C 1
ATOM 4082 O O . TRP B 1 209 ? -17.011 31.842 96.194 1 38.23 209 TRP B O 1
ATOM 4093 N N . VAL B 1 210 ? -16.215 29.881 96.947 1 25.73 210 VAL B N 1
ATOM 4094 C CA . VAL B 1 210 ? -16.06 29.266 95.635 1 39.29 210 VAL B CA 1
ATOM 4095 C C . VAL B 1 210 ? -17.035 28.087 95.486 1 33.44 210 VAL B C 1
ATOM 4096 O O . VAL B 1 210 ? -16.826 27.034 96.08 1 42.81 210 VAL B O 1
ATOM 4100 N N . ASP B 1 211 ? -18.029 28.238 94.607 1 37.49 211 ASP B N 1
ATOM 4101 C CA . ASP B 1 211 ? -18.944 27.161 94.227 1 54.25 211 ASP B CA 1
ATOM 4102 C C . ASP B 1 211 ? -18.2 25.967 93.609 1 42.89 211 ASP B C 1
ATOM 4103 O O . ASP B 1 211 ? -18.536 24.816 93.873 1 45.23 211 ASP B O 1
ATOM 4108 N N . GLU B 1 212 ? -17.179 26.247 92.787 1 54.99 212 GLU B N 1
ATOM 4109 C CA . GLU B 1 212 ? -16.406 25.253 92.051 1 52.01 212 GLU B CA 1
ATOM 4110 C C . GLU B 1 212 ? -15.887 24.17 92.996 1 58.76 212 GLU B C 1
ATOM 4111 O O . GLU B 1 212 ? -15.878 23.006 92.623 1 58 212 GLU B O 1
ATOM 4117 N N . THR B 1 213 ? -15.392 24.546 94.181 1 60.11 213 THR B N 1
ATOM 4118 C CA . THR B 1 213 ? -14.802 23.571 95.093 1 61 213 THR B CA 1
ATOM 4119 C C . THR B 1 213 ? -15.7 23.378 96.316 1 53.37 213 THR B C 1
ATOM 4120 O O . THR B 1 213 ? -15.452 22.488 97.123 1 48.5 213 THR B O 1
ATOM 4124 N N . ASN B 1 214 ? -16.703 24.249 96.464 1 57.77 214 ASN B N 1
ATOM 4125 C CA . ASN B 1 214 ? -17.612 24.248 97.602 1 66.9 214 ASN B CA 1
ATOM 4126 C C . ASN B 1 214 ? -16.858 24.482 98.921 1 52.14 214 ASN B C 1
ATOM 4127 O O . ASN B 1 214 ? -17.029 23.758 99.892 1 46.48 214 ASN B O 1
ATOM 4132 N N . GLN B 1 215 ? -16.078 25.566 98.953 1 41.31 215 GLN B N 1
ATOM 4133 C CA . GLN B 1 215 ? -15.179 25.92 100.036 1 35.52 215 GLN B CA 1
ATOM 4134 C C . GLN B 1 215 ? -15.239 27.431 100.291 1 29.45 215 GLN B C 1
ATOM 4135 O O . GLN B 1 215 ? -15.342 28.214 99.347 1 23.12 215 GLN B O 1
ATOM 4141 N N . TRP B 1 216 ? -15.238 27.818 101.576 1 24.19 216 TRP B N 1
ATOM 4142 C CA . TRP B 1 216 ? -14.854 29.145 101.992 1 26.23 216 TRP B CA 1
ATOM 4143 C C . TRP B 1 216 ? -13.341 29.12 102.071 1 29.96 216 TRP B C 1
ATOM 4144 O O . TRP B 1 216 ? -12.768 28.27 102.748 1 30.64 216 TRP B O 1
ATOM 4155 N N . ILE B 1 217 ? -12.694 30.008 101.324 1 21.57 217 ILE B N 1
ATOM 4156 C CA . ILE B 1 217 ? -11.24 30.025 101.364 1 25 217 ILE B CA 1
ATOM 4157 C C . ILE B 1 217 ? -10.779 31.338 101.976 1 19.81 217 ILE B C 1
ATOM 4158 O O . ILE B 1 217 ? -10.897 32.395 101.373 1 23.49 217 ILE B O 1
ATOM 4163 N N . ALA B 1 218 ? -10.277 31.267 103.199 1 18.97 218 ALA B N 1
ATOM 4164 C CA . ALA B 1 218 ? -9.908 32.479 103.912 1 23.46 218 ALA B CA 1
ATOM 4165 C C . ALA B 1 218 ? -8.417 32.765 103.732 1 16.98 218 ALA B C 1
ATOM 4166 O O . ALA B 1 218 ? -7.61 31.862 103.52 1 15.21 218 ALA B O 1
ATOM 4168 N N . GLN B 1 219 ? -8.056 34.03 103.963 1 17.86 219 GLN B N 1
ATOM 4169 C CA . GLN B 1 219 ? -6.685 34.487 103.798 1 14.91 219 GLN B CA 1
ATOM 4170 C C . GLN B 1 219 ? -5.734 33.891 104.827 1 22.81 219 GLN B C 1
ATOM 4171 O O . GLN B 1 219 ? -4.528 33.885 104.607 1 18.68 219 GLN B O 1
ATOM 4177 N N . ASN B 1 220 ? -6.27 33.407 105.966 1 25.61 220 ASN B N 1
ATOM 4178 C CA . ASN B 1 220 ? -5.467 32.892 107.064 1 32.3 220 ASN B CA 1
ATOM 4179 C C . ASN B 1 220 ? -5.358 31.369 107.004 1 39.1 220 ASN B C 1
ATOM 4180 O O . ASN B 1 220 ? -4.84 30.751 107.927 1 37.22 220 ASN B O 1
ATOM 4185 N N . ASN B 1 221 ? -5.773 30.772 105.884 1 35.4 221 ASN B N 1
ATOM 4186 C CA . ASN B 1 221 ? -5.79 29.333 105.753 1 22.51 221 ASN B CA 1
ATOM 4187 C C . ASN B 1 221 ? -4.611 28.848 104.924 1 22.26 221 ASN B C 1
ATOM 4188 O O . ASN B 1 221 ? -4.675 28.838 103.687 1 28.02 221 ASN B O 1
ATOM 4193 N N . ASP B 1 222 ? -3.551 28.377 105.607 1 25.55 222 ASP B N 1
ATOM 4194 C CA . ASP B 1 222 ? -2.309 27.982 104.955 1 31.61 222 ASP B CA 1
ATOM 4195 C C . ASP B 1 222 ? -2.487 26.687 104.16 1 38.13 222 ASP B C 1
ATOM 4196 O O . ASP B 1 222 ? -1.836 26.49 103.139 1 29.03 222 ASP B O 1
ATOM 4201 N N . THR B 1 223 ? -3.402 25.818 104.592 1 33.9 223 THR B N 1
ATOM 4202 C CA . THR B 1 223 ? -3.588 24.565 103.884 1 43.51 223 THR B CA 1
ATOM 4203 C C . THR B 1 223 ? -4.176 24.854 102.5 1 28.41 223 THR B C 1
ATOM 4204 O O . THR B 1 223 ? -3.957 24.082 101.569 1 29.34 223 THR B O 1
ATOM 4208 N N . LEU B 1 224 ? -4.942 25.942 102.352 1 19.83 224 LEU B N 1
ATOM 4209 C CA . LEU B 1 224 ? -5.582 26.213 101.074 1 21.61 224 LEU B CA 1
ATOM 4210 C C . LEU B 1 224 ? -4.977 27.436 100.387 1 15.13 224 LEU B C 1
ATOM 4211 O O . LEU B 1 224 ? -5.705 28.102 99.671 1 17.31 224 LEU B O 1
ATOM 4216 N N . LYS B 1 225 ? -3.716 27.779 100.684 1 11.55 225 LYS B N 1
ATOM 4217 C CA . LYS B 1 225 ? -3.185 29.062 100.253 1 12.67 225 LYS B CA 1
ATOM 4218 C C . LYS B 1 225 ? -3.187 29.124 98.718 1 12.57 225 LYS B C 1
ATOM 4219 O O . LYS B 1 225 ? -3.536 30.141 98.124 1 11.66 225 LYS B O 1
ATOM 4225 N N . GLU B 1 226 ? -2.871 27.997 98.068 1 13.51 226 GLU B N 1
ATOM 4226 C CA . GLU B 1 226 ? -2.788 27.983 96.621 1 16.32 226 GLU B CA 1
ATOM 4227 C C . GLU B 1 226 ? -4.139 28.341 96.048 1 17.68 226 GLU B C 1
ATOM 4228 O O . GLU B 1 226 ? -4.212 29.229 95.194 1 18.99 226 GLU B O 1
ATOM 4234 N N . SER B 1 227 ? -5.208 27.751 96.609 1 14.55 227 SER B N 1
ATOM 4235 C CA . SER B 1 227 ? -6.55 28.023 96.138 1 13.44 227 SER B CA 1
ATOM 4236 C C . SER B 1 227 ? -6.98 29.442 96.46 1 15.76 227 SER B C 1
ATOM 4237 O O . SER B 1 227 ? -7.614 30.083 95.641 1 14.04 227 SER B O 1
ATOM 4240 N N . PHE B 1 228 ? -6.619 29.921 97.662 1 14.23 228 PHE B N 1
ATOM 4241 C CA . PHE B 1 228 ? -6.892 31.288 98.011 1 11.06 228 PHE B CA 1
ATOM 4242 C C . PHE B 1 228 ? -6.389 32.238 96.916 1 8.64 228 PHE B C 1
ATOM 4243 O O . PHE B 1 228 ? -7.133 33.098 96.433 1 8.64 228 PHE B O 1
ATOM 4251 N N . LEU B 1 229 ? -5.101 32.187 96.646 1 10.61 229 LEU B N 1
ATOM 4252 C CA . LEU B 1 229 ? -4.504 33.167 95.731 1 13.33 229 LEU B CA 1
ATOM 4253 C C . LEU B 1 229 ? -5.13 33.04 94.328 1 12.54 229 LEU B C 1
ATOM 4254 O O . LEU B 1 229 ? -5.422 34.029 93.648 1 12.29 229 LEU B O 1
ATOM 4259 N N . TYR B 1 230 ? -5.326 31.815 93.858 1 12.51 230 TYR B N 1
ATOM 4260 C CA . TYR B 1 230 ? -5.877 31.613 92.519 1 12.21 230 TYR B CA 1
ATOM 4261 C C . TYR B 1 230 ? -7.302 32.136 92.41 1 14.32 230 TYR B C 1
ATOM 4262 O O . TYR B 1 230 ? -7.568 32.92 91.513 1 14.11 230 TYR B O 1
ATOM 4271 N N . TYR B 1 231 ? -8.182 31.782 93.356 1 18.55 231 TYR B N 1
ATOM 4272 C CA . TYR B 1 231 ? -9.566 32.216 93.301 1 18.23 231 TYR B CA 1
ATOM 4273 C C . TYR B 1 231 ? -9.708 33.693 93.647 1 17.48 231 TYR B C 1
ATOM 4274 O O . TYR B 1 231 ? -10.613 34.326 93.107 1 16.27 231 TYR B O 1
ATOM 4283 N N . MET B 1 232 ? -8.84 34.261 94.497 1 15.16 232 MET B N 1
ATOM 4284 C CA . MET B 1 232 ? -8.861 35.706 94.681 1 12.19 232 MET B CA 1
ATOM 4285 C C . MET B 1 232 ? -8.52 36.395 93.342 1 12.02 232 MET B C 1
ATOM 4286 O O . MET B 1 232 ? -9.193 37.325 92.938 1 11.63 232 MET B O 1
ATOM 4291 N N . ALA B 1 233 ? -7.463 35.957 92.65 1 10.81 233 ALA B N 1
ATOM 4292 C CA . ALA B 1 233 ? -7.125 36.514 91.34 1 13.26 233 ALA B CA 1
ATOM 4293 C C . ALA B 1 233 ? -8.272 36.297 90.337 1 14.3 233 ALA B C 1
ATOM 4294 O O . ALA B 1 233 ? -8.733 37.2 89.646 1 13.4 233 ALA B O 1
ATOM 4296 N N . ASP B 1 234 ? -8.765 35.081 90.254 1 12.25 234 ASP B N 1
ATOM 4297 C CA . ASP B 1 234 ? -9.844 34.768 89.314 1 19.23 234 ASP B CA 1
ATOM 4298 C C . ASP B 1 234 ? -11.056 35.684 89.545 1 13.44 234 ASP B C 1
ATOM 4299 O O . ASP B 1 234 ? -11.721 36.134 88.598 1 11.7 234 ASP B O 1
ATOM 4304 N N . SER B 1 235 ? -11.341 35.979 90.816 1 12.05 235 SER B N 1
ATOM 4305 C CA . SER B 1 235 ? -12.475 36.786 91.177 1 11.46 235 SER B CA 1
ATOM 4306 C C . SER B 1 235 ? -12.273 38.23 90.728 1 14.44 235 SER B C 1
ATOM 4307 O O . SER B 1 235 ? -13.198 38.858 90.227 1 15.8 235 SER B O 1
ATOM 4310 N N . PHE B 1 236 ? -11.078 38.79 90.947 1 11.19 236 PHE B N 1
ATOM 4311 C CA . PHE B 1 236 ? -10.834 40.164 90.551 1 11.24 236 PHE B CA 1
ATOM 4312 C C . PHE B 1 236 ? -10.826 40.268 89.023 1 10.13 236 PHE B C 1
ATOM 4313 O O . PHE B 1 236 ? -11.365 41.222 88.443 1 12 236 PHE B O 1
ATOM 4321 N N . ILE B 1 237 ? -10.206 39.288 88.379 1 10.65 237 ILE B N 1
ATOM 4322 C CA . ILE B 1 237 ? -10.07 39.304 86.928 1 15.29 237 ILE B CA 1
ATOM 4323 C C . ILE B 1 237 ? -11.463 39.328 86.276 1 24.59 237 ILE B C 1
ATOM 4324 O O . ILE B 1 237 ? -11.656 40.008 85.289 1 18.8 237 ILE B O 1
ATOM 4329 N N . ASN B 1 238 ? -12.432 38.592 86.836 1 26.72 238 ASN B N 1
ATOM 4330 C CA . ASN B 1 238 ? -13.742 38.409 86.223 1 25.05 238 ASN B CA 1
ATOM 4331 C C . ASN B 1 238 ? -14.827 39.252 86.882 1 31.12 238 ASN B C 1
ATOM 4332 O O . ASN B 1 238 ? -15.972 39.213 86.445 1 27.95 238 ASN B O 1
ATOM 4337 N N . GLY B 1 239 ? -14.464 39.987 87.942 1 25.21 239 GLY B N 1
ATOM 4338 C CA . GLY B 1 239 ? -15.416 40.679 88.778 1 24.06 239 GLY B CA 1
ATOM 4339 C C . GLY B 1 239 ? -16.515 39.749 89.283 1 21.86 239 GLY B C 1
ATOM 4340 O O . GLY B 1 239 ? -17.687 40.121 89.227 1 17.24 239 GLY B O 1
ATOM 4341 N N . THR B 1 240 ? -16.117 38.571 89.771 1 20.07 240 THR B N 1
ATOM 4342 C CA . THR B 1 240 ? -17.07 37.61 90.313 1 29.68 240 THR B CA 1
ATOM 4343 C C . THR B 1 240 ? -16.863 37.368 91.822 1 28.74 240 THR B C 1
ATOM 4344 O O . THR B 1 240 ? -15.964 37.905 92.483 1 17.54 240 THR B O 1
ATOM 4348 N N . ARG B 1 241 ? -17.771 36.553 92.363 1 20.6 241 ARG B N 1
ATOM 4349 C CA . ARG B 1 241 ? -17.807 36.144 93.762 1 19.54 241 ARG B CA 1
ATOM 4350 C C . ARG B 1 241 ? -17.76 37.31 94.737 1 15.06 241 ARG B C 1
ATOM 4351 O O . ARG B 1 241 ? -17.247 37.164 95.829 1 19.42 241 ARG B O 1
ATOM 4359 N N . GLY B 1 242 ? -18.325 38.449 94.342 1 17.68 242 GLY B N 1
ATOM 4360 C CA . GLY B 1 242 ? -18.512 39.571 95.244 1 23.73 242 GLY B CA 1
ATOM 4361 C C . GLY B 1 242 ? -17.415 40.631 95.149 1 22.63 242 GLY B C 1
ATOM 4362 O O . GLY B 1 242 ? -17.444 41.556 95.941 1 22.54 242 GLY B O 1
ATOM 4363 N N . TYR B 1 243 ? -16.48 40.478 94.189 1 24.42 243 TYR B N 1
ATOM 4364 C CA . TYR B 1 243 ? -15.32 41.343 94.049 1 25.34 243 TYR B CA 1
ATOM 4365 C C . TYR B 1 243 ? -15.467 42.176 92.779 1 23.06 243 TYR B C 1
ATOM 4366 O O . TYR B 1 243 ? -15.986 41.693 91.776 1 18.44 243 TYR B O 1
ATOM 4375 N N . LEU B 1 244 ? -15.018 43.442 92.858 1 23.02 244 LEU B N 1
ATOM 4376 C CA . LEU B 1 244 ? -14.907 44.346 91.729 1 21.48 244 LEU B CA 1
ATOM 4377 C C . LEU B 1 244 ? -13.98 43.765 90.658 1 24.28 244 LEU B C 1
ATOM 4378 O O . LEU B 1 244 ? -13.137 42.922 90.957 1 20.78 244 LEU B O 1
ATOM 4383 N N . LYS B 1 245 ? -14.089 44.284 89.426 1 24.68 245 LYS B N 1
ATOM 4384 C CA . LYS B 1 245 ? -13.292 43.773 88.33 1 23.58 245 LYS B CA 1
ATOM 4385 C C . LYS B 1 245 ? -12.009 44.589 88.206 1 16.52 245 LYS B C 1
ATOM 4386 O O . LYS B 1 245 ? -12.087 45.794 88.063 1 23.11 245 LYS B O 1
ATOM 4392 N N . ILE B 1 246 ? -10.865 43.89 88.251 1 16.33 246 ILE B N 1
ATOM 4393 C CA . ILE B 1 246 ? -9.551 44.425 87.88 1 12.04 246 ILE B CA 1
ATOM 4394 C C . ILE B 1 246 ? -8.957 43.589 86.748 1 12.71 246 ILE B C 1
ATOM 4395 O O . ILE B 1 246 ? -8.764 42.392 86.919 1 17.48 246 ILE B O 1
ATOM 4400 N N . PRO B 1 247 ? -8.609 44.181 85.583 1 13.77 247 PRO B N 1
ATOM 4401 C CA . PRO B 1 247 ? -7.985 43.423 84.507 1 18.73 247 PRO B CA 1
ATOM 4402 C C . PRO B 1 247 ? -6.689 42.729 84.968 1 17.96 247 PRO B C 1
ATOM 4403 O O . PRO B 1 247 ? -5.948 43.321 85.749 1 8.7 247 PRO B O 1
ATOM 4407 N N . ALA B 1 248 ? -6.463 41.478 84.54 1 11.09 248 ALA B N 1
ATOM 4408 C CA . ALA B 1 248 ? -5.301 40.72 84.954 1 11.63 248 ALA B CA 1
ATOM 4409 C C . ALA B 1 248 ? -4.002 41.462 84.646 1 11.78 248 ALA B C 1
ATOM 4410 O O . ALA B 1 248 ? -3.093 41.412 85.456 1 12.66 248 ALA B O 1
ATOM 4412 N N . ASN B 1 249 ? -3.923 42.129 83.481 1 12.04 249 ASN B N 1
ATOM 4413 C CA . ASN B 1 249 ? -2.732 42.868 83.077 1 11.9 249 ASN B CA 1
ATOM 4414 C C . ASN B 1 249 ? -2.509 44.093 83.982 1 11.7 249 ASN B C 1
ATOM 4415 O O . ASN B 1 249 ? -1.489 44.778 83.807 1 11.05 249 ASN B O 1
ATOM 4420 N N . LYS B 1 250 ? -3.416 44.357 84.954 1 8.98 250 LYS B N 1
ATOM 4421 C CA . LYS B 1 250 ? -3.264 45.463 85.879 1 9.13 250 LYS B CA 1
ATOM 4422 C C . LYS B 1 250 ? -3.392 45.024 87.341 1 10.91 250 LYS B C 1
ATOM 4423 O O . LYS B 1 250 ? -3.619 45.876 88.221 1 9.83 250 LYS B O 1
ATOM 4429 N N . PHE B 1 251 ? -3.233 43.713 87.58 1 8.71 251 PHE B N 1
ATOM 4430 C CA . PHE B 1 251 ? -3.433 43.06 88.859 1 9.12 251 PHE B CA 1
ATOM 4431 C C . PHE B 1 251 ? -2.076 42.611 89.407 1 9.14 251 PHE B C 1
ATOM 4432 O O . PHE B 1 251 ? -1.313 41.939 88.723 1 7.8 251 PHE B O 1
ATOM 4440 N N . VAL B 1 252 ? -1.792 42.991 90.665 1 7.57 252 VAL B N 1
ATOM 4441 C CA . VAL B 1 252 ? -0.57 42.622 91.38 1 7.29 252 VAL B CA 1
ATOM 4442 C C . VAL B 1 252 ? -0.941 41.959 92.714 1 6.74 252 VAL B C 1
ATOM 4443 O O . VAL B 1 252 ? -1.811 42.441 93.377 1 9.03 252 VAL B O 1
ATOM 4447 N N . PHE B 1 253 ? -0.35 40.806 93.041 1 6.81 253 PHE B N 1
ATOM 4448 C CA . PHE B 1 253 ? -0.572 40.171 94.327 1 6.86 253 PHE B CA 1
ATOM 4449 C C . PHE B 1 253 ? 0.216 40.893 95.432 1 9.33 253 PHE B C 1
ATOM 4450 O O . PHE B 1 253 ? 1.438 40.995 95.357 1 9.4 253 PHE B O 1
ATOM 4458 N N . GLY B 1 254 ? -0.469 41.296 96.497 1 10.15 254 GLY B N 1
ATOM 4459 C CA . GLY B 1 254 ? 0.143 41.918 97.659 1 11.07 254 GLY B CA 1
ATOM 4460 C C . GLY B 1 254 ? 0.372 40.894 98.783 1 10.87 254 GLY B C 1
ATOM 4461 O O . GLY B 1 254 ? -0.578 40.425 99.384 1 9.49 254 GLY B O 1
ATOM 4462 N N . LEU B 1 255 ? 1.659 40.628 99.091 1 9.43 255 LEU B N 1
ATOM 4463 C CA . LEU B 1 255 ? 2.086 39.628 100.041 1 8.86 255 LEU B CA 1
ATOM 4464 C C . LEU B 1 255 ? 3.015 40.242 101.065 1 10.8 255 LEU B C 1
ATOM 4465 O O . LEU B 1 255 ? 3.754 41.151 100.724 1 10.78 255 LEU B O 1
ATOM 4470 N N . PRO B 1 256 ? 3.065 39.727 102.322 1 6.66 256 PRO B N 1
ATOM 4471 C CA . PRO B 1 256 ? 4.057 40.204 103.27 1 6.85 256 PRO B CA 1
ATOM 4472 C C . PRO B 1 256 ? 5.397 39.496 103.081 1 7.07 256 PRO B C 1
ATOM 4473 O O . PRO B 1 256 ? 5.461 38.307 102.691 1 4.78 256 PRO B O 1
ATOM 4477 N N . ALA B 1 257 ? 6.468 40.236 103.346 1 6.64 257 ALA B N 1
ATOM 4478 C CA . ALA B 1 257 ? 7.815 39.722 103.128 1 5.85 257 ALA B CA 1
ATOM 4479 C C . ALA B 1 257 ? 8.122 38.467 103.956 1 6.48 257 ALA B C 1
ATOM 4480 O O . ALA B 1 257 ? 8.917 37.635 103.569 1 7.92 257 ALA B O 1
ATOM 4482 N N . ASN B 1 258 ? 7.654 38.458 105.196 1 7.84 258 ASN B N 1
ATOM 4483 C CA . ASN B 1 258 ? 7.978 37.432 106.163 1 11.42 258 ASN B CA 1
ATOM 4484 C C . ASN B 1 258 ? 7.008 37.577 107.332 1 8.06 258 ASN B C 1
ATOM 4485 O O . ASN B 1 258 ? 6.099 38.393 107.29 1 9.26 258 ASN B O 1
ATOM 4490 N N . VAL B 1 259 ? 7.223 36.773 108.36 1 8.19 259 VAL B N 1
ATOM 4491 C CA . VAL B 1 259 ? 6.375 36.695 109.545 1 7.32 259 VAL B CA 1
ATOM 4492 C C . VAL B 1 259 ? 6.447 37.95 110.384 1 6.04 259 VAL B C 1
ATOM 4493 O O . VAL B 1 259 ? 5.512 38.202 111.127 1 6.79 259 VAL B O 1
ATOM 4497 N N . ASP B 1 260 ? 7.531 38.718 110.316 1 4.99 260 ASP B N 1
ATOM 4498 C CA . ASP B 1 260 ? 7.579 39.973 111.049 1 4.82 260 ASP B CA 1
ATOM 4499 C C . ASP B 1 260 ? 6.814 41.117 110.397 1 4.03 260 ASP B C 1
ATOM 4500 O O . ASP B 1 260 ? 6.524 42.109 111.049 1 3.61 260 ASP B O 1
ATOM 4505 N N . ALA B 1 261 ? 6.588 41.048 109.068 1 4.23 261 ALA B N 1
ATOM 4506 C CA . ALA B 1 261 ? 6.081 42.129 108.268 1 3.76 261 ALA B CA 1
ATOM 4507 C C . ALA B 1 261 ? 4.566 42.235 108.364 1 3.88 261 ALA B C 1
ATOM 4508 O O . ALA B 1 261 ? 4.037 43.315 108.171 1 3.48 261 ALA B O 1
ATOM 4510 N N . ALA B 1 262 ? 3.878 41.147 108.704 1 6.01 262 ALA B N 1
ATOM 4511 C CA . ALA B 1 262 ? 2.42 41.142 108.843 1 7.37 262 ALA B CA 1
ATOM 4512 C C . ALA B 1 262 ? 2.001 40.121 109.898 1 7.59 262 ALA B C 1
ATOM 4513 O O . ALA B 1 262 ? 2.739 39.217 110.186 1 8.29 262 ALA B O 1
ATOM 4515 N N . ALA B 1 263 ? 0.771 40.17 110.356 1 8.65 263 ALA B N 1
ATOM 4516 C CA . ALA B 1 263 ? 0.286 39.234 111.373 1 9.91 263 ALA B CA 1
ATOM 4517 C C . ALA B 1 263 ? -0.044 37.915 110.683 1 15.57 263 ALA B C 1
ATOM 4518 O O . ALA B 1 263 ? 0.366 36.853 111.163 1 14.75 263 ALA B O 1
ATOM 4520 N N . THR B 1 264 ? -0.797 38.006 109.556 1 9.79 264 THR B N 1
ATOM 4521 C CA . THR B 1 264 ? -1.243 36.83 108.819 1 7.76 264 THR B CA 1
ATOM 4522 C C . THR B 1 264 ? -0.98 37.069 107.341 1 6.63 264 THR B C 1
ATOM 4523 O O . THR B 1 264 ? -0.905 38.218 106.901 1 6.71 264 THR B O 1
ATOM 4527 N N . GLY B 1 265 ? -0.942 35.99 106.571 1 7.34 265 GLY B N 1
ATOM 4528 C CA . GLY B 1 265 ? -0.928 36.095 105.105 1 7.25 265 GLY B CA 1
ATOM 4529 C C . GLY B 1 265 ? 0.37 35.632 104.468 1 6.8 265 GLY B C 1
ATOM 4530 O O . GLY B 1 265 ? 0.42 35.525 103.259 1 9.18 265 GLY B O 1
ATOM 4531 N N . TYR B 1 266 ? 1.386 35.325 105.285 1 9.31 266 TYR B N 1
ATOM 4532 C CA . TYR B 1 266 ? 2.679 34.879 104.828 1 9.98 266 TYR B CA 1
ATOM 4533 C C . TYR B 1 266 ? 2.538 33.582 104.037 1 12.69 266 TYR B C 1
ATOM 4534 O O . TYR B 1 266 ? 1.788 32.676 104.4 1 11.46 266 TYR B O 1
ATOM 4543 N N . VAL B 1 267 ? 3.18 33.551 102.855 1 9.04 267 VAL B N 1
ATOM 4544 C CA . VAL B 1 267 ? 3.117 32.365 102.021 1 9.44 267 VAL B CA 1
ATOM 4545 C C . VAL B 1 267 ? 4.341 31.513 102.361 1 12.17 267 VAL B C 1
ATOM 4546 O O . VAL B 1 267 ? 5.483 31.959 102.164 1 10.76 267 VAL B O 1
ATOM 4550 N N . THR B 1 268 ? 4.13 30.282 102.856 1 12.67 268 THR B N 1
ATOM 4551 C CA . THR B 1 268 ? 5.247 29.519 103.388 1 13.21 268 THR B CA 1
ATOM 4552 C C . THR B 1 268 ? 6.094 28.895 102.284 1 19.84 268 THR B C 1
ATOM 4553 O O . THR B 1 268 ? 7.267 28.615 102.521 1 29.79 268 THR B O 1
ATOM 4557 N N . ASP B 1 269 ? 5.532 28.668 101.085 1 15.3 269 ASP B N 1
ATOM 4558 C CA . ASP B 1 269 ? 6.256 27.978 100.033 1 15.93 269 ASP B CA 1
ATOM 4559 C C . ASP B 1 269 ? 6.081 28.712 98.708 1 14.96 269 ASP B C 1
ATOM 4560 O O . ASP B 1 269 ? 4.968 28.741 98.16 1 16.33 269 ASP B O 1
ATOM 4565 N N . PRO B 1 270 ? 7.155 29.341 98.159 1 18.22 270 PRO B N 1
ATOM 4566 C CA . PRO B 1 270 ? 7.056 30.126 96.928 1 16.23 270 PRO B CA 1
ATOM 4567 C C . PRO B 1 270 ? 6.592 29.331 95.718 1 15.41 270 PRO B C 1
ATOM 4568 O O . PRO B 1 270 ? 6.003 29.907 94.824 1 15.38 270 PRO B O 1
ATOM 4572 N N . GLN B 1 271 ? 6.831 28.012 95.712 1 13.49 271 GLN B N 1
ATOM 4573 C CA . GLN B 1 271 ? 6.246 27.167 94.677 1 13.61 271 GLN B CA 1
ATOM 4574 C C . GLN B 1 271 ? 4.732 27.391 94.559 1 14.47 271 GLN B C 1
ATOM 4575 O O . GLN B 1 271 ? 4.162 27.219 93.49 1 16.17 271 GLN B O 1
ATOM 4581 N N . ILE B 1 272 ? 4.034 27.692 95.655 1 12.28 272 ILE B N 1
ATOM 4582 C CA . ILE B 1 272 ? 2.594 27.941 95.606 1 13.47 272 ILE B CA 1
ATOM 4583 C C . ILE B 1 272 ? 2.3 29.118 94.65 1 14.25 272 ILE B C 1
ATOM 4584 O O . ILE B 1 272 ? 1.388 29.094 93.827 1 14.48 272 ILE B O 1
ATOM 4589 N N . VAL B 1 273 ? 3.068 30.195 94.775 1 12.25 273 VAL B N 1
ATOM 4590 C CA . VAL B 1 273 ? 2.825 31.368 93.937 1 15.61 273 VAL B CA 1
ATOM 4591 C C . VAL B 1 273 ? 3.155 31.039 92.469 1 11.14 273 VAL B C 1
ATOM 4592 O O . VAL B 1 273 ? 2.451 31.472 91.574 1 13.46 273 VAL B O 1
ATOM 4596 N N . LYS B 1 274 ? 4.246 30.314 92.227 1 14.27 274 LYS B N 1
ATOM 4597 C CA . LYS B 1 274 ? 4.628 29.909 90.881 1 24.02 274 LYS B CA 1
ATOM 4598 C C . LYS B 1 274 ? 3.521 29.095 90.194 1 19.88 274 LYS B C 1
ATOM 4599 O O . LYS B 1 274 ? 3.28 29.254 88.994 1 14.31 274 LYS B O 1
ATOM 4605 N N . ASN B 1 275 ? 2.896 28.179 90.95 1 10.16 275 ASN B N 1
ATOM 4606 C CA . ASN B 1 275 ? 1.774 27.43 90.423 1 14.86 275 ASN B CA 1
ATOM 4607 C C . ASN B 1 275 ? 0.61 28.323 90.038 1 14.14 275 ASN B C 1
ATOM 4608 O O . ASN B 1 275 ? 0.013 28.126 88.988 1 11.74 275 ASN B O 1
ATOM 4613 N N . VAL B 1 276 ? 0.302 29.33 90.849 1 15.31 276 VAL B N 1
ATOM 4614 C CA . VAL B 1 276 ? -0.795 30.227 90.49 1 13.07 276 VAL B CA 1
ATOM 4615 C C . VAL B 1 276 ? -0.442 31.027 89.222 1 17.08 276 VAL B C 1
ATOM 4616 O O . VAL B 1 276 ? -1.306 31.188 88.357 1 12.05 276 VAL B O 1
ATOM 4620 N N . PHE B 1 277 ? 0.786 31.576 89.141 1 10.19 277 PHE B N 1
ATOM 4621 C CA . PHE B 1 277 ? 1.207 32.334 87.974 1 13.1 277 PHE B CA 1
ATOM 4622 C C . PHE B 1 277 ? 1.087 31.48 86.716 1 15.2 277 PHE B C 1
ATOM 4623 O O . PHE B 1 277 ? 0.594 31.983 85.729 1 14.21 277 PHE B O 1
ATOM 4631 N N . THR B 1 278 ? 1.578 30.221 86.791 1 15.24 278 THR B N 1
ATOM 4632 C CA . THR B 1 278 ? 1.555 29.271 85.708 1 17.08 278 THR B CA 1
ATOM 4633 C C . THR B 1 278 ? 0.118 29.013 85.285 1 18.49 278 THR B C 1
ATOM 4634 O O . THR B 1 278 ? -0.183 28.956 84.096 1 16.61 278 THR B O 1
ATOM 4638 N N . ARG B 1 279 ? -0.762 28.765 86.248 1 11.66 279 ARG B N 1
ATOM 4639 C CA . ARG B 1 279 ? -2.168 28.416 85.917 1 13.95 279 ARG B CA 1
ATOM 4640 C C . ARG B 1 279 ? -2.852 29.618 85.231 1 13.16 279 ARG B C 1
ATOM 4641 O O . ARG B 1 279 ? -3.538 29.396 84.222 1 19.86 279 ARG B O 1
ATOM 4649 N N . LEU B 1 280 ? -2.645 30.829 85.739 1 9.36 280 LEU B N 1
ATOM 4650 C CA . LEU B 1 280 ? -3.221 32.038 85.163 1 13.08 280 LEU B CA 1
ATOM 4651 C C . LEU B 1 280 ? -2.701 32.279 83.734 1 16.75 280 LEU B C 1
ATOM 4652 O O . LEU B 1 280 ? -3.455 32.661 82.838 1 18.15 280 LEU B O 1
ATOM 4657 N N . GLN B 1 281 ? -1.398 32.089 83.506 1 13.27 281 GLN B N 1
ATOM 4658 C CA . GLN B 1 281 ? -0.845 32.329 82.184 1 14.57 281 GLN B CA 1
ATOM 4659 C C . GLN B 1 281 ? -1.361 31.299 81.168 1 13.4 281 GLN B C 1
ATOM 4660 O O . GLN B 1 281 ? -1.633 31.654 80.034 1 14.77 281 GLN B O 1
ATOM 4666 N N . ALA B 1 282 ? -1.522 30.03 81.572 1 18.43 282 ALA B N 1
ATOM 4667 C CA . ALA B 1 282 ? -2.089 29.003 80.71 1 18.4 282 ALA B CA 1
ATOM 4668 C C . ALA B 1 282 ? -3.505 29.373 80.282 1 22.98 282 ALA B C 1
ATOM 4669 O O . ALA B 1 282 ? -3.944 28.992 79.2 1 25.16 282 ALA B O 1
ATOM 4671 N N . LYS B 1 283 ? -4.197 30.175 81.075 1 16.34 283 LYS B N 1
ATOM 4672 C CA . LYS B 1 283 ? -5.559 30.567 80.748 1 21.04 283 LYS B CA 1
ATOM 4673 C C . LYS B 1 283 ? -5.562 31.852 79.93 1 14.64 283 LYS B C 1
ATOM 4674 O O . LYS B 1 283 ? -6.621 32.324 79.535 1 12.38 283 LYS B O 1
ATOM 4680 N N . GLY B 1 284 ? -4.391 32.441 79.697 1 15.1 284 GLY B N 1
ATOM 4681 C CA . GLY B 1 284 ? -4.293 33.683 78.925 1 11.17 284 GLY B CA 1
ATOM 4682 C C . GLY B 1 284 ? -4.453 34.958 79.753 1 14.07 284 GLY B C 1
ATOM 4683 O O . GLY B 1 284 ? -4.594 36.036 79.184 1 10.65 284 GLY B O 1
ATOM 4684 N N . THR B 1 285 ? -4.448 34.852 81.083 1 15.37 285 THR B N 1
ATOM 4685 C CA . THR B 1 285 ? -4.66 35.998 81.956 1 14.77 285 THR B CA 1
ATOM 4686 C C . THR B 1 285 ? -3.5 36.093 82.947 1 11.4 285 THR B C 1
ATOM 4687 O O . THR B 1 285 ? -3.712 36.108 84.166 1 11.35 285 THR B O 1
ATOM 4691 N N . PRO B 1 286 ? -2.245 36.215 82.484 1 10.76 286 PRO B N 1
ATOM 4692 C CA . PRO B 1 286 ? -1.151 36.426 83.414 1 11.7 286 PRO B CA 1
ATOM 4693 C C . PRO B 1 286 ? -1.251 37.8 84.085 1 12.26 286 PRO B C 1
ATOM 4694 O O . PRO B 1 286 ? -1.729 38.772 83.506 1 13.93 286 PRO B O 1
ATOM 4698 N N . VAL B 1 287 ? -0.819 37.875 85.328 1 9.94 287 VAL B N 1
ATOM 4699 C CA . VAL B 1 287 ? -0.961 39.096 86.115 1 11.88 287 VAL B CA 1
ATOM 4700 C C . VAL B 1 287 ? 0.27 39.984 85.943 1 9.8 287 VAL B C 1
ATOM 4701 O O . VAL B 1 287 ? 1.194 39.6 85.253 1 15.81 287 VAL B O 1
ATOM 4705 N N . LYS B 1 288 ? 0.208 41.194 86.51 1 7.68 288 LYS B N 1
ATOM 4706 C CA . LYS B 1 288 ? 1.201 42.228 86.327 1 6.17 288 LYS B CA 1
ATOM 4707 C C . LYS B 1 288 ? 2.4 41.963 87.227 1 6.43 288 LYS B C 1
ATOM 4708 O O . LYS B 1 288 ? 3.499 42.441 86.957 1 3.81 288 LYS B O 1
ATOM 4714 N N . GLY B 1 289 ? 2.173 41.299 88.394 1 5.66 289 GLY B N 1
ATOM 4715 C CA . GLY B 1 289 ? 3.308 41.144 89.282 1 7.04 289 GLY B CA 1
ATOM 4716 C C . GLY B 1 289 ? 2.964 40.829 90.738 1 5.72 289 GLY B C 1
ATOM 4717 O O . GLY B 1 289 ? 1.864 40.345 91.034 1 5.85 289 GLY B O 1
ATOM 4718 N N . ILE B 1 290 ? 3.972 41.097 91.586 1 5.2 290 ILE B N 1
ATOM 4719 C CA . ILE B 1 290 ? 3.927 40.864 93.021 1 5.51 290 ILE B CA 1
ATOM 4720 C C . ILE B 1 290 ? 4.353 42.168 93.704 1 5.18 290 ILE B C 1
ATOM 4721 O O . ILE B 1 290 ? 5.258 42.85 93.225 1 6.22 290 ILE B O 1
ATOM 4726 N N . MET B 1 291 ? 3.778 42.428 94.877 1 4.44 291 MET B N 1
ATOM 4727 C CA . MET B 1 291 ? 4.068 43.566 95.723 1 6 291 MET B CA 1
ATOM 4728 C C . MET B 1 291 ? 4.281 43.047 97.137 1 5.75 291 MET B C 1
ATOM 4729 O O . MET B 1 291 ? 3.647 42.045 97.551 1 6.19 291 MET B O 1
ATOM 4734 N N . THR B 1 292 ? 5.222 43.681 97.854 1 5.54 292 THR B N 1
ATOM 4735 C CA . THR B 1 292 ? 5.42 43.284 99.232 1 10.19 292 THR B CA 1
ATOM 4736 C C . THR B 1 292 ? 5.608 44.482 100.161 1 6.95 292 THR B C 1
ATOM 4737 O O . THR B 1 292 ? 6.203 45.477 99.803 1 5.17 292 THR B O 1
ATOM 4741 N N . TRP B 1 293 ? 5.089 44.284 101.381 1 7.01 293 TRP B N 1
ATOM 4742 C CA . TRP B 1 293 ? 5.474 45.022 102.547 1 6.73 293 TRP B CA 1
ATOM 4743 C C . TRP B 1 293 ? 6.503 44.151 103.247 1 5.89 293 TRP B C 1
ATOM 4744 O O . TRP B 1 293 ? 6.101 43.152 103.785 1 3.74 293 TRP B O 1
ATOM 4755 N N . SER B 1 294 ? 7.819 44.441 103.108 1 4.49 294 SER B N 1
ATOM 4756 C CA . SER B 1 294 ? 8.416 45.699 102.715 1 6.18 294 SER B CA 1
ATOM 4757 C C . SER B 1 294 ? 9.881 45.392 102.461 1 6.27 294 SER B C 1
ATOM 4758 O O . SER B 1 294 ? 10.375 44.349 102.907 1 7.02 294 SER B O 1
ATOM 4761 N N . VAL B 1 295 ? 10.54 46.24 101.689 1 5.85 295 VAL B N 1
ATOM 4762 C CA . VAL B 1 295 ? 11.961 46.085 101.491 1 8.78 295 VAL B CA 1
ATOM 4763 C C . VAL B 1 295 ? 12.677 45.995 102.838 1 7.35 295 VAL B C 1
ATOM 4764 O O . VAL B 1 295 ? 13.586 45.169 103.019 1 11.53 295 VAL B O 1
ATOM 4768 N N . ASN B 1 296 ? 12.403 46.975 103.708 1 8.47 296 ASN B N 1
ATOM 4769 C CA . ASN B 1 296 ? 13.068 47.051 105.007 1 7.35 296 ASN B CA 1
ATOM 4770 C C . ASN B 1 296 ? 12.832 45.779 105.832 1 5.29 296 ASN B C 1
ATOM 4771 O O . ASN B 1 296 ? 13.711 45.383 106.545 1 6.95 296 ASN B O 1
ATOM 4776 N N . TRP B 1 297 ? 11.688 45.117 105.662 1 4.21 297 TRP B N 1
ATOM 4777 C CA . TRP B 1 297 ? 11.471 43.853 106.356 1 4.18 297 TRP B CA 1
ATOM 4778 C C . TRP B 1 297 ? 12.243 42.734 105.687 1 3.31 297 TRP B C 1
ATOM 4779 O O . TRP B 1 297 ? 12.809 41.924 106.39 1 4.74 297 TRP B O 1
ATOM 4790 N N . ASP B 1 298 ? 12.334 42.743 104.346 1 3.43 298 ASP B N 1
ATOM 4791 C CA . ASP B 1 298 ? 13.024 41.739 103.576 1 4.79 298 ASP B CA 1
ATOM 4792 C C . ASP B 1 298 ? 14.515 41.734 103.953 1 5.2 298 ASP B C 1
ATOM 4793 O O . ASP B 1 298 ? 15.127 40.662 103.994 1 4.47 298 ASP B O 1
ATOM 4798 N N . ALA B 1 299 ? 15.047 42.919 104.241 1 5.37 299 ALA B N 1
ATOM 4799 C CA . ALA B 1 299 ? 16.433 43.111 104.659 1 6.34 299 ALA B CA 1
ATOM 4800 C C . ALA B 1 299 ? 16.586 43.175 106.192 1 6.31 299 ALA B C 1
ATOM 4801 O O . ALA B 1 299 ? 17.687 43.448 106.678 1 7.03 299 ALA B O 1
ATOM 4803 N N . GLY B 1 300 ? 15.509 42.916 106.937 1 6.11 300 GLY B N 1
ATOM 4804 C CA . GLY B 1 300 ? 15.567 43.019 108.386 1 6.1 300 GLY B CA 1
ATOM 4805 C C . GLY B 1 300 ? 16.037 41.729 109.073 1 7.09 300 GLY B C 1
ATOM 4806 O O . GLY B 1 300 ? 16.642 40.841 108.461 1 6.61 300 GLY B O 1
ATOM 4807 N N . LYS B 1 301 ? 15.779 41.651 110.402 1 7.07 301 LYS B N 1
ATOM 4808 C CA . LYS B 1 301 ? 16.165 40.512 111.184 1 9.91 301 LYS B CA 1
ATOM 4809 C C . LYS B 1 301 ? 15.01 40.11 112.124 1 8.78 301 LYS B C 1
ATOM 4810 O O . LYS B 1 301 ? 14.138 40.912 112.47 1 10.6 301 LYS B O 1
ATOM 4816 N N . ASN B 1 302 ? 15.035 38.861 112.546 1 6.83 302 ASN B N 1
ATOM 4817 C CA . ASN B 1 302 ? 14.006 38.296 113.396 1 7.18 302 ASN B CA 1
ATOM 4818 C C . ASN B 1 302 ? 14.402 38.63 114.834 1 7.5 302 ASN B C 1
ATOM 4819 O O . ASN B 1 302 ? 15.474 39.209 115.086 1 5.75 302 ASN B O 1
ATOM 4824 N N . LYS B 1 303 ? 13.548 38.262 115.784 1 6.23 303 LYS B N 1
ATOM 4825 C CA . LYS B 1 303 ? 13.773 38.63 117.186 1 9.74 303 LYS B CA 1
ATOM 4826 C C . LYS B 1 303 ? 15.09 38.081 117.756 1 10.14 303 LYS B C 1
ATOM 4827 O O . LYS B 1 303 ? 15.56 38.586 118.746 1 14.64 303 LYS B O 1
ATOM 4833 N N . ALA B 1 304 ? 15.607 36.991 117.179 1 12.73 304 ALA B N 1
ATOM 4834 C CA . ALA B 1 304 ? 16.808 36.328 117.649 1 14.87 304 ALA B CA 1
ATOM 4835 C C . ALA B 1 304 ? 18.028 36.911 116.956 1 12.98 304 ALA B C 1
ATOM 4836 O O . ALA B 1 304 ? 19.124 36.398 117.144 1 17.01 304 ALA B O 1
ATOM 4838 N N . GLY B 1 305 ? 17.804 37.878 116.062 1 12.73 305 GLY B N 1
ATOM 4839 C CA . GLY B 1 305 ? 18.901 38.594 115.454 1 12.02 305 GLY B CA 1
ATOM 4840 C C . GLY B 1 305 ? 19.307 37.955 114.132 1 10.85 305 GLY B C 1
ATOM 4841 O O . GLY B 1 305 ? 20.314 38.334 113.552 1 10.81 305 GLY B O 1
ATOM 4842 N N . VAL B 1 306 ? 18.529 36.981 113.651 1 10.26 306 VAL B N 1
ATOM 4843 C CA . VAL B 1 306 ? 18.886 36.26 112.433 1 9.82 306 VAL B CA 1
ATOM 4844 C C . VAL B 1 306 ? 18.369 37.006 111.204 1 10.18 306 VAL B C 1
ATOM 4845 O O . VAL B 1 306 ? 17.194 37.319 111.139 1 6.87 306 VAL B O 1
ATOM 4849 N N . PRO B 1 307 ? 19.214 37.338 110.208 1 16 307 PRO B N 1
ATOM 4850 C CA . PRO B 1 307 ? 18.781 38.097 109.029 1 18.83 307 PRO B CA 1
ATOM 4851 C C . PRO B 1 307 ? 17.787 37.373 108.117 1 13.88 307 PRO B C 1
ATOM 4852 O O . PRO B 1 307 ? 17.799 36.169 107.967 1 10.12 307 PRO B O 1
ATOM 4856 N N . TYR B 1 308 ? 16.87 38.15 107.517 1 11.77 308 TYR B N 1
ATOM 4857 C CA . TYR B 1 308 ? 15.917 37.591 106.569 1 8.88 308 TYR B CA 1
ATOM 4858 C C . TYR B 1 308 ? 16.585 37.403 105.206 1 7.32 308 TYR B C 1
ATOM 4859 O O . TYR B 1 308 ? 16.057 36.705 104.39 1 6.12 308 TYR B O 1
ATOM 4868 N N . ASN B 1 309 ? 17.706 38.094 104.958 1 10.91 309 ASN B N 1
ATOM 4869 C CA . ASN B 1 309 ? 18.551 37.854 103.796 1 13.86 309 ASN B CA 1
ATOM 4870 C C . ASN B 1 309 ? 17.82 38.068 102.455 1 16.5 309 ASN B C 1
ATOM 4871 O O . ASN B 1 309 ? 18.104 37.395 101.477 1 9.7 309 ASN B O 1
ATOM 4876 N N . ASN B 1 310 ? 16.875 39.023 102.376 1 12.01 310 ASN B N 1
ATOM 4877 C CA . ASN B 1 310 ? 16.138 39.286 101.157 1 12.17 310 ASN B CA 1
ATOM 4878 C C . ASN B 1 310 ? 15.43 38.038 100.643 1 11.31 310 ASN B C 1
ATOM 4879 O O . ASN B 1 310 ? 1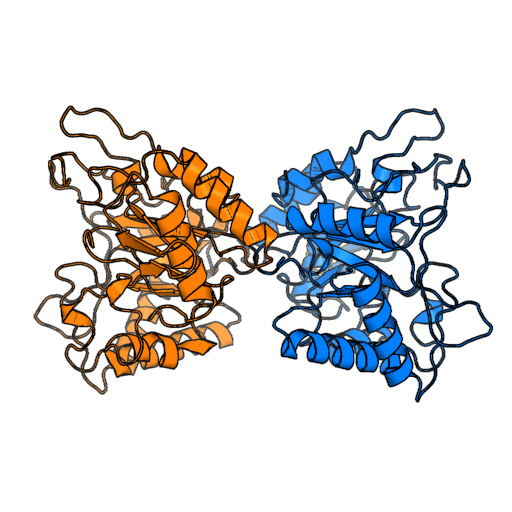5.299 37.885 99.438 1 12.14 310 ASN B O 1
ATOM 4884 N N . SER B 1 311 ? 14.938 37.195 101.538 1 9.85 311 SER B N 1
ATOM 4885 C CA . SER B 1 311 ? 14.427 35.889 101.161 1 14.41 311 SER B CA 1
ATOM 4886 C C . SER B 1 311 ? 13.214 36.05 100.267 1 11.48 311 SER B C 1
ATOM 4887 O O . SER B 1 311 ? 12.966 35.156 99.469 1 12.69 311 SER B O 1
ATOM 4890 N N . PHE B 1 312 ? 12.479 37.171 100.382 1 7.31 312 PHE B N 1
ATOM 4891 C CA . PHE B 1 312 ? 11.256 37.328 99.601 1 6.66 312 PHE B CA 1
ATOM 4892 C C . PHE B 1 312 ? 11.625 37.716 98.156 1 6.8 312 PHE B C 1
ATOM 4893 O O . PHE B 1 312 ? 11.2 37.114 97.18 1 5.34 312 PHE B O 1
ATOM 4901 N N . SER B 1 313 ? 12.465 38.73 97.987 1 6.73 313 SER B N 1
ATOM 4902 C CA . SER B 1 313 ? 12.826 39.11 96.639 1 8.64 313 SER B CA 1
ATOM 4903 C C . SER B 1 313 ? 13.631 38.029 95.935 1 11.99 313 SER B C 1
ATOM 4904 O O . SER B 1 313 ? 13.478 37.853 94.72 1 11.01 313 SER B O 1
ATOM 4907 N N . ASN B 1 314 ? 14.506 37.326 96.665 1 14.03 314 ASN B N 1
ATOM 4908 C CA . ASN B 1 314 ? 15.206 36.182 96.06 1 17.26 314 ASN B CA 1
ATOM 4909 C C . ASN B 1 314 ? 14.255 35.091 95.554 1 18.47 314 ASN B C 1
ATOM 4910 O O . ASN B 1 314 ? 14.517 34.454 94.54 1 20.18 314 ASN B O 1
ATOM 4915 N N . ALA B 1 315 ? 13.128 34.881 96.231 1 17.14 315 ALA B N 1
ATOM 4916 C CA . ALA B 1 315 ? 12.172 33.869 95.817 1 14.24 315 ALA B CA 1
ATOM 4917 C C . ALA B 1 315 ? 11.265 34.328 94.683 1 14.8 315 ALA B C 1
ATOM 4918 O O . ALA B 1 315 ? 10.993 33.548 93.778 1 11.36 315 ALA B O 1
ATOM 4920 N N . TYR B 1 316 ? 10.761 35.574 94.717 1 13.42 316 TYR B N 1
ATOM 4921 C CA . TYR B 1 316 ? 9.711 35.988 93.788 1 12.69 316 TYR B CA 1
ATOM 4922 C C . TYR B 1 316 ? 10.252 36.79 92.594 1 11.94 316 TYR B C 1
ATOM 4923 O O . TYR B 1 316 ? 9.617 36.841 91.547 1 9.29 316 TYR B O 1
ATOM 4932 N N . GLY B 1 317 ? 11.422 37.414 92.728 1 9.45 317 GLY B N 1
ATOM 4933 C CA . GLY B 1 317 ? 12.082 38.067 91.609 1 11.83 317 GLY B CA 1
ATOM 4934 C C . GLY B 1 317 ? 12.088 37.205 90.344 1 13.93 317 GLY B C 1
ATOM 4935 O O . GLY B 1 317 ? 11.624 37.646 89.292 1 14.34 317 GLY B O 1
ATOM 4936 N N . PRO B 1 318 ? 12.59 35.942 90.423 1 13.44 318 PRO B N 1
ATOM 4937 C CA . PRO B 1 318 ? 12.628 35.052 89.289 1 14.39 318 PRO B CA 1
ATOM 4938 C C . PRO B 1 318 ? 11.239 34.707 88.739 1 16.72 318 PRO B C 1
ATOM 4939 O O . PRO B 1 318 ? 11.057 34.466 87.543 1 19.22 318 PRO B O 1
ATOM 4943 N N . ILE B 1 319 ? 10.238 34.65 89.601 1 13.97 319 ILE B N 1
ATOM 4944 C CA . ILE B 1 319 ? 8.879 34.363 89.143 1 17.71 319 ILE B CA 1
ATOM 4945 C C . ILE B 1 319 ? 8.34 35.503 88.293 1 13.68 319 ILE B C 1
ATOM 4946 O O . ILE B 1 319 ? 7.699 35.224 87.3 1 14.4 319 ILE B O 1
ATOM 4951 N N . VAL B 1 320 ? 8.649 36.775 88.622 1 13.85 320 VAL B N 1
ATOM 4952 C CA . VAL B 1 320 ? 8.203 37.853 87.763 1 17.72 320 VAL B CA 1
ATOM 4953 C C . VAL B 1 320 ? 9.281 38.317 86.776 1 26.37 320 VAL B C 1
ATOM 4954 O O . VAL B 1 320 ? 9.045 39.268 86.046 1 21.8 320 VAL B O 1
ATOM 4958 N N . GLY B 1 321 ? 10.479 37.729 86.788 1 17.95 321 GLY B N 1
ATOM 4959 C CA . GLY B 1 321 ? 11.462 38.054 85.773 1 15.39 321 GLY B CA 1
ATOM 4960 C C . GLY B 1 321 ? 12.268 39.312 86.064 1 22.21 321 GLY B C 1
ATOM 4961 O O . GLY B 1 321 ? 12.853 39.878 85.148 1 15.47 321 GLY B O 1
ATOM 4962 N N . THR B 1 322 ? 12.385 39.731 87.332 1 14.82 322 THR B N 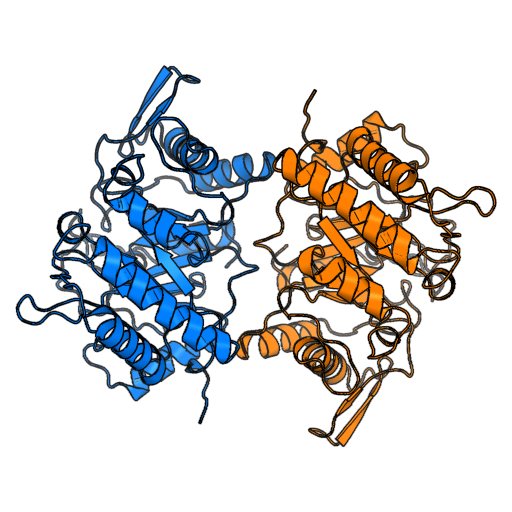1
ATOM 4963 C CA . THR B 1 322 ? 13.276 40.828 87.671 1 16.61 322 THR B CA 1
ATOM 4964 C C . THR B 1 322 ? 14.633 40.326 88.189 1 20.4 322 THR B C 1
ATOM 4965 O O . THR B 1 322 ? 15.514 41.13 88.502 1 21.33 322 THR B O 1
ATOM 4969 N N . LYS B 1 323 ? 14.836 39.008 88.257 1 16.88 323 LYS B N 1
ATOM 4970 C CA . LYS B 1 323 ? 16.071 38.466 88.807 1 22.55 323 LYS B CA 1
ATOM 4971 C C . LYS B 1 323 ? 16.399 37.13 88.115 1 33.45 323 LYS B C 1
ATOM 4972 O O . LYS B 1 323 ? 17.604 36.827 87.905 1 45.59 323 LYS B O 1
#